Protein 1BKP (pdb70)

Secondary structure (DSSP, 8-state):
--HHHHHHHHHHHHHHHPEE-TTS----BBTTT--B--EEEEEEEEEEE-SSS----SSS---HHHHHHHHHHHHTS---BHHHHHTTT--TTGGG--TTSB-BS-THHHHH---EEETTEEE-HHHHHHHHHHHSTT-S--EEES--TTTGGGBSS--SEEEEEEEEETTEEEEEEEEEEEETTTTHHHHHHHHHHHHHHHHHHHT-EEEEEEEEEEEEEEEGGGHHHHHHHHHS---PPPEEEE-TT--SGGG--GGGEEEES---PPP-----B-/--HHHHHHHHHHHHHHH-EE-TTS----B-TTT--B--EEEEEEEEEEE-SSS----SSS---HHHHHHHHIIIIIS---BHHHHHTTT--TTGGG--TTSB-BS-THHHHH---EEETTEEE-HHHHHHHHHHHSTT-S--EEE---TTTGGGBSS--SEEEEEEEEETTEEEEEEEEEEEETTTTHHHHHHHHHHHHHHHHHHHT-EEEEEEEEEEEEEEEGGGHHHHHHHHHS---PPPEEEE-TT--SGGG--GGGEEEES---PPP-------

Radius of gyration: 23.77 Å; Cα contacts (8 Å, |Δi|>4): 1124; chains: 2; bounding box: 61×67×61 Å

Foldseek 3Di:
DEPLVVLLVQLVCQVPVFDKPPVDPDPKAFPVPRHHWIKTWDFKDKDKAFVPFQHAFFAAHAPALLLQLVLCVQQQVLDQAVVVSVVVVDDPCVVLQDPVRGQFCFGSNQQADQPPDDPNGRGGLNVVLLCCCQVVQADPASKGFRPDVVCPVRGSDYFQFGMKGWHADPQEIEIATEGAEAQSPRGVNSVLNSVVVVQVLSCLQSVGHHGMYMYMYGIYIYTVQCVVVSVVSSPDDGDGHWHKQAQSPDNDSNPGDSVRIDTHPRHHHDDDDGTDMD/DELLVQLLVVLVCQVVPFQKPPVDPDDKAFVVPRHAWIKTKDFKDKDKDFPPFQHFFFLAHAPALLLQLVLCVQQQVLAQAVVVSVVVVDDVCVVQQDPVRGQFCFGSVQQADQCDDDPNGGGGLNVVLLVCCQPVQADQPSKGFRPDVVGCVGGSDYFQFGMKHWHADPQAIEIATEGAAAASPRGVNSVLSSVVVVQVLSCLQNVGHHGMYMYMYGIYIYTPQCVVVSVVSSPDDTDGGWDKAAANPDNDSNPGDSVRIDTHPRHHHDDDDDGDMD

Nearest PDB structures (foldseek):
  1bkp-assembly1_B  TM=1.003E+00  e=1.585E-64  Bacillus subtilis
  1bsp-assembly1_A  TM=9.970E-01  e=9.236E-62  Bacillus subtilis
  1qqq-assembly1_A  TM=9.118E-01  e=1.073E-32  Escherichia coli
  1f4d-assembly1_B  TM=9.133E-01  e=8.383E-32  Escherichia coli
  2vf0-assembly1_B  TM=8.940E-01  e=6.870E-32  Escherichia coli BL21

Structure (mmCIF, N/CA/C/O backbone):
data_1BKP
#
_entry.id   1BKP
#
_cell.length_a   59.940
_cell.length_b   81.630
_cell.length_c   64.790
_cell.angle_alpha   90.00
_cell.angle_beta   92.52
_cell.angle_gamma   90.00
#
_symmetry.space_group_name_H-M   'P 1 21 1'
#
loop_
_entity.id
_entity.type
_entity.pdbx_description
1 polymer 'THYMIDYLATE SYNTHASE A'
2 water water
#
loop_
_atom_site.group_PDB
_atom_site.id
_atom_site.type_symbol
_atom_site.label_atom_id
_atom_site.label_alt_id
_atom_site.label_comp_id
_atom_site.label_asym_id
_atom_site.label_entity_id
_atom_site.label_seq_id
_atom_site.pdbx_PDB_ins_code
_atom_site.Cartn_x
_atom_site.Cartn_y
_atom_site.Cartn_z
_atom_site.occupancy
_atom_site.B_iso_or_equiv
_atom_site.auth_seq_id
_atom_site.auth_comp_id
_atom_site.auth_asym_id
_atom_site.auth_atom_id
_atom_site.pdbx_PDB_model_num
ATOM 1 N N . THR A 1 1 ? 28.399 -16.070 7.147 1.00 49.83 2 THR A N 1
ATOM 2 C CA . THR A 1 1 ? 28.018 -14.760 7.646 1.00 38.98 2 THR A CA 1
ATOM 3 C C . THR A 1 1 ? 28.526 -14.621 9.016 1.00 35.26 2 THR A C 1
ATOM 4 O O . THR A 1 1 ? 27.794 -14.088 9.831 1.00 40.31 2 THR A O 1
ATOM 8 N N . GLN A 1 2 ? 29.714 -15.152 9.339 1.00 30.53 3 GLN A N 1
ATOM 9 C CA . GLN A 1 2 ? 30.168 -15.038 10.638 1.00 24.90 3 GLN A CA 1
ATOM 10 C C . GLN A 1 2 ? 29.729 -13.734 11.367 1.00 21.53 3 GLN A C 1
ATOM 11 O O . GLN A 1 2 ? 29.946 -12.529 11.024 1.00 17.42 3 GLN A O 1
ATOM 17 N N . PHE A 1 3 ? 29.168 -14.088 12.476 1.00 18.71 4 PHE A N 1
ATOM 18 C CA . PHE A 1 3 ? 28.919 -13.173 13.526 1.00 16.11 4 PHE A CA 1
ATOM 19 C C . PHE A 1 3 ? 30.350 -12.751 13.995 1.00 14.58 4 PHE A C 1
ATOM 20 O O . PHE A 1 3 ? 30.525 -11.643 14.383 1.00 16.46 4 PHE A O 1
ATOM 28 N N . ASP A 1 4 ? 31.367 -13.610 13.954 1.00 13.05 5 ASP A N 1
ATOM 29 C CA . ASP A 1 4 ? 32.704 -13.226 14.434 1.00 15.04 5 ASP A CA 1
ATOM 30 C C . ASP A 1 4 ? 33.161 -12.048 13.644 1.00 17.17 5 ASP A C 1
ATOM 31 O O . ASP A 1 4 ? 33.763 -11.149 14.178 1.00 18.23 5 ASP A O 1
ATOM 36 N N . LYS A 1 5 ? 32.961 -12.078 12.330 1.00 15.04 6 LYS A N 1
ATOM 37 C CA . LYS A 1 5 ? 33.422 -10.945 11.505 1.00 14.63 6 LYS A CA 1
ATOM 38 C C . LYS A 1 5 ? 32.739 -9.630 11.804 1.00 16.18 6 LYS A C 1
ATOM 39 O O . LYS A 1 5 ? 33.366 -8.609 11.987 1.00 19.53 6 LYS A O 1
ATOM 45 N N . GLN A 1 6 ? 31.415 -9.693 11.918 1.00 14.89 7 GLN A N 1
ATOM 46 C CA . GLN A 1 6 ? 30.651 -8.500 12.192 1.00 16.73 7 GLN A CA 1
ATOM 47 C C . GLN A 1 6 ? 30.871 -8.021 13.562 1.00 16.59 7 GLN A C 1
ATOM 48 O O . GLN A 1 6 ? 30.926 -6.805 13.781 1.00 14.62 7 GLN A O 1
ATOM 54 N N . TYR A 1 7 ? 30.976 -8.962 14.510 1.00 16.64 8 TYR A N 1
ATOM 55 C CA . TYR A 1 7 ? 31.167 -8.529 15.928 1.00 17.91 8 TYR A CA 1
ATOM 56 C C . TYR A 1 7 ? 32.537 -7.790 16.117 1.00 15.64 8 TYR A C 1
ATOM 57 O O . TYR A 1 7 ? 32.621 -6.696 16.709 1.00 15.77 8 TYR A O 1
ATOM 66 N N . ASN A 1 8 ? 33.579 -8.384 15.526 1.00 13.36 9 ASN A N 1
ATOM 67 C CA . ASN A 1 8 ? 34.899 -7.865 15.594 1.00 15.55 9 ASN A CA 1
ATOM 68 C C . ASN A 1 8 ? 34.953 -6.479 14.975 1.00 20.33 9 ASN A C 1
ATOM 69 O O . ASN A 1 8 ? 35.738 -5.642 15.420 1.00 20.90 9 ASN A O 1
ATOM 74 N N . SER A 1 9 ? 34.182 -6.239 13.892 1.00 18.88 10 SER A N 1
ATOM 75 C CA . SER A 1 9 ? 34.148 -4.903 13.238 1.00 19.24 10 SER A CA 1
ATOM 76 C C . SER A 1 9 ? 33.543 -3.874 14.160 1.00 17.33 10 SER A C 1
ATOM 77 O O . SER A 1 9 ? 34.083 -2.772 14.274 1.00 16.86 10 SER A O 1
ATOM 80 N N . ILE A 1 10 ? 32.442 -4.214 14.821 1.00 15.99 11 ILE A N 1
ATOM 81 C CA . ILE A 1 10 ? 31.835 -3.276 15.778 1.00 17.81 11 ILE A CA 1
ATOM 82 C C . ILE A 1 10 ? 32.744 -2.991 16.936 1.00 19.63 11 ILE A C 1
ATOM 83 O O . ILE A 1 10 ? 32.962 -1.811 17.343 1.00 19.75 11 ILE A O 1
ATOM 88 N N . ILE A 1 11 ? 33.361 -4.040 17.452 1.00 18.98 12 ILE A N 1
ATOM 89 C CA . ILE A 1 11 ? 34.246 -3.823 18.637 1.00 18.39 12 ILE A CA 1
ATOM 90 C C . ILE A 1 11 ? 35.415 -2.884 18.272 1.00 16.16 12 ILE A C 1
ATOM 91 O O . ILE A 1 11 ? 35.772 -2.014 19.042 1.00 17.86 12 ILE A O 1
ATOM 96 N N . LYS A 1 12 ? 36.032 -3.085 17.107 1.00 12.52 13 LYS A N 1
ATOM 97 C CA . LYS A 1 12 ? 37.158 -2.251 16.668 1.00 14.83 13 LYS A CA 1
ATOM 98 C C . LYS A 1 12 ? 36.724 -0.793 16.521 1.00 18.91 13 LYS A C 1
ATOM 99 O O . LYS A 1 12 ? 37.483 0.137 16.833 1.00 21.20 13 LYS A O 1
ATOM 105 N N . ASP A 1 13 ? 35.482 -0.601 16.081 1.00 16.94 14 ASP A N 1
ATOM 106 C CA . ASP A 1 13 ? 34.959 0.739 15.904 1.00 17.81 14 ASP A CA 1
ATOM 107 C C . ASP A 1 13 ? 34.788 1.437 17.239 1.00 18.74 14 ASP A C 1
ATOM 108 O O . ASP A 1 13 ? 35.014 2.674 17.389 1.00 19.57 14 ASP A O 1
ATOM 113 N N . ILE A 1 14 ? 34.429 0.646 18.245 1.00 16.70 15 ILE A N 1
ATOM 114 C CA . ILE A 1 14 ? 34.226 1.197 19.560 1.00 17.48 15 ILE A CA 1
ATOM 115 C C . ILE A 1 14 ? 35.561 1.551 20.250 1.00 19.86 15 ILE A C 1
ATOM 116 O O . ILE A 1 14 ? 35.739 2.692 20.817 1.00 17.11 15 ILE A O 1
ATOM 121 N N . ILE A 1 15 ? 36.518 0.615 20.126 1.00 22.16 16 ILE A N 1
ATOM 122 C CA . ILE A 1 15 ? 37.824 0.803 20.725 1.00 25.22 16 ILE A CA 1
ATOM 123 C C . ILE A 1 15 ? 38.441 1.993 20.050 1.00 26.17 16 ILE A C 1
ATOM 124 O O . ILE A 1 15 ? 38.973 2.808 20.723 1.00 28.44 16 ILE A O 1
ATOM 129 N N . ASN A 1 16 ? 38.306 2.155 18.750 1.00 25.30 17 ASN A N 1
ATOM 130 C CA . ASN A 1 16 ? 38.913 3.296 18.089 1.00 26.76 17 ASN A CA 1
ATOM 131 C C . ASN A 1 16 ? 38.220 4.639 18.063 1.00 28.24 17 ASN A C 1
ATOM 132 O O . ASN A 1 16 ? 38.861 5.667 18.178 1.00 29.74 17 ASN A O 1
ATOM 137 N N . ASN A 1 17 ? 36.909 4.636 18.019 1.00 26.25 18 ASN A N 1
ATOM 138 C CA . ASN A 1 17 ? 36.143 5.859 17.857 1.00 22.19 18 ASN A CA 1
ATOM 139 C C . ASN A 1 17 ? 35.161 6.022 18.959 1.00 22.52 18 ASN A C 1
ATOM 140 O O . ASN A 1 17 ? 34.368 6.987 18.957 1.00 27.17 18 ASN A O 1
ATOM 145 N N . GLY A 1 18 ? 35.163 5.091 19.909 1.00 16.48 19 GLY A N 1
ATOM 146 C CA . GLY A 1 18 ? 34.172 5.211 20.981 1.00 14.26 19 GLY A CA 1
ATOM 147 C C . GLY A 1 18 ? 34.307 6.426 21.895 1.00 18.49 19 GLY A C 1
ATOM 148 O O . GLY A 1 18 ? 35.410 6.920 22.117 1.00 20.54 19 GLY A O 1
ATOM 149 N N . ILE A 1 19 ? 33.202 6.892 22.446 1.00 19.37 20 ILE A N 1
ATOM 150 C CA . ILE A 1 19 ? 33.204 8.035 23.332 1.00 21.52 20 ILE A CA 1
ATOM 151 C C . ILE A 1 19 ? 33.123 7.615 24.812 1.00 19.74 20 ILE A C 1
ATOM 152 O O . ILE A 1 19 ? 32.304 6.776 25.201 1.00 17.24 20 ILE A O 1
ATOM 157 N N . SER A 1 20 ? 33.963 8.238 25.654 1.00 16.71 21 SER A N 1
ATOM 158 C CA . SER A 1 20 ? 34.010 7.865 27.030 1.00 14.75 21 SER A CA 1
ATOM 159 C C . SER A 1 20 ? 32.944 8.477 27.879 1.00 15.16 21 SER A C 1
ATOM 160 O O . SER A 1 20 ? 32.551 9.554 27.602 1.00 19.38 21 SER A O 1
ATOM 163 N N . ASP A 1 21 ? 32.407 7.767 28.870 1.00 14.59 22 ASP A N 1
ATOM 164 C CA . ASP A 1 21 ? 31.475 8.370 29.798 1.00 15.95 22 ASP A CA 1
ATOM 165 C C . ASP A 1 21 ? 32.130 8.970 31.018 1.00 16.95 22 ASP A C 1
ATOM 166 O O . ASP A 1 21 ? 31.467 9.178 32.047 1.00 14.76 22 ASP A O 1
ATOM 171 N N . GLU A 1 22 ? 33.438 9.235 30.917 1.00 20.76 23 GLU A N 1
ATOM 172 C CA . GLU A 1 22 ? 34.209 9.854 32.058 1.00 22.92 23 GLU A CA 1
ATOM 173 C C . GLU A 1 22 ? 33.564 11.223 32.514 1.00 23.57 23 GLU A C 1
ATOM 174 O O . GLU A 1 22 ? 33.649 11.605 33.668 1.00 23.11 23 GLU A O 1
ATOM 180 N N . GLU A 1 23 ? 32.837 11.903 31.608 1.00 21.81 24 GLU A N 1
ATOM 181 C CA . GLU A 1 23 ? 32.210 13.166 31.922 1.00 20.60 24 GLU A CA 1
ATOM 182 C C . GLU A 1 23 ? 31.067 13.094 32.910 1.00 21.55 24 GLU A C 1
ATOM 183 O O . GLU A 1 23 ? 30.664 14.150 33.499 1.00 24.08 24 GLU A O 1
ATOM 189 N N . PHE A 1 24 ? 30.492 11.899 33.053 1.00 18.90 25 PHE A N 1
ATOM 190 C CA . PHE A 1 24 ? 29.384 11.699 33.952 1.00 20.29 25 PHE A CA 1
ATOM 191 C C . PHE A 1 24 ? 29.814 11.084 35.269 1.00 22.29 25 PHE A C 1
ATOM 192 O O . PHE A 1 24 ? 30.892 10.461 35.350 1.00 23.14 25 PHE A O 1
ATOM 200 N N . ASP A 1 25 ? 28.969 11.199 36.277 1.00 21.58 26 ASP A N 1
ATOM 201 C CA . ASP A 1 25 ? 29.253 10.589 37.592 1.00 25.51 26 ASP A CA 1
ATOM 202 C C . ASP A 1 25 ? 28.593 9.179 37.567 1.00 27.39 26 ASP A C 1
ATOM 203 O O . ASP A 1 25 ? 27.512 8.977 38.070 1.00 28.10 26 ASP A O 1
ATOM 208 N N . VAL A 1 26 ? 29.255 8.211 36.960 1.00 30.13 27 VAL A N 1
ATOM 209 C CA . VAL A 1 26 ? 28.672 6.887 36.804 1.00 32.48 27 VAL A CA 1
ATOM 210 C C . VAL A 1 26 ? 28.361 6.184 38.124 1.00 32.85 27 VAL A C 1
ATOM 211 O O . VAL A 1 26 ? 28.979 6.403 39.124 1.00 34.38 27 VAL A O 1
ATOM 215 N N . ARG A 1 27 ? 27.347 5.368 38.107 1.00 34.11 28 ARG A N 1
ATOM 216 C CA . ARG A 1 27 ? 26.933 4.678 39.286 1.00 37.28 28 ARG A CA 1
ATOM 217 C C . ARG A 1 27 ? 27.384 3.214 39.324 1.00 38.48 28 ARG A C 1
ATOM 218 O O . ARG A 1 27 ? 27.102 2.517 40.310 1.00 41.81 28 ARG A O 1
ATOM 220 N N . THR A 1 28 ? 28.069 2.767 38.282 1.00 35.94 29 THR A N 1
ATOM 221 C CA . THR A 1 28 ? 28.619 1.407 38.208 1.00 36.96 29 THR A CA 1
ATOM 222 C C . THR A 1 28 ? 30.096 1.477 38.725 1.00 38.80 29 THR A C 1
ATOM 223 O O . THR A 1 28 ? 30.776 2.501 38.510 1.00 38.29 29 THR A O 1
ATOM 227 N N . LYS A 1 29 ? 30.529 0.462 39.496 1.00 37.72 30 LYS A N 1
ATOM 228 C CA . LYS A 1 29 ? 31.945 0.351 39.949 1.00 36.03 30 LYS A CA 1
ATOM 229 C C . LYS A 1 29 ? 32.490 -1.081 39.853 1.00 33.96 30 LYS A C 1
ATOM 230 O O . LYS A 1 29 ? 31.759 -2.054 39.682 1.00 32.98 30 LYS A O 1
ATOM 236 N N . TRP A 1 30 ? 33.791 -1.187 39.810 1.00 31.59 31 TRP A N 1
ATOM 237 C CA . TRP A 1 30 ? 34.392 -2.470 39.696 1.00 30.89 31 TRP A CA 1
ATOM 238 C C . TRP A 1 30 ? 34.352 -3.248 41.025 1.00 32.80 31 TRP A C 1
ATOM 239 O O . TRP A 1 30 ? 34.670 -2.740 42.075 1.00 31.94 31 TRP A O 1
ATOM 250 N N . ASP A 1 31 ? 34.073 -4.526 40.917 1.00 36.69 32 ASP A N 1
ATOM 251 C CA . ASP A 1 31 ? 34.039 -5.401 42.041 1.00 39.87 32 ASP A CA 1
ATOM 252 C C . ASP A 1 31 ? 35.412 -5.475 42.737 1.00 41.00 32 ASP A C 1
ATOM 253 O O . ASP A 1 31 ? 35.511 -5.278 43.919 1.00 44.04 32 ASP A O 1
ATOM 258 N N . SER A 1 32 ? 36.492 -5.604 41.977 1.00 38.80 33 SER A N 1
ATOM 259 C CA . SER A 1 32 ? 37.816 -5.799 42.580 1.00 40.38 33 SER A CA 1
ATOM 260 C C . SER A 1 32 ? 38.339 -4.663 43.404 1.00 43.03 33 SER A C 1
ATOM 261 O O . SER A 1 32 ? 39.260 -4.851 44.202 1.00 45.77 33 SER A O 1
ATOM 264 N N . ASP A 1 33 ? 37.781 -3.480 43.207 1.00 39.45 34 ASP A N 1
ATOM 265 C CA . ASP A 1 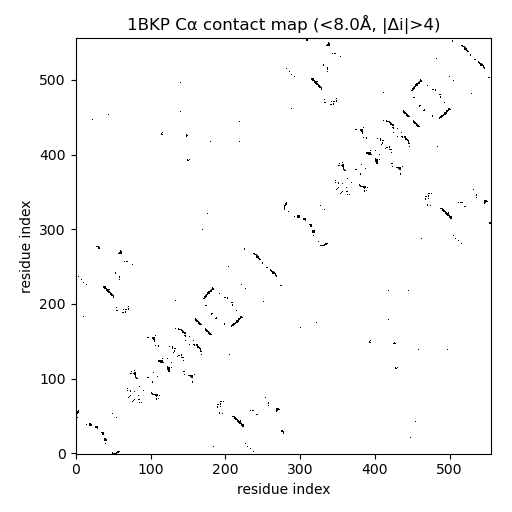33 ? 38.354 -2.376 43.897 1.00 38.57 34 ASP A CA 1
ATOM 266 C C . ASP A 1 33 ? 37.457 -1.192 44.164 1.00 40.54 34 ASP A C 1
ATOM 267 O O . ASP A 1 33 ? 37.941 -0.180 44.635 1.00 43.38 34 ASP A O 1
ATOM 272 N N . GLY A 1 34 ? 36.180 -1.314 43.853 1.00 39.99 35 GLY A N 1
ATOM 273 C CA . GLY A 1 34 ? 35.259 -0.233 44.112 1.00 39.65 35 GLY A CA 1
ATOM 274 C C . GLY A 1 34 ? 35.351 1.044 43.267 1.00 38.72 35 GLY A C 1
ATOM 275 O O . GLY A 1 34 ? 34.508 1.933 43.419 1.00 41.75 35 GLY A O 1
ATOM 276 N N . THR A 1 35 ? 36.319 1.152 42.369 1.00 33.83 36 THR A N 1
ATOM 277 C CA . THR A 1 35 ? 36.441 2.360 41.576 1.00 35.71 36 THR A CA 1
ATOM 278 C C . THR A 1 35 ? 35.354 2.449 40.481 1.00 36.71 36 THR A C 1
ATOM 279 O O . THR A 1 35 ? 34.701 1.455 40.169 1.00 34.92 36 THR A O 1
ATOM 283 N N . PRO A 1 36 ? 35.071 3.673 39.967 1.00 36.59 37 PRO A N 1
ATOM 284 C CA . PRO A 1 36 ? 34.023 3.750 38.938 1.00 34.31 37 PRO A CA 1
ATOM 285 C C . PRO A 1 36 ? 34.332 2.989 37.640 1.00 30.44 37 PRO A C 1
ATOM 286 O O . PRO A 1 36 ? 35.464 2.965 37.157 1.00 29.30 37 PRO A O 1
ATOM 290 N N . ALA A 1 37 ? 33.323 2.282 37.171 1.00 26.25 38 ALA A N 1
ATOM 291 C CA . ALA A 1 37 ? 33.439 1.446 35.941 1.00 23.43 38 ALA A CA 1
ATOM 292 C C . ALA A 1 37 ? 32.925 2.309 34.758 1.00 21.51 38 ALA A C 1
ATOM 293 O O . ALA A 1 37 ? 31.704 2.543 34.678 1.00 20.21 38 ALA A O 1
ATOM 295 N N . HIS A 1 38 ? 33.834 2.813 33.924 1.00 19.56 39 HIS A N 1
ATOM 296 C CA . HIS A 1 38 ? 33.416 3.656 32.800 1.00 23.20 39 HIS A CA 1
ATOM 297 C C . HIS A 1 38 ? 33.359 2.820 31.520 1.00 22.99 39 HIS A C 1
ATOM 298 O O . HIS A 1 38 ? 33.868 1.648 31.515 1.00 25.22 39 HIS A O 1
ATOM 305 N N . THR A 1 39 ? 32.822 3.403 30.444 1.00 16.63 40 THR A N 1
ATOM 306 C CA . THR A 1 39 ? 32.680 2.696 29.178 1.00 18.31 40 THR A CA 1
ATOM 307 C C . THR A 1 39 ? 32.991 3.595 28.011 1.00 16.06 40 THR A C 1
ATOM 308 O O . THR A 1 39 ? 33.182 4.806 28.218 1.00 18.77 40 THR A O 1
ATOM 312 N N . LEU A 1 40 ? 33.329 2.982 26.879 1.00 14.32 41 LEU A N 1
ATOM 313 C CA . LEU A 1 40 ? 33.450 3.646 25.564 1.00 16.37 41 LEU A CA 1
ATOM 314 C C . LEU A 1 40 ? 32.139 3.209 24.798 1.00 17.88 41 LEU A C 1
ATOM 315 O O . LEU A 1 40 ? 31.729 2.048 24.911 1.00 15.24 41 LEU A O 1
ATOM 320 N N . SER A 1 41 ? 31.512 4.115 24.035 1.00 15.98 42 SER A N 1
ATOM 321 C CA . SER A 1 41 ? 30.316 3.706 23.331 1.00 14.28 42 SER A CA 1
ATOM 322 C C . SER A 1 41 ? 30.193 4.411 22.025 1.00 16.74 42 SER A C 1
ATOM 323 O O . SER A 1 41 ? 30.828 5.466 21.791 1.00 19.32 42 SER A O 1
ATOM 326 N N . VAL A 1 42 ? 29.387 3.802 21.160 1.00 15.58 43 VAL A N 1
ATOM 327 C CA . VAL A 1 42 ? 29.009 4.339 19.840 1.00 16.77 43 VAL A CA 1
ATOM 328 C C . VAL A 1 42 ? 27.475 4.137 19.736 1.00 17.27 43 VAL A C 1
ATOM 329 O O . VAL A 1 42 ? 26.854 3.407 20.524 1.00 17.67 43 VAL A O 1
ATOM 333 N N . ILE A 1 43 ? 26.855 4.921 18.884 1.00 16.21 44 ILE A N 1
ATOM 334 C CA . ILE A 1 43 ? 25.412 4.916 18.741 1.00 15.79 44 ILE A CA 1
ATOM 335 C C . ILE A 1 43 ? 24.950 4.301 17.443 1.00 15.59 44 ILE A C 1
ATOM 336 O O . ILE A 1 43 ? 25.484 4.635 16.370 1.00 16.41 44 ILE A O 1
ATOM 341 N N . SER A 1 44 ? 23.907 3.473 17.551 1.00 16.26 45 SER A N 1
ATOM 342 C CA . SER A 1 44 ? 23.251 2.864 16.461 1.00 15.19 45 SER A CA 1
ATOM 343 C C . SER A 1 44 ? 24.077 1.988 15.530 1.00 14.03 45 SER A C 1
ATOM 344 O O . SER A 1 44 ? 24.554 2.442 14.492 1.00 12.42 45 SER A O 1
ATOM 347 N N . LYS A 1 45 ? 24.153 0.701 15.848 1.00 14.56 46 LYS A N 1
ATOM 348 C CA . LYS A 1 45 ? 24.907 -0.262 14.983 1.00 14.33 46 LYS A CA 1
ATOM 349 C C . LYS A 1 45 ? 23.879 -1.352 14.581 1.00 12.54 46 LYS A C 1
ATOM 350 O O . LYS A 1 45 ? 22.914 -1.614 15.309 1.00 12.26 46 LYS A O 1
ATOM 356 N N . GLN A 1 46 ? 24.239 -2.116 13.564 1.00 12.72 47 GLN A N 1
ATOM 357 C CA . GLN A 1 46 ? 23.337 -3.135 13.044 1.00 15.08 47 GLN A CA 1
ATOM 358 C C . GLN A 1 46 ? 24.111 -4.363 12.551 1.00 16.23 47 GLN A C 1
ATOM 359 O O . GLN A 1 46 ? 25.141 -4.205 11.907 1.00 16.41 47 GLN A O 1
ATOM 365 N N . MET A 1 47 ? 23.613 -5.564 12.852 1.00 17.43 48 MET A N 1
ATOM 366 C CA . MET A 1 47 ? 24.213 -6.789 12.302 1.00 18.72 48 MET A CA 1
ATOM 367 C C . MET A 1 47 ? 23.080 -7.454 11.552 1.00 16.29 48 MET A C 1
ATOM 368 O O . MET A 1 47 ? 21.921 -7.396 12.045 1.00 14.04 48 MET A O 1
ATOM 373 N N . ARG A 1 48 ? 23.401 -8.037 10.372 1.00 14.74 49 ARG A N 1
ATOM 374 C CA . ARG A 1 48 ? 22.363 -8.722 9.557 1.00 15.96 49 ARG A CA 1
ATOM 375 C C . ARG A 1 48 ? 22.952 -10.054 9.133 1.00 16.79 49 ARG A C 1
ATOM 376 O O . ARG A 1 48 ? 24.124 -10.094 8.728 1.00 16.08 49 ARG A O 1
ATOM 384 N N . PHE A 1 49 ? 22.119 -11.078 9.124 1.00 16.85 50 PHE A N 1
ATOM 385 C CA . PHE A 1 49 ? 22.552 -12.427 8.758 1.00 16.73 50 PHE A CA 1
ATOM 386 C C . PHE A 1 49 ? 21.497 -13.014 7.817 1.00 16.69 50 PHE A C 1
ATOM 387 O O . PHE A 1 49 ? 20.262 -12.814 7.988 1.00 15.89 50 PHE A O 1
ATOM 395 N N . ASP A 1 50 ? 21.977 -13.851 6.921 1.00 16.25 51 ASP A N 1
ATOM 396 C CA . ASP A 1 50 ? 21.068 -14.417 5.941 1.00 17.13 51 ASP A CA 1
ATOM 397 C C . ASP A 1 50 ? 20.570 -15.805 6.382 1.00 20.28 51 ASP A C 1
ATOM 398 O O . ASP A 1 50 ? 19.786 -16.492 5.705 1.00 22.59 51 ASP A O 1
ATOM 403 N N . ASN A 1 51 ? 20.991 -16.204 7.571 1.00 18.50 52 ASN A N 1
ATOM 404 C CA . ASN A 1 51 ? 20.612 -17.482 8.128 1.00 19.11 52 ASN A CA 1
ATOM 405 C C . ASN A 1 51 ? 21.224 -18.727 7.479 1.00 19.49 52 ASN A C 1
ATOM 406 O O . ASN A 1 51 ? 20.756 -19.871 7.708 1.00 20.86 52 ASN A O 1
ATOM 411 N N . SER A 1 52 ? 22.302 -18.531 6.730 1.00 17.05 53 SER A N 1
ATOM 412 C CA . SER A 1 52 ? 22.970 -19.679 6.102 1.00 19.33 53 SER A CA 1
ATOM 413 C C . SER A 1 52 ? 23.781 -20.358 7.198 1.00 24.50 53 SER A C 1
ATOM 414 O O . SER A 1 52 ? 24.157 -21.492 7.087 1.00 26.86 53 SER A O 1
ATOM 417 N N . GLU A 1 53 ? 24.049 -19.645 8.287 1.00 22.29 54 GLU A N 1
ATOM 418 C CA . GLU A 1 53 ? 24.725 -20.254 9.444 1.00 22.62 54 GLU A CA 1
ATOM 419 C C . GLU A 1 53 ? 24.152 -19.635 10.729 1.00 23.62 54 GLU A C 1
ATOM 420 O O . GLU A 1 53 ? 23.510 -18.565 10.694 1.00 23.09 54 GLU A O 1
ATOM 426 N N . VAL A 1 54 ? 24.364 -20.326 11.848 1.00 23.01 55 VAL A N 1
ATOM 427 C CA . VAL A 1 54 ? 23.893 -19.895 13.162 1.00 21.63 55 VAL A CA 1
ATOM 428 C C . VAL A 1 54 ? 24.778 -18.721 13.608 1.00 19.25 55 VAL A C 1
ATOM 429 O O . VAL A 1 54 ? 25.962 -18.813 13.485 1.00 20.24 55 VAL A O 1
ATOM 433 N N . PRO A 1 55 ? 24.193 -17.556 13.982 1.00 15.59 56 PRO A N 1
ATOM 434 C CA . PRO A 1 55 ? 25.065 -16.477 14.405 1.00 15.06 56 PRO A CA 1
ATOM 435 C C . PRO A 1 55 ? 25.607 -16.763 15.819 1.00 13.81 56 PRO A C 1
ATOM 436 O O . PRO A 1 55 ? 24.901 -16.584 16.781 1.00 15.15 56 PRO A O 1
ATOM 440 N N . ILE A 1 56 ? 26.844 -17.252 15.918 1.00 12.72 57 ILE A N 1
ATOM 441 C CA . ILE A 1 56 ? 27.408 -17.533 17.219 1.00 13.22 57 ILE A CA 1
ATOM 442 C C . ILE A 1 56 ? 28.885 -17.312 17.111 1.00 13.29 57 ILE A C 1
ATOM 443 O O . ILE A 1 56 ? 29.486 -17.347 15.989 1.00 14.99 57 ILE A O 1
ATOM 448 N N . LEU A 1 57 ? 29.427 -16.737 18.192 1.00 14.16 58 LEU A N 1
ATOM 449 C CA . LEU A 1 57 ? 30.867 -16.467 18.176 1.00 16.58 58 LEU A CA 1
ATOM 450 C C . LEU A 1 57 ? 31.685 -17.747 18.291 1.00 14.91 58 LEU A C 1
ATOM 451 O O . LEU A 1 57 ? 31.251 -18.676 18.991 1.00 15.33 58 LEU A O 1
ATOM 456 N N . THR A 1 58 ? 32.862 -17.784 17.645 1.00 15.18 59 THR A N 1
ATOM 457 C CA . THR A 1 58 ? 33.749 -18.931 17.870 1.00 15.01 59 THR A CA 1
ATOM 458 C C . THR A 1 58 ? 35.048 -18.483 18.612 1.00 17.56 59 THR A C 1
ATOM 459 O O . THR A 1 58 ? 35.903 -19.315 18.982 1.00 18.04 59 THR A O 1
ATOM 463 N N . THR A 1 59 ? 35.223 -17.176 18.792 1.00 16.92 60 THR A N 1
ATOM 464 C CA . THR A 1 59 ? 36.420 -16.698 19.468 1.00 20.64 60 THR A CA 1
ATOM 465 C C . THR A 1 59 ? 36.349 -16.876 20.995 1.00 19.09 60 THR A C 1
ATOM 466 O O . THR A 1 59 ? 37.306 -16.613 21.695 1.00 19.71 60 THR A O 1
ATOM 470 N N . LYS A 1 60 ? 35.163 -17.203 21.495 1.00 17.82 61 LYS A N 1
ATOM 471 C CA . LYS A 1 60 ? 34.970 -17.557 22.909 1.00 19.70 61 LYS A CA 1
ATOM 472 C C . LYS A 1 60 ? 33.682 -18.371 22.942 1.00 19.62 61 LYS A C 1
ATOM 473 O O . LYS A 1 60 ? 32.923 -18.360 21.980 1.00 19.77 61 LYS A O 1
ATOM 479 N N . LYS A 1 61 ? 33.460 -19.168 23.989 1.00 19.26 62 LYS A N 1
ATOM 480 C CA . LYS A 1 61 ? 32.259 -19.963 24.013 1.00 21.64 62 LYS A CA 1
ATOM 481 C C . LYS A 1 61 ? 31.066 -19.135 24.486 1.00 22.53 62 LYS A C 1
ATOM 482 O O . LYS A 1 61 ? 31.161 -18.400 25.447 1.00 26.54 62 LYS A O 1
ATOM 488 N N . VAL A 1 62 ? 29.960 -19.210 23.794 1.00 18.41 63 VAL A N 1
ATOM 489 C CA . VAL A 1 62 ? 28.780 -18.458 24.254 1.00 17.72 63 VAL A CA 1
ATOM 490 C C . VAL A 1 62 ? 27.978 -19.442 25.099 1.00 17.56 63 VAL A C 1
ATOM 491 O O . VAL A 1 62 ? 27.853 -20.626 24.720 1.00 20.72 63 VAL A O 1
ATOM 495 N N . ALA A 1 63 ? 27.245 -18.922 26.070 1.00 14.82 64 ALA A N 1
ATOM 496 C CA . ALA A 1 63 ? 26.499 -19.827 26.977 1.00 14.67 64 ALA A CA 1
ATOM 497 C C . ALA A 1 63 ? 25.187 -20.167 26.286 1.00 15.16 64 ALA A C 1
ATOM 498 O O . ALA A 1 63 ? 24.165 -19.723 26.710 1.00 14.89 64 ALA A O 1
ATOM 500 N N . TRP A 1 64 ? 25.243 -20.977 25.237 1.00 18.23 65 TRP A N 1
ATOM 501 C CA . TRP A 1 64 ? 24.084 -21.264 24.450 1.00 21.02 65 TRP A CA 1
ATOM 502 C C . TRP A 1 64 ? 22.897 -21.8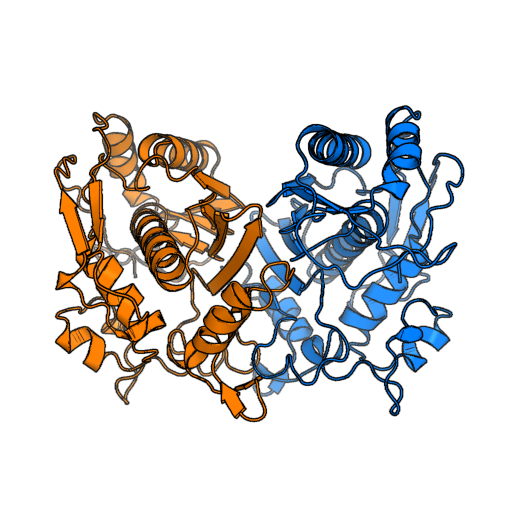80 25.135 1.00 19.52 65 TRP A C 1
ATOM 503 O O . TRP A 1 64 ? 21.809 -21.542 24.815 1.00 20.94 65 TRP A O 1
ATOM 514 N N . LYS A 1 65 ? 23.097 -22.840 26.026 1.00 18.66 66 LYS A N 1
ATOM 515 C CA . LYS A 1 65 ? 21.988 -23.474 26.766 1.00 17.18 66 LYS A CA 1
ATOM 516 C C . LYS A 1 65 ? 21.249 -22.493 27.658 1.00 18.17 66 LYS A C 1
ATOM 517 O O . LYS A 1 65 ? 20.034 -22.510 27.715 1.00 18.72 66 LYS A O 1
ATOM 523 N N . THR A 1 66 ? 21.988 -21.730 28.476 1.00 18.79 67 THR A N 1
ATOM 524 C CA . THR A 1 66 ? 21.433 -20.682 29.336 1.00 16.67 67 THR A CA 1
ATOM 525 C C . THR A 1 66 ? 20.631 -19.661 28.490 1.00 11.57 67 THR A C 1
ATOM 526 O O . THR A 1 66 ? 19.552 -19.252 28.892 1.00 12.91 67 THR A O 1
ATOM 530 N N . ALA A 1 67 ? 21.122 -19.337 27.304 1.00 11.87 68 ALA A N 1
ATOM 531 C CA . ALA A 1 67 ? 20.380 -18.384 26.433 1.00 11.44 68 ALA A CA 1
ATOM 532 C C . ALA A 1 67 ? 19.030 -18.935 26.031 1.00 12.68 68 ALA A C 1
ATOM 533 O O . ALA A 1 67 ? 18.027 -18.166 26.030 1.00 13.51 68 ALA A O 1
ATOM 535 N N . ILE A 1 68 ? 18.990 -20.235 25.625 1.00 14.80 69 ILE A N 1
ATOM 536 C CA . ILE A 1 68 ? 17.720 -20.863 25.296 1.00 14.21 69 ILE A CA 1
ATOM 537 C C . ILE A 1 68 ? 16.817 -21.003 26.499 1.00 13.99 69 ILE A C 1
ATOM 538 O O . ILE A 1 68 ? 15.603 -20.780 26.392 1.00 14.82 69 ILE A O 1
ATOM 543 N N . LYS A 1 69 ? 17.384 -21.319 27.666 1.00 14.43 70 LYS A N 1
ATOM 544 C CA . LYS A 1 69 ? 16.518 -21.375 28.870 1.00 13.83 70 LYS A CA 1
ATOM 545 C C . LYS A 1 69 ? 15.813 -20.063 29.190 1.00 13.48 70 LYS A C 1
ATOM 546 O O . LYS A 1 69 ? 14.579 -20.090 29.516 1.00 14.86 70 LYS A O 1
ATOM 552 N N . GLU A 1 70 ? 16.584 -18.947 29.171 1.00 11.78 71 GLU A N 1
ATOM 553 C CA . GLU A 1 70 ? 16.030 -17.611 29.453 1.00 11.98 71 GLU A CA 1
ATOM 554 C C . GLU A 1 70 ? 15.037 -17.276 28.361 1.00 11.04 71 GLU A C 1
ATOM 555 O O . GLU A 1 70 ? 13.972 -16.769 28.656 1.00 12.48 71 GLU A O 1
ATOM 561 N N . LEU A 1 71 ? 15.350 -17.604 27.110 1.00 11.73 72 LEU A N 1
ATOM 562 C CA . LEU A 1 71 ? 14.339 -17.361 26.027 1.00 13.37 72 LEU A CA 1
ATOM 563 C C . LEU A 1 71 ? 13.008 -18.058 26.327 1.00 13.93 72 LEU A C 1
ATOM 564 O O . LEU A 1 71 ? 11.950 -17.455 26.238 1.00 15.06 72 LEU A O 1
ATOM 569 N N . LEU A 1 72 ? 13.033 -19.340 26.745 1.00 15.31 73 LEU A N 1
ATOM 570 C CA . LEU A 1 72 ? 11.772 -20.069 27.017 1.00 15.75 73 LEU A CA 1
ATOM 571 C C . LEU A 1 72 ? 10.989 -19.501 28.204 1.00 14.22 73 LEU A C 1
ATOM 572 O O . LEU A 1 72 ? 9.772 -19.407 28.170 1.00 14.41 73 LEU A O 1
ATOM 577 N N . TRP A 1 73 ? 11.714 -19.051 29.217 1.00 14.03 74 TRP A N 1
ATOM 578 C CA . TRP A 1 73 ? 11.128 -18.494 30.427 1.00 13.40 74 TRP A CA 1
ATOM 579 C C . TRP A 1 73 ? 10.346 -17.212 29.979 1.00 12.97 74 TRP A C 1
ATOM 580 O O . TRP A 1 73 ? 9.246 -16.929 30.464 1.00 13.59 74 TRP A O 1
ATOM 591 N N . ILE A 1 74 ? 11.003 -16.331 29.219 1.00 13.07 75 ILE A N 1
ATOM 592 C CA . ILE A 1 74 ? 10.329 -15.108 28.764 1.00 13.00 75 ILE A CA 1
ATOM 593 C C . ILE A 1 74 ? 9.180 -15.320 27.710 1.00 13.07 75 ILE A C 1
ATOM 594 O O . ILE A 1 74 ? 8.014 -14.802 27.886 1.00 13.60 75 ILE A O 1
ATOM 599 N N . TRP A 1 75 ? 9.491 -16.041 26.643 1.00 12.24 76 TRP A N 1
ATOM 600 C CA . TRP A 1 75 ? 8.566 -16.184 25.509 1.00 14.97 76 TRP A CA 1
ATOM 601 C C . TRP A 1 75 ? 7.587 -17.357 25.526 1.00 18.31 76 TRP A C 1
ATOM 602 O O . TRP A 1 75 ? 6.484 -17.206 25.014 1.00 20.20 76 TRP A O 1
ATOM 613 N N . GLN A 1 76 ? 7.949 -18.458 26.179 1.00 17.33 77 GLN A N 1
ATOM 614 C CA . GLN A 1 76 ? 7.116 -19.652 26.198 1.00 17.97 77 GLN A CA 1
ATOM 615 C C . GLN A 1 76 ? 6.345 -19.753 27.498 1.00 18.71 77 GLN A C 1
ATOM 616 O O . GLN A 1 76 ? 5.113 -19.799 27.475 1.00 18.00 77 GLN A O 1
ATOM 622 N N . LEU A 1 77 ? 7.030 -19.700 28.651 1.00 16.42 78 LEU A N 1
ATOM 623 C CA . LEU A 1 77 ? 6.316 -19.753 29.920 1.00 16.82 78 LEU A CA 1
ATOM 624 C C . LEU A 1 77 ? 5.723 -18.366 30.170 1.00 16.59 78 LEU A C 1
ATOM 625 O O . LEU A 1 77 ? 4.761 -18.202 30.964 1.00 15.25 78 LEU A O 1
ATOM 630 N N . LYS A 1 78 ? 6.329 -17.323 29.607 1.00 16.38 79 LYS A N 1
ATOM 631 C CA . LYS A 1 78 ? 5.841 -15.940 29.817 1.00 18.06 79 LYS A CA 1
ATOM 632 C C . LYS A 1 78 ? 5.754 -15.690 31.283 1.00 19.12 79 LYS A C 1
ATOM 633 O O . LYS A 1 78 ? 4.731 -15.172 31.811 1.00 20.60 79 LYS A O 1
ATOM 639 N N . SER A 1 79 ? 6.849 -15.929 31.985 1.00 18.36 80 SER A N 1
ATOM 640 C CA . SER A 1 79 ? 6.771 -15.831 33.444 1.00 19.68 80 SER A CA 1
ATOM 641 C C . SER A 1 79 ? 7.651 -14.727 33.985 1.00 18.41 80 SER A C 1
ATOM 642 O O . SER A 1 79 ? 8.697 -14.481 33.401 1.00 21.39 80 SER A O 1
ATOM 645 N N . ASN A 1 80 ? 7.269 -14.089 35.089 1.00 15.74 81 ASN A N 1
ATOM 646 C CA . ASN A 1 80 ? 8.130 -13.075 35.639 1.00 19.09 81 ASN A CA 1
ATOM 647 C C . ASN A 1 80 ? 8.667 -13.633 36.981 1.00 24.95 81 ASN A C 1
ATOM 648 O O . ASN A 1 80 ? 9.188 -12.896 37.766 1.00 25.08 81 ASN A O 1
ATOM 653 N N . ASP A 1 81 ? 8.552 -14.948 37.192 1.00 25.70 82 ASP A N 1
ATOM 654 C CA . ASP A 1 81 ? 8.964 -15.540 38.483 1.00 24.48 82 ASP A CA 1
ATOM 655 C C . ASP A 1 81 ? 10.351 -16.129 38.385 1.00 22.76 82 ASP A C 1
ATOM 656 O O . ASP A 1 81 ? 10.550 -17.116 37.714 1.00 22.96 82 ASP A O 1
ATOM 661 N N . VAL A 1 82 ? 11.267 -15.574 39.163 1.00 23.22 83 VAL A N 1
ATOM 662 C CA . VAL A 1 82 ? 12.642 -16.033 39.109 1.00 26.53 83 VAL A CA 1
ATOM 663 C C . VAL A 1 82 ? 12.769 -17.511 39.577 1.00 28.17 83 VAL A C 1
ATOM 664 O O . VAL A 1 82 ? 13.590 -18.281 39.048 1.00 26.03 83 VAL A O 1
ATOM 668 N N . ASN A 1 83 ? 11.822 -17.934 40.412 1.00 29.92 84 ASN A N 1
ATOM 669 C CA . ASN A 1 83 ? 11.816 -19.332 40.871 1.00 32.31 84 ASN A CA 1
ATOM 670 C C . ASN A 1 83 ? 11.632 -20.253 39.707 1.00 31.24 84 ASN A C 1
ATOM 671 O O . ASN A 1 83 ? 12.281 -21.276 39.655 1.00 35.70 84 ASN A O 1
ATOM 676 N N . ASP A 1 84 ? 10.866 -19.866 38.689 1.00 29.04 85 ASP A N 1
ATOM 677 C CA . ASP A 1 84 ? 10.714 -20.730 37.536 1.00 29.27 85 ASP A CA 1
ATOM 678 C C . ASP A 1 84 ? 12.056 -20.865 36.837 1.00 28.43 85 ASP A C 1
ATOM 679 O O . ASP A 1 84 ? 12.370 -21.875 36.267 1.00 29.32 85 ASP A O 1
ATOM 684 N N . LEU A 1 85 ? 12.817 -19.803 36.809 1.00 25.68 86 LEU A N 1
ATOM 685 C CA . LEU A 1 85 ? 14.096 -19.867 36.133 1.00 25.45 86 LEU A CA 1
ATOM 686 C C . LEU A 1 85 ? 15.087 -20.682 36.982 1.00 25.92 86 LEU A C 1
ATOM 687 O O . LEU A 1 85 ? 15.904 -21.475 36.442 1.00 25.03 86 LEU A O 1
ATOM 692 N N . ASN A 1 86 ? 14.962 -20.606 38.306 1.00 26.55 87 ASN A N 1
ATOM 693 C CA . ASN A 1 86 ? 15.873 -21.380 39.155 1.00 29.19 87 ASN A CA 1
ATOM 694 C C . ASN A 1 86 ? 15.684 -22.867 38.954 1.00 34.36 87 ASN A C 1
ATOM 695 O O . ASN A 1 86 ? 16.690 -23.607 38.976 1.00 33.07 87 ASN A O 1
ATOM 700 N N . MET A 1 87 ? 14.439 -23.302 38.700 1.00 37.82 88 MET A N 1
ATOM 701 C CA . MET A 1 87 ? 14.114 -24.710 38.424 1.00 42.02 88 MET A CA 1
ATOM 702 C C . MET A 1 87 ? 14.786 -25.239 37.154 1.00 40.67 88 MET A C 1
ATOM 703 O O . MET A 1 87 ? 14.928 -26.438 37.005 1.00 43.53 88 MET A O 1
ATOM 708 N N . MET A 1 88 ? 15.182 -24.362 36.229 1.00 34.42 89 MET A N 1
ATOM 709 C CA . MET A 1 88 ? 15.836 -24.801 35.023 1.00 31.88 89 MET A CA 1
ATOM 710 C C . MET A 1 88 ? 17.282 -24.678 35.257 1.00 29.41 89 MET A C 1
ATOM 711 O O . MET A 1 88 ? 18.090 -24.743 34.293 1.00 27.28 89 MET A O 1
ATOM 716 N N . GLY A 1 89 ? 17.622 -24.475 36.538 1.00 27.90 90 GLY A N 1
ATOM 717 C CA . GLY A 1 89 ? 18.969 -24.321 37.001 1.00 28.63 90 GLY A CA 1
ATOM 718 C C . GLY A 1 89 ? 19.663 -23.011 36.629 1.00 32.37 90 GLY A C 1
ATOM 719 O O . GLY A 1 89 ? 20.869 -22.986 36.466 1.00 35.03 90 GLY A O 1
ATOM 720 N N . VAL A 1 90 ? 18.944 -21.906 36.482 1.00 31.53 91 VAL A N 1
ATOM 721 C CA . VAL A 1 90 ? 19.594 -20.635 36.069 1.00 30.71 91 VAL A CA 1
ATOM 722 C C . VAL A 1 90 ? 19.440 -19.626 37.198 1.00 29.86 91 VAL A C 1
ATOM 723 O O . VAL A 1 90 ? 18.343 -19.425 37.696 1.00 28.57 91 VAL A O 1
ATOM 727 N N . HIS A 1 91 ? 20.560 -18.975 37.541 1.00 30.08 92 HIS A N 1
ATOM 728 C CA . HIS A 1 91 ? 20.642 -18.044 38.598 1.00 29.82 92 HIS A CA 1
ATOM 729 C C . HIS A 1 91 ? 21.103 -16.672 38.215 1.00 32.04 92 HIS A C 1
ATOM 730 O O . HIS A 1 91 ? 21.161 -15.822 39.095 1.00 35.43 92 HIS A O 1
ATOM 737 N N . ILE A 1 92 ? 21.318 -16.410 36.914 1.00 31.31 93 ILE A N 1
ATOM 738 C CA . ILE A 1 92 ? 21.792 -15.083 36.515 1.00 29.75 93 ILE A CA 1
ATOM 739 C C . ILE A 1 92 ? 20.820 -13.970 36.763 1.00 28.27 93 ILE A C 1
ATOM 740 O O . ILE A 1 92 ? 21.193 -12.821 36.532 1.00 30.79 93 ILE A O 1
ATOM 745 N N . TRP A 1 93 ? 19.550 -14.268 37.074 1.00 25.92 94 TRP A N 1
ATOM 746 C CA . TRP A 1 93 ? 18.622 -13.161 37.352 1.00 26.92 94 TRP A CA 1
ATOM 747 C C . TRP A 1 93 ? 18.350 -12.955 38.847 1.00 27.29 94 TRP A C 1
ATOM 748 O O . TRP A 1 93 ? 17.496 -12.132 39.203 1.00 24.96 94 TRP A O 1
ATOM 759 N N . ASP A 1 94 ? 18.971 -13.783 39.707 1.00 29.66 95 ASP A N 1
ATOM 760 C CA . ASP A 1 94 ? 18.650 -13.728 41.166 1.00 30.19 95 ASP A CA 1
ATOM 761 C C . ASP A 1 94 ? 18.792 -12.369 41.845 1.00 29.32 95 ASP A C 1
ATOM 762 O O . ASP A 1 94 ? 17.961 -12.020 42.666 1.00 27.44 95 ASP A O 1
ATOM 767 N N . GLN A 1 95 ? 19.781 -11.584 41.430 1.00 30.85 96 GLN A N 1
ATOM 768 C CA . GLN A 1 95 ? 20.037 -10.271 42.000 1.00 33.80 96 GLN A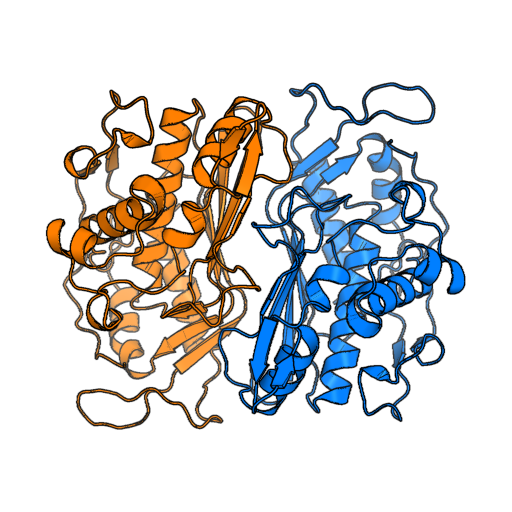 CA 1
ATOM 769 C C . GLN A 1 95 ? 18.854 -9.341 41.840 1.00 36.25 96 GLN A C 1
ATOM 770 O O . GLN A 1 95 ? 18.714 -8.409 42.594 1.00 36.13 96 GLN A O 1
ATOM 776 N N . TRP A 1 96 ? 18.054 -9.564 40.799 1.00 38.35 97 TRP A N 1
ATOM 777 C CA . TRP A 1 96 ? 16.911 -8.701 40.506 1.00 39.42 97 TRP A CA 1
ATOM 778 C C . TRP A 1 96 ? 15.616 -9.140 41.095 1.00 36.36 97 TRP A C 1
ATOM 779 O O . TRP A 1 96 ? 14.585 -8.495 40.887 1.00 35.39 97 TRP A O 1
ATOM 790 N N . LYS A 1 97 ? 15.659 -10.281 41.765 1.00 33.11 98 LYS A N 1
ATOM 791 C CA . LYS A 1 97 ? 14.505 -10.823 42.414 1.00 33.94 98 LYS A CA 1
ATOM 792 C C . LYS A 1 97 ? 13.932 -9.881 43.475 1.00 33.03 98 LYS A C 1
ATOM 793 O O . LYS A 1 97 ? 14.633 -9.365 44.317 1.00 35.14 98 LYS A O 1
ATOM 799 N N . GLN A 1 98 ? 12.655 -9.599 43.360 1.00 30.18 99 GLN A N 1
ATOM 800 C CA . GLN A 1 98 ? 11.930 -8.767 44.301 1.00 30.67 99 GLN A CA 1
ATOM 801 C C . GLN A 1 98 ? 11.482 -9.671 45.461 1.00 34.61 99 GLN A C 1
ATOM 802 O O . GLN A 1 98 ? 11.733 -10.876 45.438 1.00 33.35 99 GLN A O 1
ATOM 808 N N . GLU A 1 99 ? 10.817 -9.095 46.480 1.00 39.88 100 GLU A N 1
ATOM 809 C CA . GLU A 1 99 ? 10.399 -9.903 47.665 1.00 40.67 100 GLU A CA 1
ATOM 810 C C . GLU A 1 99 ? 9.323 -10.937 47.337 1.00 38.87 100 GLU A C 1
ATOM 811 O O . GLU A 1 99 ? 9.170 -11.892 48.090 1.00 41.18 100 GLU A O 1
ATOM 817 N N . ASP A 1 100 ? 8.492 -10.708 46.309 1.00 32.53 101 ASP A N 1
ATOM 818 C CA . ASP A 1 100 ? 7.519 -11.737 45.897 1.00 30.30 101 ASP A CA 1
ATOM 819 C C . ASP A 1 100 ? 8.127 -12.794 44.971 1.00 29.09 101 ASP A C 1
ATOM 820 O O . ASP A 1 100 ? 7.397 -13.565 44.366 1.00 32.46 101 ASP A O 1
ATOM 825 N N . GLY A 1 101 ? 9.440 -12.799 44.813 1.00 26.69 102 GLY A N 1
ATOM 826 C CA . GLY A 1 101 ? 10.096 -13.762 43.946 1.00 27.36 102 GLY A CA 1
ATOM 827 C C . GLY A 1 101 ? 10.086 -13.376 42.436 1.00 28.85 102 GLY A C 1
ATOM 828 O O . GLY A 1 101 ? 10.744 -14.036 41.623 1.00 26.65 102 GLY A O 1
ATOM 829 N N . THR A 1 102 ? 9.400 -12.277 42.067 1.00 29.52 103 THR A N 1
ATOM 830 C CA . THR A 1 102 ? 9.315 -11.864 40.633 1.00 28.32 103 THR A CA 1
ATOM 831 C C . THR A 1 102 ? 10.183 -10.654 40.256 1.00 27.73 103 THR A C 1
ATOM 832 O O . THR A 1 102 ? 10.852 -10.001 41.137 1.00 28.45 103 THR A O 1
ATOM 836 N N . ILE A 1 103 ? 10.157 -10.330 38.949 1.00 23.97 104 ILE A N 1
ATOM 837 C CA . ILE A 1 103 ? 10.901 -9.158 38.457 1.00 22.39 104 ILE A CA 1
ATOM 838 C C . ILE A 1 103 ? 9.896 -8.057 38.176 1.00 20.71 104 ILE A C 1
ATOM 839 O O . ILE A 1 103 ? 10.171 -7.157 37.466 1.00 20.59 104 ILE A O 1
ATOM 844 N N . GLY A 1 104 ? 8.720 -8.110 38.820 1.00 21.34 105 GLY A N 1
ATOM 845 C CA . GLY A 1 104 ? 7.723 -7.089 38.584 1.00 22.31 105 GLY A CA 1
ATOM 846 C C . GLY A 1 104 ? 7.014 -7.344 37.256 1.00 23.96 105 GLY A C 1
ATOM 847 O O . GLY A 1 104 ? 7.025 -8.418 36.723 1.00 24.28 105 GLY A O 1
ATOM 848 N N . HIS A 1 105 ? 6.528 -6.294 36.652 1.00 22.09 106 HIS A N 1
ATOM 849 C CA . HIS A 1 105 ? 5.736 -6.443 35.436 1.00 19.93 106 HIS A CA 1
ATOM 850 C C . HIS A 1 105 ? 6.580 -6.314 34.179 1.00 16.24 106 HIS A C 1
ATOM 851 O O . HIS A 1 105 ? 6.259 -5.534 33.350 1.00 16.60 106 HIS A O 1
ATOM 858 N N . ALA A 1 106 ? 7.735 -6.970 34.155 1.00 15.00 107 ALA A N 1
ATOM 859 C CA . ALA A 1 106 ? 8.685 -6.926 33.054 1.00 16.01 107 ALA A CA 1
ATOM 860 C C . ALA A 1 106 ? 8.767 -8.231 32.319 1.00 17.28 107 ALA A C 1
ATOM 861 O O . ALA A 1 106 ? 8.319 -9.331 32.776 1.00 16.27 107 ALA A O 1
ATOM 863 N N . TYR A 1 107 ? 9.399 -8.150 31.173 1.00 17.26 108 TYR A N 1
ATOM 864 C CA . TYR A 1 107 ? 9.655 -9.268 30.333 1.00 17.50 108 TYR A CA 1
ATOM 865 C C . TYR A 1 107 ? 8.510 -10.212 30.103 1.00 18.16 108 TYR A C 1
ATOM 866 O O . TYR A 1 107 ? 7.552 -9.861 29.414 1.00 17.06 108 TYR A O 1
ATOM 875 N N . GLY A 1 108 ? 8.660 -11.454 30.575 1.00 19.86 109 GLY A N 1
ATOM 876 C CA . GLY A 1 108 ? 7.604 -12.417 30.415 1.00 17.91 109 GLY A CA 1
ATOM 877 C C . GLY A 1 108 ? 6.231 -11.948 30.817 1.00 17.35 109 GLY A C 1
ATOM 878 O O . GLY A 1 108 ? 5.287 -12.312 30.192 1.00 17.84 109 GLY A O 1
ATOM 879 N N . PHE A 1 109 ? 6.124 -11.111 31.838 1.00 16.82 110 PHE A N 1
ATOM 880 C CA . PHE A 1 109 ? 4.836 -10.582 32.295 1.00 15.41 110 PHE A CA 1
ATOM 881 C C . PHE A 1 109 ? 4.159 -9.801 31.146 1.00 15.68 110 PHE A C 1
ATOM 882 O O . PHE A 1 109 ? 2.960 -9.988 30.878 1.00 15.58 110 PHE A O 1
ATOM 890 N N . GLN A 1 110 ? 4.928 -9.021 30.373 1.00 15.05 111 GLN A N 1
ATOM 891 C CA . GLN A 1 110 ? 4.338 -8.251 29.303 1.00 15.89 111 GLN A CA 1
ATOM 892 C C . GLN A 1 110 ? 3.844 -9.170 28.181 1.00 16.36 111 GLN A C 1
ATOM 893 O O . GLN A 1 110 ? 2.855 -8.873 27.523 1.00 16.87 111 GLN A O 1
ATOM 899 N N . LEU A 1 111 ? 4.616 -10.210 27.888 1.00 17.62 112 LEU A N 1
ATOM 900 C CA . LEU A 1 111 ? 4.268 -11.175 26.809 1.00 18.09 112 LEU A CA 1
ATOM 901 C C . LEU A 1 111 ? 3.044 -12.073 27.122 1.00 19.17 112 LEU A C 1
ATOM 902 O O . LEU A 1 111 ? 2.454 -12.709 26.195 1.00 20.01 112 LEU A O 1
ATOM 907 N N . GLY A 1 112 ? 2.661 -12.089 28.419 1.00 17.11 113 GLY A N 1
ATOM 908 C CA . GLY A 1 112 ? 1.585 -12.951 28.852 1.00 15.13 113 GLY A CA 1
ATOM 909 C C . GLY A 1 112 ? 0.287 -12.223 29.159 1.00 20.51 113 GLY A C 1
ATOM 910 O O . GLY A 1 112 ? -0.715 -12.912 29.404 1.00 22.14 113 GLY A O 1
ATOM 911 N N . LYS A 1 113 ? 0.269 -10.876 29.104 1.00 20.80 114 LYS A N 1
ATOM 912 C CA . LYS A 1 113 ? -0.912 -10.109 29.428 1.00 21.50 114 LYS A CA 1
ATOM 913 C C . LYS A 1 113 ? -1.956 -10.333 28.334 1.00 20.58 114 LYS A C 1
ATOM 914 O O . LYS A 1 113 ? -1.666 -10.124 27.176 1.00 21.14 114 LYS A O 1
ATOM 920 N N . LYS A 1 114 ? -3.168 -10.707 28.681 1.00 19.19 115 LYS A N 1
ATOM 921 C CA . LYS A 1 114 ? -4.200 -10.942 27.631 1.00 21.26 115 LYS A CA 1
ATOM 922 C C . LYS A 1 114 ? -4.788 -9.583 27.280 1.00 22.95 115 LYS A C 1
ATOM 923 O O . LYS A 1 114 ? -5.701 -9.146 27.923 1.00 25.45 115 LYS A O 1
ATOM 929 N N . ASN A 1 115 ? -4.267 -8.926 26.243 1.00 22.21 116 ASN A N 1
ATOM 930 C CA . ASN A 1 115 ? -4.700 -7.598 25.934 1.00 23.30 116 ASN A CA 1
ATOM 931 C C . ASN A 1 115 ? -5.158 -7.374 24.507 1.00 26.32 116 ASN A C 1
ATOM 932 O O . ASN A 1 115 ? -5.485 -6.247 24.158 1.00 28.05 116 ASN A O 1
ATOM 937 N N . ARG A 1 116 ? -5.158 -8.410 23.665 1.00 24.02 117 ARG A N 1
ATOM 938 C CA . ARG A 1 116 ? -5.614 -8.254 22.298 1.00 23.37 117 ARG A CA 1
ATOM 939 C C . ARG A 1 116 ? -6.902 -9.090 22.042 1.00 26.97 117 ARG A C 1
ATOM 940 O O . ARG A 1 116 ? -6.978 -10.225 22.461 1.00 26.83 117 ARG A O 1
ATOM 948 N N . SER A 1 117 ? -7.924 -8.511 21.399 1.00 27.07 118 SER A N 1
ATOM 949 C CA . SER A 1 117 ? -9.136 -9.317 21.106 1.00 28.82 118 SER A CA 1
ATOM 950 C C . SER A 1 117 ? -8.924 -10.127 19.798 1.00 25.70 118 SER A C 1
ATOM 951 O O . SER A 1 117 ? -8.560 -9.554 18.790 1.00 26.16 118 SER A O 1
ATOM 954 N N . LEU A 1 118 ? -9.161 -11.427 19.801 1.00 22.53 119 LEU A N 1
ATOM 955 C CA . LEU A 1 118 ? -9.026 -12.163 18.589 1.00 23.79 119 LEU A CA 1
ATOM 956 C C . LEU A 1 118 ? -10.056 -13.298 18.602 1.00 26.33 119 LEU A C 1
ATOM 957 O O . LEU A 1 118 ? -10.070 -14.098 19.515 1.00 27.51 119 LEU A O 1
ATOM 962 N N . ASN A 1 119 ? -10.974 -13.297 17.634 1.00 26.94 120 ASN A N 1
ATOM 963 C CA . ASN A 1 119 ? -11.990 -14.360 17.460 1.00 25.56 120 ASN A CA 1
ATOM 964 C C . ASN A 1 119 ? -12.814 -14.616 18.672 1.00 24.68 120 ASN A C 1
ATOM 965 O O . ASN A 1 119 ? -13.028 -15.780 19.052 1.00 28.06 120 ASN A O 1
ATOM 970 N N . GLY A 1 120 ? -13.169 -13.569 19.370 1.00 21.38 121 GLY A N 1
ATOM 971 C CA . GLY A 1 120 ? -14.008 -13.770 20.556 1.00 26.96 121 GLY A CA 1
ATOM 972 C C . GLY A 1 120 ? -13.335 -14.120 21.883 1.00 30.46 121 GLY A C 1
ATOM 973 O O . GLY A 1 120 ? -14.007 -14.365 22.876 1.00 29.60 121 GLY A O 1
ATOM 974 N N . GLU A 1 121 ? -12.005 -14.103 21.883 1.00 30.79 122 GLU A N 1
ATOM 975 C CA . GLU A 1 121 ? -11.187 -14.412 23.048 1.00 30.35 122 GLU A CA 1
ATOM 976 C C . GLU A 1 121 ? -10.159 -13.272 23.253 1.00 29.38 122 GLU A C 1
ATOM 977 O O . GLU A 1 121 ? -9.931 -12.501 22.342 1.00 29.39 122 GLU A O 1
ATOM 983 N N . LYS A 1 122 ? -9.611 -13.110 24.469 1.00 30.46 123 LYS A N 1
ATOM 984 C CA . LYS A 1 122 ? -8.585 -12.086 24.778 1.00 31.11 123 LYS A CA 1
ATOM 985 C C . LYS A 1 122 ? -7.341 -12.933 24.713 1.00 29.26 123 LYS A C 1
ATOM 986 O O . LYS A 1 122 ? -7.292 -14.006 25.306 1.00 30.44 123 LYS A O 1
ATOM 992 N N . VAL A 1 123 ? -6.321 -12.438 24.047 1.00 25.79 124 VAL A N 1
ATOM 993 C CA . VAL A 1 123 ? -5.141 -13.243 23.816 1.00 25.18 124 VAL A CA 1
ATOM 994 C C . VAL A 1 123 ? -3.932 -12.316 24.110 1.00 22.21 124 VAL A C 1
ATOM 995 O O . VAL A 1 123 ? -4.088 -11.108 24.046 1.00 17.59 124 VAL A O 1
ATOM 999 N N . ASP A 1 124 ? -2.753 -12.901 24.368 1.00 19.85 125 ASP A N 1
ATOM 1000 C CA . ASP A 1 124 ? -1.528 -12.108 24.656 1.00 19.39 125 ASP A CA 1
ATOM 1001 C C . ASP A 1 124 ? -0.736 -11.817 23.346 1.00 19.48 125 ASP A C 1
ATOM 1002 O O . ASP A 1 124 ? -1.114 -12.250 22.217 1.00 21.75 125 ASP A O 1
ATOM 1007 N N . GLN A 1 125 ? 0.390 -11.129 23.483 1.00 14.70 126 GLN A N 1
ATOM 1008 C CA . GLN A 1 125 ? 1.170 -10.775 22.307 1.00 13.84 126 GLN A CA 1
ATOM 1009 C C . GLN A 1 125 ? 1.732 -11.916 21.541 1.00 14.26 126 GLN A C 1
ATOM 1010 O O . GLN A 1 125 ? 1.939 -11.815 20.353 1.00 14.24 126 GLN A O 1
ATOM 1016 N N . VAL A 1 126 ? 2.086 -12.998 22.218 1.00 14.63 127 VAL A N 1
ATOM 1017 C CA . VAL A 1 126 ? 2.715 -14.093 21.519 1.00 16.57 127 VAL A CA 1
ATOM 1018 C C . VAL A 1 126 ? 1.628 -14.872 20.707 1.00 15.75 127 VAL A C 1
ATOM 1019 O O . VAL A 1 126 ? 1.830 -15.140 19.520 1.00 14.73 127 VAL A O 1
ATOM 1023 N N . ASP A 1 127 ? 0.491 -15.221 21.327 1.00 14.63 128 ASP A N 1
ATOM 1024 C CA . ASP A 1 127 ? -0.555 -15.907 20.557 1.00 13.72 128 ASP A CA 1
ATOM 1025 C C . ASP A 1 127 ? -1.137 -15.030 19.468 1.00 14.76 128 ASP A C 1
ATOM 1026 O O . ASP A 1 127 ? -1.438 -15.527 18.366 1.00 16.67 128 ASP A O 1
ATOM 1031 N N . TYR A 1 128 ? -1.145 -13.714 19.696 1.00 13.11 129 TYR A N 1
ATOM 1032 C CA . TYR A 1 128 ? -1.677 -12.853 18.695 1.00 11.75 129 TYR A CA 1
ATOM 1033 C C . TYR A 1 128 ? -0.680 -12.871 17.497 1.00 11.90 129 TYR A C 1
ATOM 1034 O O . TYR A 1 128 ? -1.045 -13.054 16.320 1.00 14.31 129 TYR A O 1
ATOM 1043 N N . LEU A 1 129 ? 0.619 -12.765 17.806 1.00 10.86 130 LEU A N 1
ATOM 1044 C CA . LEU A 1 129 ? 1.632 -12.799 16.739 1.00 11.27 130 LEU A CA 1
ATOM 1045 C C . LEU A 1 129 ? 1.579 -14.128 15.979 1.00 13.09 130 LEU A C 1
ATOM 1046 O O . LEU A 1 129 ? 1.592 -14.136 14.723 1.00 14.73 130 LEU A O 1
ATOM 1051 N N . LEU A 1 130 ? 1.489 -15.259 16.692 1.00 14.30 131 LEU A N 1
ATOM 1052 C CA . LEU A 1 130 ? 1.506 -16.578 15.994 1.00 14.79 131 LEU A CA 1
ATOM 1053 C C . LEU A 1 130 ? 0.333 -16.694 14.990 1.00 16.22 131 LEU A C 1
ATOM 1054 O O . LEU A 1 130 ? 0.530 -17.038 13.788 1.00 15.58 131 LEU A O 1
ATOM 1059 N N . HIS A 1 131 ? -0.830 -16.207 15.444 1.00 15.11 132 HIS A N 1
ATOM 1060 C CA . HIS A 1 131 ? -2.034 -16.228 14.636 1.00 14.16 132 HIS A CA 1
ATOM 1061 C C . HIS A 1 131 ? -1.854 -15.342 13.399 1.00 15.52 132 HIS A C 1
ATOM 1062 O O . HIS A 1 131 ? -2.164 -15.728 12.286 1.00 16.48 132 HIS A O 1
ATOM 1069 N N . GLN A 1 132 ? -1.354 -14.121 13.612 1.00 15.98 133 GLN A N 1
ATOM 1070 C CA . GLN A 1 132 ? -1.175 -13.138 12.525 1.00 14.36 133 GLN A CA 1
ATOM 1071 C C . GLN A 1 132 ? -0.122 -13.500 11.471 1.00 13.11 133 GLN A C 1
ATOM 1072 O O . GLN A 1 132 ? -0.325 -13.260 10.262 1.00 12.93 133 GLN A O 1
ATOM 1078 N N . LEU A 1 133 ? 0.966 -14.137 11.908 1.00 11.34 134 LEU A N 1
ATOM 1079 C CA . LEU A 1 133 ? 1.967 -14.568 10.943 1.00 10.74 134 LEU A CA 1
ATOM 1080 C C . LEU A 1 133 ? 1.344 -15.619 9.975 1.00 12.20 134 LEU A C 1
ATOM 1081 O O . LEU A 1 133 ? 1.668 -15.659 8.782 1.00 13.43 134 LEU A O 1
ATOM 1086 N N . LYS A 1 134 ? 0.462 -16.463 10.496 1.00 13.86 135 LYS A N 1
ATOM 1087 C CA . LYS A 1 134 ? -0.174 -17.462 9.617 1.00 16.25 135 LYS A CA 1
ATOM 1088 C C . LYS A 1 134 ? -1.353 -16.918 8.815 1.00 18.52 135 LYS A C 1
ATOM 1089 O O . LYS A 1 134 ? -1.543 -17.341 7.692 1.00 21.83 135 LYS A O 1
ATOM 1095 N N . ASN A 1 135 ? -2.157 -16.051 9.417 1.00 17.58 136 ASN A N 1
ATOM 1096 C CA . ASN A 1 135 ? -3.416 -15.586 8.814 1.00 17.82 136 ASN A CA 1
ATOM 1097 C C . ASN A 1 135 ? -3.405 -14.196 8.181 1.00 19.79 136 ASN A C 1
ATOM 1098 O O . ASN A 1 135 ? -4.240 -13.919 7.335 1.00 18.32 136 ASN A O 1
ATOM 1103 N N . ASN A 1 136 ? -2.445 -13.367 8.552 1.00 16.12 137 ASN A N 1
ATOM 1104 C CA . ASN A 1 136 ? -2.355 -12.036 7.945 1.00 18.80 137 ASN A CA 1
ATOM 1105 C C . ASN A 1 136 ? -0.870 -11.857 7.710 1.00 18.69 137 ASN A C 1
ATOM 1106 O O . ASN A 1 136 ? -0.244 -10.911 8.239 1.00 16.47 137 ASN A O 1
ATOM 1111 N N . PRO A 1 137 ? -0.288 -12.726 6.850 1.00 18.58 138 PRO A N 1
ATOM 1112 C CA . PRO A 1 137 ? 1.179 -12.628 6.622 1.00 17.96 138 PRO A CA 1
ATOM 1113 C C . PRO A 1 137 ? 1.736 -11.300 6.189 1.00 18.32 138 PRO A C 1
ATOM 1114 O O . PRO A 1 137 ? 2.808 -10.933 6.602 1.00 17.41 138 PRO A O 1
ATOM 1118 N N . SER A 1 138 ? 0.999 -10.586 5.346 1.00 18.88 139 SER A N 1
ATOM 1119 C CA . SER A 1 138 ? 1.513 -9.359 4.767 1.00 18.81 139 SER A CA 1
ATOM 1120 C C . SER A 1 138 ? 1.454 -8.150 5.723 1.00 19.08 139 SER A C 1
ATOM 1121 O O . SER A 1 138 ? 1.901 -7.064 5.373 1.00 21.40 139 SER A O 1
ATOM 1124 N N . SER A 1 139 ? 0.950 -8.340 6.941 1.00 16.08 140 SER A N 1
ATOM 1125 C CA . SER A 1 139 ? 0.889 -7.207 7.838 1.00 15.82 140 SER A CA 1
ATOM 1126 C C . SER A 1 139 ? 2.181 -6.388 8.056 1.00 15.38 140 SER A C 1
ATOM 1127 O O . SER A 1 139 ? 3.312 -6.947 8.131 1.00 12.34 140 SER A O 1
ATOM 1130 N N . ARG A 1 140 ? 2.001 -5.060 8.154 1.00 15.57 141 ARG A N 1
ATOM 1131 C CA . ARG A 1 140 ? 3.129 -4.160 8.420 1.00 16.37 141 ARG A CA 1
ATOM 1132 C C . ARG A 1 140 ? 3.214 -3.832 9.927 1.00 16.94 141 ARG A C 1
ATOM 1133 O O . ARG A 1 140 ? 3.946 -2.896 10.298 1.00 17.42 141 ARG A O 1
ATOM 1141 N N . ARG A 1 141 ? 2.559 -4.654 10.752 1.00 14.67 142 ARG A N 1
ATOM 1142 C CA . ARG A 1 141 ? 2.517 -4.469 12.184 1.00 15.90 142 ARG A CA 1
ATOM 1143 C C . ARG A 1 141 ? 2.771 -5.738 13.001 1.00 11.70 142 ARG A C 1
ATOM 1144 O O . ARG A 1 141 ? 2.138 -5.899 14.030 1.00 10.74 142 ARG A O 1
ATOM 1152 N N . HIS A 1 142 ? 3.648 -6.631 12.561 1.00 11.91 143 HIS A N 1
ATOM 1153 C CA . HIS A 1 142 ? 3.914 -7.874 13.320 1.00 11.10 143 HIS A CA 1
ATOM 1154 C C . HIS A 1 142 ? 5.004 -7.453 14.331 1.00 11.94 143 HIS A C 1
ATOM 1155 O O . HIS A 1 142 ? 6.225 -7.584 14.025 1.00 15.12 143 HIS A O 1
ATOM 1162 N N . ILE A 1 143 ? 4.581 -6.804 15.411 1.00 12.56 144 ILE A N 1
ATOM 1163 C CA . ILE A 1 143 ? 5.517 -6.274 16.405 1.00 12.29 144 ILE A CA 1
ATOM 1164 C C . ILE A 1 143 ? 5.251 -6.760 17.850 1.00 9.81 144 ILE A C 1
ATOM 1165 O O . ILE A 1 143 ? 4.081 -6.978 18.177 1.00 12.63 144 ILE A O 1
ATOM 1170 N N . THR A 1 144 ? 6.289 -7.077 18.649 1.00 9.13 145 THR A N 1
ATOM 1171 C CA . THR A 1 144 ? 6.009 -7.378 20.043 1.00 12.05 145 THR A CA 1
ATOM 1172 C C . THR A 1 144 ? 6.818 -6.284 20.717 1.00 11.57 145 THR A C 1
ATOM 1173 O O . THR A 1 144 ? 7.861 -5.853 20.148 1.00 10.47 145 THR A O 1
ATOM 1177 N N . MET A 1 145 ? 6.425 -6.012 21.942 1.00 13.74 146 MET A N 1
ATOM 1178 C CA . MET A 1 145 ? 6.946 -4.876 22.708 1.00 15.23 146 MET A CA 1
ATOM 1179 C C . MET A 1 145 ? 6.946 -5.153 24.150 1.00 13.07 146 MET A C 1
ATOM 1180 O O . MET A 1 145 ? 5.836 -5.349 24.743 1.00 12.73 146 MET A O 1
ATOM 1185 N N . LEU A 1 146 ? 8.128 -5.068 24.758 1.00 12.70 147 LEU A N 1
ATOM 1186 C CA . LEU A 1 146 ? 8.228 -5.246 26.223 1.00 13.60 147 LEU A CA 1
ATOM 1187 C C . LEU A 1 146 ? 8.282 -3.897 26.904 1.00 15.54 147 LEU A C 1
ATOM 1188 O O . LEU A 1 146 ? 7.981 -3.842 28.115 1.00 16.48 147 LEU A O 1
ATOM 1193 N N . TRP A 1 147 ? 8.528 -2.824 26.139 1.00 15.59 148 TRP A N 1
ATOM 1194 C CA . TRP A 1 147 ? 8.599 -1.424 26.688 1.00 17.57 148 TRP A CA 1
ATOM 1195 C C . TRP A 1 147 ? 7.163 -0.839 26.762 1.00 17.97 148 TRP A C 1
ATOM 1196 O O . TRP A 1 147 ? 6.724 -0.111 25.863 1.00 21.23 148 TRP A O 1
ATOM 1207 N N . ASN A 1 148 ? 6.415 -1.255 27.757 1.00 15.78 149 ASN A N 1
ATOM 1208 C CA . ASN A 1 148 ? 5.055 -0.820 27.973 1.00 15.38 149 ASN A CA 1
ATOM 1209 C C . ASN A 1 148 ? 5.201 0.462 28.830 1.00 20.12 149 ASN A C 1
ATOM 1210 O O . ASN A 1 148 ? 5.492 0.384 30.022 1.00 18.20 149 ASN A O 1
ATOM 1215 N N . PRO A 1 149 ? 4.864 1.633 28.243 1.00 20.14 150 PRO A N 1
ATOM 1216 C CA . PRO A 1 149 ? 4.993 2.935 28.946 1.00 19.11 150 PRO A CA 1
ATOM 1217 C C . PRO A 1 149 ? 4.191 3.103 30.245 1.00 17.48 150 PRO A C 1
ATOM 1218 O O . PRO A 1 149 ? 4.601 3.829 31.123 1.00 18.50 150 PRO A O 1
ATOM 1222 N N . ASP A 1 150 ? 3.110 2.360 30.359 1.00 16.49 151 ASP A N 1
ATOM 1223 C CA . ASP A 1 150 ? 2.225 2.470 31.523 1.00 18.47 151 ASP A CA 1
ATOM 1224 C C . ASP A 1 150 ? 2.774 1.695 32.706 1.00 20.46 151 ASP A C 1
ATOM 1225 O O . ASP A 1 150 ? 2.350 1.912 33.825 1.00 22.03 151 ASP A O 1
ATOM 1230 N N . GLU A 1 151 ? 3.725 0.818 32.452 1.00 20.20 152 GLU A N 1
ATOM 1231 C CA . GLU A 1 151 ? 4.190 -0.039 33.522 1.00 20.31 152 GLU A CA 1
ATOM 1232 C C . GLU A 1 151 ? 5.675 -0.026 33.808 1.00 20.58 152 GLU A C 1
ATOM 1233 O O . GLU A 1 151 ? 6.122 -0.797 34.676 1.00 23.09 152 GLU A O 1
ATOM 1239 N N . LEU A 1 152 ? 6.395 0.951 33.272 1.00 20.29 153 LEU A N 1
ATOM 1240 C CA . LEU A 1 152 ? 7.853 0.997 33.505 1.00 20.56 153 LEU A CA 1
ATOM 1241 C C . LEU A 1 152 ? 8.206 1.064 35.012 1.00 20.09 153 LEU A C 1
ATOM 1242 O O . LEU A 1 152 ? 9.103 0.362 35.489 1.00 22.39 153 LEU A O 1
ATOM 1247 N N . ASP A 1 153 ? 7.376 1.760 35.765 1.00 20.25 154 ASP A N 1
ATOM 1248 C CA . ASP A 1 153 ? 7.683 1.932 37.179 1.00 22.76 154 ASP A CA 1
ATOM 1249 C C . ASP A 1 153 ? 7.416 0.686 37.971 1.00 24.56 154 ASP A C 1
ATOM 1250 O O . ASP A 1 153 ? 7.857 0.577 39.084 1.00 25.43 154 ASP A O 1
ATOM 1255 N N . ALA A 1 154 ? 6.665 -0.229 37.398 1.00 22.62 155 ALA A N 1
ATOM 1256 C CA . ALA A 1 154 ? 6.364 -1.481 38.068 1.00 20.25 155 ALA A CA 1
ATOM 1257 C C . ALA A 1 154 ? 7.332 -2.596 37.673 1.00 19.74 155 ALA A C 1
ATOM 1258 O O . ALA A 1 154 ? 7.108 -3.794 37.967 1.00 21.08 155 ALA A O 1
ATOM 1260 N N . MET A 1 155 ? 8.384 -2.225 36.932 1.00 18.80 156 MET A N 1
ATOM 1261 C CA . MET A 1 155 ? 9.334 -3.236 36.494 1.00 20.29 156 MET A CA 1
ATOM 1262 C C . MET A 1 155 ? 10.611 -3.165 37.350 1.00 23.22 156 MET A C 1
ATOM 1263 O O . MET A 1 155 ? 11.125 -2.070 37.597 1.00 24.40 156 MET A O 1
ATOM 1268 N N . ALA A 1 156 ? 11.095 -4.322 37.817 1.00 23.78 157 ALA A N 1
ATOM 1269 C CA . ALA A 1 156 ? 12.333 -4.362 38.639 1.00 23.44 157 ALA A CA 1
ATOM 1270 C C . ALA A 1 156 ? 13.525 -3.958 37.786 1.00 23.51 157 ALA A C 1
ATOM 1271 O O . ALA A 1 156 ? 14.544 -3.500 38.312 1.00 24.27 157 ALA A O 1
ATOM 1273 N N . LEU A 1 157 ? 13.442 -4.274 36.487 1.00 23.59 158 LEU A N 1
ATOM 1274 C CA . LEU A 1 157 ? 14.472 -3.839 35.508 1.00 26.01 158 LEU A CA 1
ATOM 1275 C C . LEU A 1 157 ? 13.751 -3.599 34.136 1.00 24.73 158 LEU A C 1
ATOM 1276 O O . LEU A 1 157 ? 12.812 -4.317 33.821 1.00 23.48 158 LEU A O 1
ATOM 1281 N N . THR A 1 158 ? 14.195 -2.603 33.369 1.00 24.22 159 THR A N 1
ATOM 1282 C CA . THR A 1 158 ? 13.611 -2.348 32.069 1.00 24.68 159 THR A CA 1
ATOM 1283 C C . THR A 1 158 ? 14.422 -3.179 31.108 1.00 23.08 159 THR A C 1
ATOM 1284 O O . THR A 1 158 ? 15.648 -3.178 31.136 1.00 22.32 159 THR A O 1
ATOM 1288 N N . PRO A 1 159 ? 13.767 -3.848 30.176 1.00 25.30 160 PRO A N 1
ATOM 1289 C CA . PRO A 1 159 ? 14.437 -4.705 29.192 1.00 23.91 160 PRO A CA 1
ATOM 1290 C C . PRO A 1 159 ? 15.438 -4.069 28.247 1.00 20.20 160 PRO A C 1
ATOM 1291 O O . PRO A 1 159 ? 15.265 -2.917 27.861 1.00 17.50 160 PRO A O 1
ATOM 1295 N N . CYS A 1 160 ? 16.522 -4.787 27.961 1.00 22.80 161 CYS A N 1
ATOM 1296 C CA . CYS A 1 160 ? 17.493 -4.349 26.979 1.00 26.34 161 CYS A CA 1
ATOM 1297 C C . CYS A 1 160 ? 16.952 -4.674 25.582 1.00 23.51 161 CYS A C 1
ATOM 1298 O O . CYS A 1 160 ? 16.855 -3.793 24.745 1.00 20.86 161 CYS A O 1
ATOM 1301 N N . VAL A 1 161 ? 16.708 -5.957 25.289 1.00 20.02 162 VAL A N 1
ATOM 1302 C CA . VAL A 1 161 ? 16.208 -6.357 23.944 1.00 17.50 162 VAL A CA 1
ATOM 1303 C C . VAL A 1 161 ? 14.691 -6.318 24.149 1.00 16.76 162 VAL A C 1
ATOM 1304 O O . VAL A 1 161 ? 14.083 -7.254 24.688 1.00 17.82 162 VAL A O 1
ATOM 1308 N N . TYR A 1 162 ? 14.084 -5.238 23.706 1.00 14.91 163 TYR A N 1
ATOM 1309 C CA . TYR A 1 162 ? 12.716 -4.996 24.095 1.00 13.00 163 TYR A CA 1
ATOM 1310 C C . TYR A 1 162 ? 11.663 -5.088 22.979 1.00 9.06 163 TYR A C 1
ATOM 1311 O O . TYR A 1 162 ? 10.449 -4.991 23.280 1.00 7.87 163 TYR A O 1
ATOM 1320 N N . GLU A 1 163 ? 12.091 -5.192 21.725 1.00 9.00 164 GLU A N 1
ATOM 1321 C CA . GLU A 1 163 ? 11.069 -5.274 20.658 1.00 12.25 164 GLU A CA 1
ATOM 1322 C C . GLU A 1 163 ? 11.491 -6.096 19.514 1.00 11.72 164 GLU A C 1
ATOM 1323 O O . GLU A 1 163 ? 12.726 -6.343 19.279 1.00 11.77 164 GLU A O 1
ATOM 1329 N N . THR A 1 164 ? 10.489 -6.615 18.779 1.00 10.59 165 THR A N 1
ATOM 1330 C CA . THR A 1 164 ? 10.797 -7.387 17.563 1.00 10.63 165 THR A CA 1
ATOM 1331 C C . THR A 1 164 ? 9.794 -6.947 16.503 1.00 12.66 165 THR A C 1
ATOM 1332 O O . THR A 1 164 ? 8.720 -6.463 16.824 1.00 13.09 165 THR A O 1
ATOM 1336 N N . GLN A 1 165 ? 10.170 -7.071 15.241 1.00 13.80 166 GLN A N 1
ATOM 1337 C CA . GLN A 1 165 ? 9.212 -6.826 14.124 1.00 13.41 166 GLN A CA 1
ATOM 1338 C C . GLN A 1 165 ? 9.466 -8.019 13.161 1.00 13.12 166 GLN A C 1
ATOM 1339 O O . GLN A 1 165 ? 10.597 -8.364 12.858 1.00 14.20 166 GLN A O 1
ATOM 1345 N N . TRP A 1 166 ? 8.404 -8.601 12.616 1.00 16.01 167 TRP A N 1
ATOM 1346 C CA . TRP A 1 166 ? 8.563 -9.794 11.789 1.00 15.05 167 TRP A CA 1
ATOM 1347 C C . TRP A 1 166 ? 7.980 -9.462 10.417 1.00 14.63 167 TRP A C 1
ATOM 1348 O O . TRP A 1 166 ? 7.063 -8.654 10.323 1.00 12.59 167 TRP A O 1
ATOM 1359 N N . TYR A 1 167 ? 8.502 -10.102 9.362 1.00 15.43 168 TYR A N 1
ATOM 1360 C CA . TYR A 1 167 ? 7.980 -9.773 8.034 1.00 15.85 168 TYR A CA 1
ATOM 1361 C C . TYR A 1 167 ? 7.848 -11.136 7.320 1.00 15.34 168 TYR A C 1
ATOM 1362 O O . TYR A 1 167 ? 8.770 -11.989 7.409 1.00 12.62 168 TYR A O 1
ATOM 1371 N N . VAL A 1 168 ? 6.822 -11.256 6.483 1.00 15.43 169 VAL A N 1
ATOM 1372 C CA . VAL A 1 168 ? 6.684 -12.485 5.723 1.00 17.50 169 VAL A CA 1
ATOM 1373 C C . VAL A 1 168 ? 6.679 -12.074 4.253 1.00 19.15 169 VAL A C 1
ATOM 1374 O O . VAL A 1 168 ? 5.824 -11.259 3.838 1.00 18.09 169 VAL A O 1
ATOM 1378 N N . LYS A 1 169 ? 7.684 -12.535 3.514 1.00 18.29 170 LYS A N 1
ATOM 1379 C CA . LYS A 1 169 ? 7.758 -12.213 2.103 1.00 21.63 170 LYS A CA 1
ATOM 1380 C C . LYS A 1 169 ? 8.295 -13.463 1.355 1.00 24.72 170 LYS A C 1
ATOM 1381 O O . LYS A 1 169 ? 9.331 -14.024 1.778 1.00 23.83 170 LYS A O 1
ATOM 1387 N N . HIS A 1 170 ? 7.529 -13.909 0.331 1.00 24.89 171 HIS A N 1
ATOM 1388 C CA . HIS A 1 170 ? 7.898 -15.057 -0.533 1.00 25.60 171 HIS A CA 1
ATOM 1389 C C . HIS A 1 170 ? 8.120 -16.344 0.250 1.00 22.09 171 HIS A C 1
ATOM 1390 O O . HIS A 1 170 ? 9.072 -17.058 0.032 1.00 22.57 171 HIS A O 1
ATOM 1397 N N . GLY A 1 171 ? 7.254 -16.590 1.223 1.00 17.82 172 GLY A N 1
ATOM 1398 C CA . GLY A 1 171 ? 7.392 -17.793 2.001 1.00 18.90 172 GLY A CA 1
ATOM 1399 C C . GLY A 1 171 ? 8.496 -17.755 3.019 1.00 20.29 172 GLY A C 1
ATOM 1400 O O . GLY A 1 171 ? 8.734 -18.759 3.660 1.00 22.63 172 GLY A O 1
ATOM 1401 N N . LYS A 1 172 ? 9.158 -16.610 3.171 1.00 17.07 173 LYS A N 1
ATOM 1402 C CA . LYS A 1 172 ? 10.193 -16.540 4.201 1.00 16.94 173 LYS A CA 1
ATOM 1403 C C . LYS A 1 172 ? 9.817 -15.549 5.366 1.00 18.06 173 LYS A C 1
ATOM 1404 O O . LYS A 1 172 ? 9.216 -14.459 5.140 1.00 16.30 173 LYS A O 1
ATOM 1410 N N . LEU A 1 173 ? 10.197 -15.960 6.580 1.00 16.60 174 LEU A N 1
ATOM 1411 C CA . LEU A 1 173 ? 9.988 -15.205 7.797 1.00 16.23 174 LEU A CA 1
ATOM 1412 C C . LEU A 1 173 ? 11.285 -14.459 8.232 1.00 17.00 174 LEU A C 1
ATOM 1413 O O . LEU A 1 173 ? 12.282 -15.098 8.620 1.00 16.02 174 LEU A O 1
ATOM 1418 N N . HIS A 1 174 ? 11.291 -13.128 8.090 1.00 15.36 175 HIS A N 1
ATOM 1419 C CA . HIS A 1 174 ? 12.437 -12.266 8.470 1.00 12.32 175 HIS A CA 1
ATOM 1420 C C . HIS A 1 174 ? 12.149 -11.733 9.877 1.00 12.59 175 HIS A C 1
ATOM 1421 O O . HIS A 1 174 ? 10.959 -11.454 10.225 1.00 11.56 175 HIS A O 1
ATOM 1428 N N . LEU A 1 175 ? 13.232 -11.524 10.675 1.00 13.09 176 LEU A N 1
ATOM 1429 C CA . LEU A 1 175 ? 13.050 -11.079 12.038 1.00 11.69 176 LEU A CA 1
ATOM 1430 C C . LEU A 1 175 ? 13.966 -9.892 12.225 1.00 12.15 176 LEU A C 1
ATOM 1431 O O . LEU A 1 175 ? 15.148 -9.962 11.835 1.00 12.32 176 LEU A O 1
ATOM 1436 N N . GLU A 1 176 ? 13.423 -8.797 12.794 1.00 11.64 177 GLU A N 1
ATOM 1437 C CA . GLU A 1 176 ? 14.269 -7.640 13.106 1.00 11.36 177 GLU A CA 1
ATOM 1438 C C . GLU A 1 176 ? 14.100 -7.398 14.616 1.00 10.04 177 GLU A C 1
ATOM 1439 O O . GLU A 1 176 ? 12.991 -7.261 15.112 1.00 12.31 177 GLU A O 1
ATOM 1445 N N . VAL A 1 177 ? 15.193 -7.237 15.349 1.00 9.82 178 VAL A N 1
ATOM 1446 C CA . VAL A 1 177 ? 15.110 -7.062 16.791 1.00 10.83 178 VAL A CA 1
ATOM 1447 C C . VAL A 1 177 ? 15.842 -5.766 17.179 1.00 10.69 178 VAL A C 1
ATOM 1448 O O . VAL A 1 177 ? 16.763 -5.372 16.497 1.00 13.52 178 VAL A O 1
ATOM 1452 N N . ARG A 1 178 ? 15.492 -5.155 18.301 1.00 11.15 179 ARG A N 1
ATOM 1453 C CA . ARG A 1 178 ? 16.271 -3.985 18.748 1.00 10.40 179 ARG A CA 1
ATOM 1454 C C . ARG A 1 178 ? 16.562 -4.035 20.216 1.00 7.90 179 ARG A C 1
ATOM 1455 O O . ARG A 1 178 ? 15.638 -4.294 21.019 1.00 10.07 179 ARG A O 1
ATOM 1463 N N . ALA A 1 179 ? 17.797 -3.743 20.560 1.00 10.05 180 ALA A N 1
ATOM 1464 C CA . ALA A 1 179 ? 18.209 -3.556 21.943 1.00 10.05 180 ALA A CA 1
ATOM 1465 C C . ALA A 1 179 ? 18.465 -2.032 22.087 1.00 11.17 180 ALA A C 1
ATOM 1466 O O . ALA A 1 179 ? 19.216 -1.428 21.303 1.00 10.18 180 ALA A O 1
ATOM 1468 N N . ARG A 1 180 ? 17.966 -1.470 23.188 1.00 9.92 181 ARG A N 1
ATOM 1469 C CA . ARG A 1 180 ? 18.195 -0.054 23.460 1.00 12.73 181 ARG A CA 1
ATOM 1470 C C . ARG A 1 180 ? 19.613 0.194 23.858 1.00 13.12 181 ARG A C 1
ATOM 1471 O O . ARG A 1 180 ? 20.195 1.252 23.645 1.00 12.91 181 ARG A O 1
ATOM 1479 N N . SER A 1 181 ? 20.198 -0.855 24.426 1.00 14.55 182 SER A N 1
ATOM 1480 C CA . SER A 1 181 ? 21.561 -0.749 24.920 1.00 15.78 182 SER A CA 1
ATOM 1481 C C . SER A 1 181 ? 22.160 -2.170 24.935 1.00 15.11 182 SER A C 1
ATOM 1482 O O . SER A 1 181 ? 21.394 -3.099 25.082 1.00 17.21 182 SER A O 1
ATOM 1485 N N . ASN A 1 182 ? 23.471 -2.330 24.759 1.00 13.54 183 ASN A N 1
ATOM 1486 C CA . ASN A 1 182 ? 24.026 -3.713 24.930 1.00 13.77 183 ASN A CA 1
ATOM 1487 C C . ASN A 1 182 ? 25.458 -3.591 25.384 1.00 13.65 183 ASN A C 1
ATOM 1488 O O . ASN A 1 182 ? 26.275 -2.837 24.788 1.00 16.57 183 ASN A O 1
ATOM 1493 N N . ASP A 1 183 ? 25.806 -4.330 26.434 1.00 14.07 184 ASP A N 1
ATOM 1494 C CA . ASP A 1 183 ? 27.210 -4.431 26.875 1.00 12.41 184 ASP A CA 1
ATOM 1495 C C . ASP A 1 183 ? 27.725 -5.369 25.778 1.00 12.05 184 ASP A C 1
ATOM 1496 O O . ASP A 1 183 ? 27.295 -6.559 25.716 1.00 15.57 184 ASP A O 1
ATOM 1501 N N . MET A 1 184 ? 28.585 -4.850 24.886 1.00 9.27 185 MET A N 1
ATOM 1502 C CA . MET A 1 184 ? 29.090 -5.638 23.774 1.00 14.06 185 MET A CA 1
ATOM 1503 C C . MET A 1 184 ? 29.924 -6.841 24.107 1.00 17.48 185 MET A C 1
ATOM 1504 O O . MET A 1 184 ? 29.948 -7.778 23.322 1.00 16.87 185 MET A O 1
ATOM 1509 N N . ALA A 1 185 ? 30.595 -6.807 25.266 1.00 16.96 186 ALA A N 1
ATOM 1510 C CA . ALA A 1 185 ? 31.454 -7.913 25.662 1.00 17.93 186 ALA A CA 1
ATOM 1511 C C . ALA A 1 185 ? 30.676 -9.056 26.212 1.00 18.92 186 ALA A C 1
ATOM 1512 O O . ALA A 1 185 ? 30.909 -10.158 25.819 1.00 23.32 186 ALA A O 1
ATOM 1514 N N . LEU A 1 186 ? 29.817 -8.778 27.187 1.00 17.93 187 LEU A N 1
ATOM 1515 C CA . LEU A 1 186 ? 29.063 -9.798 27.871 1.00 20.07 187 LEU A CA 1
ATOM 1516 C C . LEU A 1 186 ? 27.621 -10.053 27.375 1.00 22.85 187 LEU A C 1
ATOM 1517 O O . LEU A 1 186 ? 27.189 -11.158 27.303 1.00 27.29 187 LEU A O 1
ATOM 1522 N N . GLY A 1 187 ? 26.884 -9.020 27.081 1.00 20.21 188 GLY A N 1
ATOM 1523 C CA . GLY A 1 187 ? 25.534 -9.238 26.685 1.00 15.90 188 GLY A CA 1
ATOM 1524 C C . GLY A 1 187 ? 25.239 -9.496 25.204 1.00 14.91 188 GLY A C 1
ATOM 1525 O O . GLY A 1 187 ? 24.481 -10.396 24.892 1.00 15.97 188 GLY A O 1
ATOM 1526 N N . ASN A 1 188 ? 25.876 -8.762 24.306 1.00 12.93 189 ASN A N 1
ATOM 1527 C CA . ASN A 1 188 ? 25.549 -8.928 22.901 1.00 13.16 189 ASN A CA 1
ATOM 1528 C C . ASN A 1 188 ? 25.656 -10.377 22.313 1.00 16.15 189 ASN A C 1
ATOM 1529 O O . ASN A 1 188 ? 24.689 -10.847 21.621 1.00 14.89 189 ASN A O 1
ATOM 1534 N N . PRO A 1 189 ? 26.767 -11.094 22.556 1.00 14.85 190 PRO A N 1
ATOM 1535 C CA . PRO A 1 189 ? 26.806 -12.462 21.938 1.00 15.30 190 PRO A CA 1
ATOM 1536 C C . PRO A 1 189 ? 25.718 -13.380 22.383 1.00 15.09 190 PRO A C 1
ATOM 1537 O O . PRO A 1 189 ? 25.126 -14.107 21.574 1.00 18.53 190 PRO A O 1
ATOM 1541 N N . PHE A 1 190 ? 25.361 -13.292 23.662 1.00 13.61 191 PHE A N 1
ATOM 1542 C CA . PHE A 1 190 ? 24.292 -14.113 24.250 1.00 13.57 191 PHE A CA 1
ATOM 1543 C C . PHE A 1 190 ? 22.931 -13.725 23.583 1.00 16.03 191 PHE A C 1
ATOM 1544 O O . PHE A 1 190 ? 22.122 -14.588 23.227 1.00 14.47 191 PHE A O 1
ATOM 1552 N N . ASN A 1 191 ? 22.649 -12.422 23.516 1.00 15.85 192 ASN A N 1
ATOM 1553 C CA . ASN A 1 191 ? 21.387 -11.886 22.970 1.00 16.78 192 ASN A CA 1
ATOM 1554 C C . ASN A 1 191 ? 21.198 -12.127 21.471 1.00 12.76 192 ASN A C 1
ATOM 1555 O O . ASN A 1 191 ? 20.122 -12.549 21.051 1.00 13.73 192 ASN A O 1
ATOM 1560 N N . VAL A 1 192 ? 22.289 -12.066 20.684 1.00 11.62 193 VAL A N 1
ATOM 1561 C CA . VAL A 1 192 ? 22.217 -12.223 19.240 1.00 12.34 193 VAL A CA 1
ATOM 1562 C C . VAL A 1 192 ? 21.872 -13.715 18.968 1.00 15.84 193 VAL A C 1
ATOM 1563 O O . VAL A 1 192 ? 20.952 -14.008 18.163 1.00 15.38 193 VAL A O 1
ATOM 1567 N N . PHE A 1 193 ? 22.557 -14.628 19.669 1.00 14.51 194 PHE A N 1
ATOM 1568 C CA . PHE A 1 193 ? 22.237 -16.080 19.465 1.00 12.91 194 PHE A CA 1
ATOM 1569 C C . PHE A 1 193 ? 20.801 -16.407 19.883 1.00 10.28 194 PHE A C 1
ATOM 1570 O O . PHE A 1 193 ? 20.046 -16.980 19.135 1.00 12.93 194 PHE A O 1
ATOM 1578 N N . GLN A 1 194 ? 20.386 -15.882 21.031 1.00 9.35 195 GLN A N 1
ATOM 1579 C CA . GLN A 1 194 ? 19.112 -16.184 21.639 1.00 10.72 195 GLN A CA 1
ATOM 1580 C C . GLN A 1 194 ? 17.931 -15.796 20.742 1.00 14.59 195 GLN A C 1
ATOM 1581 O O . GLN A 1 194 ? 17.029 -16.615 20.563 1.00 12.43 195 GLN A O 1
ATOM 1587 N N . TYR A 1 195 ? 17.985 -14.637 20.106 1.00 14.53 196 TYR A N 1
ATOM 1588 C CA . TYR A 1 195 ? 16.860 -14.234 19.240 1.00 12.93 196 TYR A CA 1
ATOM 1589 C C . TYR A 1 195 ? 16.819 -14.964 17.909 1.00 11.01 196 TYR A C 1
ATOM 1590 O O . TYR A 1 195 ? 15.714 -15.123 17.294 1.00 13.90 196 TYR A O 1
ATOM 1599 N N . ASN A 1 196 ? 17.987 -15.431 17.435 1.00 10.86 197 ASN A N 1
ATOM 1600 C CA . ASN A 1 196 ? 17.964 -16.223 16.204 1.00 12.55 197 ASN A CA 1
ATOM 1601 C C . ASN A 1 196 ? 17.285 -17.597 16.502 1.00 14.77 197 ASN A C 1
ATOM 1602 O O . ASN A 1 196 ? 16.500 -18.162 15.672 1.00 15.33 197 ASN A O 1
ATOM 1607 N N . VAL A 1 197 ? 17.524 -18.128 17.703 1.00 14.82 198 VAL A N 1
ATOM 1608 C CA . VAL A 1 197 ? 16.835 -19.389 18.077 1.00 14.52 198 VAL A CA 1
ATOM 1609 C C . VAL A 1 197 ? 15.289 -19.152 18.063 1.00 16.81 198 VAL A C 1
ATOM 1610 O O . VAL A 1 197 ? 14.542 -19.908 17.461 1.00 15.37 198 VAL A O 1
ATOM 1614 N N . LEU A 1 198 ? 14.853 -17.983 18.534 1.00 13.16 199 LEU A N 1
ATOM 1615 C CA . LEU A 1 198 ? 13.437 -17.704 18.552 1.00 13.83 199 LEU A CA 1
ATOM 1616 C C . LEU A 1 198 ? 12.923 -17.657 17.067 1.00 14.70 199 LEU A C 1
ATOM 1617 O O . LEU A 1 198 ? 11.820 -18.119 16.800 1.00 13.63 199 LEU A O 1
ATOM 1622 N N . GLN A 1 199 ? 13.709 -17.083 16.149 1.00 14.51 200 GLN A N 1
ATOM 1623 C CA . GLN A 1 199 ? 13.306 -17.028 14.758 1.00 14.95 200 GLN A CA 1
ATOM 1624 C C . GLN A 1 199 ? 13.058 -18.442 14.237 1.00 16.97 200 GLN A C 1
ATOM 1625 O O . GLN A 1 199 ? 12.039 -18.683 13.503 1.00 18.19 200 GLN A O 1
ATOM 1631 N N . ARG A 1 200 ? 14.062 -19.314 14.438 1.00 15.35 201 ARG A N 1
ATOM 1632 C CA . ARG A 1 200 ? 13.967 -20.720 14.013 1.00 15.58 201 ARG A CA 1
ATOM 1633 C C . ARG A 1 200 ? 12.791 -21.435 14.644 1.00 15.97 201 ARG A C 1
ATOM 1634 O O . ARG A 1 200 ? 12.078 -22.193 13.938 1.00 19.00 201 ARG A O 1
ATOM 1642 N N . MET A 1 201 ? 12.510 -21.209 15.930 1.00 13.61 202 MET A N 1
ATOM 1643 C CA . MET A 1 201 ? 11.349 -21.871 16.565 1.00 13.79 202 MET A CA 1
ATOM 1644 C C . MET A 1 201 ? 10.026 -21.488 15.910 1.00 16.76 202 MET A C 1
ATOM 1645 O O . MET A 1 201 ? 9.180 -22.353 15.587 1.00 16.69 202 MET A O 1
ATOM 1650 N N . ILE A 1 202 ? 9.878 -20.172 15.702 1.00 19.30 203 ILE A N 1
ATOM 1651 C CA . ILE A 1 202 ? 8.609 -19.612 15.216 1.00 18.54 203 ILE A CA 1
ATOM 1652 C C . ILE A 1 202 ? 8.416 -19.953 13.751 1.00 13.77 203 ILE A C 1
ATOM 1653 O O . ILE A 1 202 ? 7.336 -20.301 13.347 1.00 13.14 203 ILE A O 1
ATOM 1658 N N . ALA A 1 203 ? 9.468 -19.914 12.970 1.00 13.35 204 ALA A N 1
ATOM 1659 C CA . ALA A 1 203 ? 9.335 -20.260 11.565 1.00 14.03 204 ALA A CA 1
ATOM 1660 C C . ALA A 1 203 ? 8.887 -21.760 11.427 1.00 18.58 204 ALA A C 1
ATOM 1661 O O . ALA A 1 203 ? 8.034 -22.096 10.557 1.00 17.80 204 ALA A O 1
ATOM 1663 N N . GLN A 1 204 ? 9.407 -22.627 12.348 1.00 18.66 205 GLN A N 1
ATOM 1664 C CA . GLN A 1 204 ? 9.111 -24.033 12.268 1.00 19.42 205 GLN A CA 1
ATOM 1665 C C . GLN A 1 204 ? 7.635 -24.272 12.525 1.00 19.74 205 GLN A C 1
ATOM 1666 O O . GLN A 1 204 ? 7.031 -25.009 11.781 1.00 22.12 205 GLN A O 1
ATOM 1672 N N . VAL A 1 205 ? 7.047 -23.581 13.498 1.00 17.54 206 VAL A N 1
ATOM 1673 C CA . VAL A 1 205 ? 5.667 -23.799 13.844 1.00 18.84 206 VAL A CA 1
ATOM 1674 C C . VAL A 1 205 ? 4.587 -23.033 13.028 1.00 20.23 206 VAL A C 1
ATOM 1675 O O . VAL A 1 205 ? 3.379 -23.278 13.194 1.00 20.89 206 VAL A O 1
ATOM 1679 N N . THR A 1 206 ? 5.024 -22.079 12.192 1.00 20.03 207 THR A N 1
ATOM 1680 C CA . THR A 1 206 ? 4.115 -21.315 11.383 1.00 19.06 207 THR A CA 1
ATOM 1681 C C . THR A 1 206 ? 4.276 -21.757 9.927 1.00 23.23 207 THR A C 1
ATOM 1682 O O . THR A 1 206 ? 3.590 -21.270 9.036 1.00 26.39 207 THR A O 1
ATOM 1686 N N . GLY A 1 207 ? 5.233 -22.609 9.690 1.00 21.85 208 GLY A N 1
ATOM 1687 C CA . GLY A 1 207 ? 5.449 -23.131 8.371 1.00 22.83 208 GLY A CA 1
ATOM 1688 C C . GLY A 1 207 ? 6.192 -22.299 7.367 1.00 23.52 208 GLY A C 1
ATOM 1689 O O . GLY A 1 207 ? 5.893 -22.388 6.149 1.00 24.37 208 GLY A O 1
ATOM 1690 N N . TYR A 1 208 ? 7.092 -21.424 7.805 1.00 18.47 209 TYR A N 1
ATOM 1691 C CA . TYR A 1 208 ? 7.825 -20.643 6.819 1.00 15.00 209 TYR A CA 1
ATOM 1692 C C . TYR A 1 208 ? 9.240 -21.022 6.827 1.00 14.23 209 TYR A C 1
ATOM 1693 O O . TYR A 1 208 ? 9.710 -21.742 7.731 1.00 16.47 209 TYR A O 1
ATOM 1702 N N . GLU A 1 209 ? 9.907 -20.678 5.759 1.00 15.06 210 GLU A N 1
ATOM 1703 C CA . GLU A 1 209 ? 11.341 -20.870 5.629 1.00 15.38 210 GLU A CA 1
ATOM 1704 C C . GLU A 1 209 ? 11.983 -19.664 6.384 1.00 17.27 210 GLU A C 1
ATOM 1705 O O . GLU A 1 209 ? 11.311 -18.667 6.588 1.00 16.58 210 GLU A O 1
ATOM 1711 N N . LEU A 1 210 ? 13.320 -19.676 6.519 1.00 19.66 211 LEU A N 1
ATOM 1712 C CA . LEU A 1 210 ? 14.010 -18.638 7.247 1.00 19.98 211 LEU A CA 1
ATOM 1713 C C . LEU A 1 210 ? 14.455 -17.516 6.360 1.00 20.10 211 LEU A C 1
ATOM 1714 O O . LEU A 1 210 ? 15.124 -17.739 5.315 1.00 18.34 211 LEU A O 1
ATOM 1719 N N . GLY A 1 211 ? 14.087 -16.296 6.769 1.00 20.79 212 GLY A N 1
ATOM 1720 C CA . GLY A 1 211 ? 14.518 -15.153 6.019 1.00 17.73 212 GLY A CA 1
ATOM 1721 C C . GLY A 1 211 ? 15.720 -14.568 6.718 1.00 19.20 212 GLY A C 1
ATOM 1722 O O . GLY A 1 211 ? 16.527 -15.268 7.360 1.00 18.07 212 GLY A O 1
ATOM 1723 N N . GLU A 1 212 ? 15.881 -13.268 6.539 1.00 17.47 213 GLU A N 1
ATOM 1724 C CA . GLU A 1 212 ? 17.041 -12.551 7.123 1.00 15.64 213 GLU A CA 1
ATOM 1725 C C . GLU A 1 212 ? 16.879 -12.361 8.622 1.00 13.34 213 GLU A C 1
ATOM 1726 O O . GLU A 1 212 ? 15.733 -12.404 9.104 1.00 9.94 213 GLU A O 1
ATOM 1732 N N . TYR A 1 213 ? 17.989 -12.143 9.381 1.00 11.88 214 TYR A N 1
ATOM 1733 C CA . TYR A 1 213 ? 17.852 -11.912 10.842 1.00 10.38 214 TYR A CA 1
ATOM 1734 C C . TYR A 1 213 ? 18.692 -10.624 11.069 1.00 12.45 214 TYR A C 1
ATOM 1735 O O . TYR A 1 213 ? 19.843 -10.584 10.642 1.00 15.39 214 TYR A O 1
ATOM 1744 N N . ILE A 1 214 ? 18.073 -9.574 11.592 1.00 11.69 215 ILE A N 1
ATOM 1745 C CA . ILE A 1 214 ? 18.689 -8.267 11.786 1.00 13.26 215 ILE A CA 1
ATOM 1746 C C . ILE A 1 214 ? 18.641 -7.937 13.292 1.00 13.84 215 ILE A C 1
ATOM 1747 O O . ILE A 1 214 ? 17.585 -7.967 13.891 1.00 13.75 215 ILE A O 1
ATOM 1752 N N . PHE A 1 215 ? 19.741 -7.395 13.820 1.00 15.68 216 PHE A N 1
ATOM 1753 C CA . PHE A 1 215 ? 19.853 -7.125 15.263 1.00 13.29 216 PHE A CA 1
ATOM 1754 C C . PHE A 1 215 ? 20.405 -5.712 15.364 1.00 11.29 216 PHE A C 1
ATOM 1755 O O . PHE A 1 215 ? 21.494 -5.402 14.871 1.00 10.97 216 PHE A O 1
ATOM 1763 N N . ASN A 1 216 ? 19.580 -4.845 15.874 1.00 11.56 217 ASN A N 1
ATOM 1764 C CA . ASN A 1 216 ? 19.927 -3.408 15.993 1.00 9.93 217 ASN A CA 1
ATOM 1765 C C . ASN A 1 216 ? 20.272 -3.070 17.400 1.00 10.92 217 ASN A C 1
ATOM 1766 O O . ASN A 1 216 ? 19.543 -3.490 18.298 1.00 11.01 217 ASN A O 1
ATOM 1771 N N . ILE A 1 217 ? 21.234 -2.175 17.605 1.00 13.78 218 ILE A N 1
ATOM 1772 C CA . ILE A 1 217 ? 21.565 -1.820 19.013 1.00 13.33 218 ILE A CA 1
ATOM 1773 C C . ILE A 1 217 ? 21.664 -0.288 19.076 1.00 11.21 218 ILE A C 1
ATOM 1774 O O . ILE A 1 217 ? 22.241 0.316 18.175 1.00 11.79 218 ILE A O 1
ATOM 1779 N N . GLY A 1 218 ? 21.041 0.304 20.092 1.00 9.68 219 GLY A N 1
ATOM 1780 C CA . GLY A 1 218 ? 21.115 1.771 20.242 1.00 12.53 219 GLY A CA 1
ATOM 1781 C C . GLY A 1 218 ? 22.397 2.202 20.941 1.00 11.13 219 GLY A C 1
ATOM 1782 O O . GLY A 1 218 ? 23.356 2.515 20.301 1.00 13.35 219 GLY A O 1
ATOM 1783 N N . ASP A 1 219 ? 22.502 2.084 22.261 1.00 12.37 220 ASP A N 1
ATOM 1784 C CA . ASP A 1 219 ? 23.795 2.497 22.863 1.00 12.05 220 ASP A CA 1
ATOM 1785 C C . ASP A 1 219 ? 24.719 1.247 22.917 1.00 14.20 220 ASP A C 1
ATOM 1786 O O . ASP A 1 219 ? 24.469 0.338 23.670 1.00 13.08 220 ASP A O 1
ATOM 1791 N N A CYS A 1 220 ? 25.763 1.240 22.107 0.50 20.95 221 CYS A N 1
ATOM 1792 N N B CYS A 1 220 ? 25.764 1.194 22.092 0.50 16.79 221 CYS A N 1
ATOM 1793 C CA A CYS A 1 220 ? 26.703 0.143 22.018 0.50 27.36 221 CYS A CA 1
ATOM 1794 C CA B CYS A 1 220 ? 26.674 0.055 22.091 0.50 21.05 221 CYS A CA 1
ATOM 1795 C C A CYS A 1 220 ? 27.901 0.454 22.935 0.50 21.77 221 CYS A C 1
ATOM 1796 C C B CYS A 1 220 ? 27.886 0.427 22.936 0.50 17.74 221 CYS A C 1
ATOM 1797 O O A CYS A 1 220 ? 28.697 1.300 22.579 0.50 18.40 221 CYS A O 1
ATOM 1798 O O B CYS A 1 220 ? 28.674 1.261 22.523 0.50 14.01 221 CYS A O 1
ATOM 1803 N N . HIS A 1 221 ? 28.067 -0.241 24.052 1.00 17.03 222 HIS A N 1
ATOM 1804 C CA . HIS A 1 221 ? 29.197 0.096 24.973 1.00 17.02 222 HIS A CA 1
ATOM 1805 C C . HIS A 1 221 ? 30.055 -1.021 25.442 1.00 18.38 222 HIS A C 1
ATOM 1806 O O . HIS A 1 221 ? 29.632 -2.170 25.392 1.00 16.03 222 HIS A O 1
ATOM 1813 N N . VAL A 1 222 ? 31.324 -0.688 25.774 1.00 19.13 223 VAL A N 1
ATOM 1814 C CA . VAL A 1 222 ? 32.206 -1.691 26.351 1.00 18.80 223 VAL A CA 1
ATOM 1815 C C . VAL A 1 222 ? 32.915 -1.067 27.550 1.00 17.56 223 VAL A C 1
ATOM 1816 O O . VAL A 1 222 ? 33.281 0.130 27.532 1.00 16.66 223 VAL A O 1
ATOM 1820 N N . TYR A 1 223 ? 32.957 -1.799 28.659 1.00 17.10 224 TYR A N 1
ATOM 1821 C CA . TYR A 1 223 ? 33.661 -1.313 29.870 1.00 17.14 224 TYR A CA 1
ATOM 1822 C C . TYR A 1 223 ? 35.131 -1.304 29.597 1.00 18.27 224 TYR A C 1
ATOM 1823 O O . TYR A 1 223 ? 35.635 -2.251 28.980 1.00 18.07 224 TYR A O 1
ATOM 1832 N N . THR A 1 224 ? 35.834 -0.237 30.017 1.00 17.24 225 THR A N 1
ATOM 1833 C CA . THR A 1 224 ? 37.269 -0.121 29.674 1.00 17.18 225 THR A CA 1
ATOM 1834 C C . THR A 1 224 ? 38.127 -1.298 30.077 1.00 17.66 225 THR A C 1
ATOM 1835 O O . THR A 1 224 ? 38.981 -1.659 29.333 1.00 21.28 225 THR A O 1
ATOM 1839 N N . ARG A 1 225 ? 37.893 -1.899 31.228 1.00 17.81 226 ARG A N 1
ATOM 1840 C CA . ARG A 1 225 ? 38.738 -3.076 31.593 1.00 21.04 226 ARG A CA 1
ATOM 1841 C C . ARG A 1 225 ? 38.454 -4.299 30.790 1.00 21.81 226 ARG A C 1
ATOM 1842 O O . ARG A 1 225 ? 39.092 -5.353 31.007 1.00 24.82 226 ARG A O 1
ATOM 1850 N N . HIS A 1 226 ? 37.423 -4.253 29.931 1.00 15.21 227 HIS A N 1
ATOM 1851 C CA . HIS A 1 226 ? 37.183 -5.447 29.114 1.00 15.25 227 HIS A CA 1
ATOM 1852 C C . HIS A 1 226 ? 37.959 -5.384 27.828 1.00 18.25 227 HIS A C 1
ATOM 1853 O O . HIS A 1 226 ? 38.050 -6.360 27.132 1.00 23.06 227 HIS A O 1
ATOM 1860 N N . ILE A 1 227 ? 38.537 -4.206 27.541 1.00 19.11 228 ILE A N 1
ATOM 1861 C CA . ILE A 1 227 ? 39.240 -3.978 26.289 1.00 19.52 228 ILE A CA 1
ATOM 1862 C C . ILE A 1 227 ? 40.399 -4.960 25.959 1.00 22.64 228 ILE A C 1
ATOM 1863 O O . ILE A 1 227 ? 40.497 -5.466 24.829 1.00 20.58 228 ILE A O 1
ATOM 1868 N N . ASP A 1 228 ? 41.304 -5.184 26.925 1.00 25.84 229 ASP A N 1
ATOM 1869 C CA . ASP A 1 228 ? 42.377 -6.114 26.638 1.00 26.55 229 ASP A CA 1
ATOM 1870 C C . ASP A 1 228 ? 41.922 -7.472 26.170 1.00 21.44 229 ASP A C 1
ATOM 1871 O O . ASP A 1 228 ? 42.491 -7.996 25.213 1.00 21.18 229 ASP A O 1
ATOM 1876 N N . ASN A 1 229 ? 40.924 -8.067 26.837 1.00 18.11 230 ASN A N 1
ATOM 1877 C CA . ASN A 1 229 ? 40.427 -9.401 26.447 1.00 21.01 230 ASN A CA 1
ATOM 1878 C C . ASN A 1 229 ? 39.788 -9.316 25.054 1.00 23.20 230 ASN A C 1
ATOM 1879 O O . ASN A 1 229 ? 39.949 -10.233 24.257 1.00 26.80 230 ASN A O 1
ATOM 1884 N N . LEU A 1 230 ? 39.133 -8.180 24.725 1.00 18.14 231 LEU A N 1
ATOM 1885 C CA . LEU A 1 230 ? 38.450 -8.109 23.427 1.00 17.24 231 LEU A CA 1
ATOM 1886 C C . LEU A 1 230 ? 39.500 -8.057 22.319 1.00 17.29 231 LEU A C 1
ATOM 1887 O O . LEU A 1 230 ? 39.298 -8.569 21.203 1.00 17.48 231 LEU A O 1
ATOM 1892 N N . LYS A 1 231 ? 40.610 -7.394 22.629 1.00 18.35 232 LYS A N 1
ATOM 1893 C CA . LYS A 1 231 ? 41.733 -7.281 21.684 1.00 19.84 232 LYS A CA 1
ATOM 1894 C C . LYS A 1 231 ? 42.247 -8.690 21.454 1.00 20.86 232 LYS A C 1
ATOM 1895 O O . LYS A 1 231 ? 42.626 -9.016 20.345 1.00 21.64 232 LYS A O 1
ATOM 1901 N N . ILE A 1 232 ? 42.351 -9.498 22.519 1.00 21.64 233 ILE A N 1
ATOM 1902 C CA . ILE A 1 232 ? 42.740 -10.908 22.354 1.00 23.40 233 ILE A CA 1
ATOM 1903 C C . ILE A 1 232 ? 41.755 -11.630 21.461 1.00 23.34 233 ILE A C 1
ATOM 1904 O O . ILE A 1 232 ? 42.158 -12.266 20.469 1.00 24.77 233 ILE A O 1
ATOM 1909 N N . GLN A 1 233 ? 40.454 -11.551 21.774 1.00 25.13 234 GLN A N 1
ATOM 1910 C CA . GLN A 1 233 ? 39.452 -12.213 20.950 1.00 26.24 234 GLN A CA 1
ATOM 1911 C C . GLN A 1 233 ? 39.555 -11.900 19.492 1.00 27.63 234 GLN A C 1
ATOM 1912 O O . GLN A 1 233 ? 39.279 -12.706 18.666 1.00 29.59 234 GLN A O 1
ATOM 1918 N N . MET A 1 234 ? 39.835 -10.655 19.176 1.00 27.22 235 MET A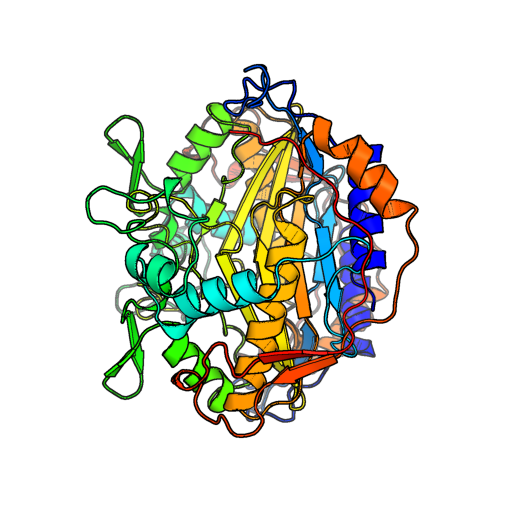 N 1
ATOM 1919 C CA . MET A 1 234 ? 39.915 -10.250 17.822 1.00 27.29 235 MET A CA 1
ATOM 1920 C C . MET A 1 234 ? 41.023 -10.875 17.033 1.00 25.60 235 MET A C 1
ATOM 1921 O O . MET A 1 234 ? 40.918 -10.910 15.832 1.00 29.61 235 MET A O 1
ATOM 1926 N N . GLU A 1 235 ? 42.122 -11.242 17.679 1.00 21.78 236 GLU A N 1
ATOM 1927 C CA . GLU A 1 235 ? 43.250 -11.848 16.984 1.00 20.48 236 GLU A CA 1
ATOM 1928 C C . GLU A 1 235 ? 43.150 -13.350 16.954 1.00 18.99 236 GLU A C 1
ATOM 1929 O O . GLU A 1 235 ? 44.004 -14.002 16.404 1.00 21.34 236 GLU A O 1
ATOM 1935 N N . ARG A 1 236 ? 42.120 -13.901 17.556 1.00 17.01 237 ARG A N 1
ATOM 1936 C CA . ARG A 1 236 ? 41.984 -15.357 17.556 1.00 18.77 237 ARG A CA 1
ATOM 1937 C C . ARG A 1 236 ? 41.497 -15.995 16.269 1.00 23.14 237 ARG A C 1
ATOM 1938 O O . ARG A 1 236 ? 40.879 -15.354 15.388 1.00 22.47 237 ARG A O 1
ATOM 1946 N N . GLU A 1 237 ? 41.808 -17.271 16.122 1.00 24.95 238 GLU A N 1
ATOM 1947 C CA . GLU A 1 237 ? 41.369 -18.024 14.973 1.00 26.19 238 GLU A CA 1
ATOM 1948 C C . GLU A 1 237 ? 39.829 -18.106 14.980 1.00 23.57 238 GLU A C 1
ATOM 1949 O O . GLU A 1 237 ? 39.228 -18.119 16.067 1.00 23.32 238 GLU A O 1
ATOM 1955 N N . GLN A 1 238 ? 39.187 -18.108 13.805 1.00 21.90 239 GLN A N 1
ATOM 1956 C CA . GLN A 1 238 ? 37.707 -18.232 13.696 1.00 24.40 239 GLN A CA 1
ATOM 1957 C C . GLN A 1 238 ? 37.407 -19.638 13.032 1.00 26.72 239 GLN A C 1
ATOM 1958 O O . GLN A 1 238 ? 38.008 -19.988 12.019 1.00 28.24 239 GLN A O 1
ATOM 1964 N N . PHE A 1 239 ? 36.419 -20.354 13.555 1.00 25.19 240 PHE A N 1
ATOM 1965 C CA . PHE A 1 239 ? 36.042 -21.668 13.089 1.00 25.42 240 PHE A CA 1
ATOM 1966 C C . PHE A 1 239 ? 34.733 -21.567 12.346 1.00 25.79 240 PHE A C 1
ATOM 1967 O O . PHE A 1 239 ? 34.126 -20.497 12.292 1.00 28.21 240 PHE A O 1
ATOM 1975 N N . GLU A 1 240 ? 34.327 -22.647 11.709 1.00 22.41 241 GLU A N 1
ATOM 1976 C CA . GLU A 1 240 ? 33.054 -22.657 10.994 1.00 21.33 241 GLU A CA 1
ATOM 1977 C C . GLU A 1 240 ? 31.960 -22.716 12.032 1.00 20.99 241 GLU A C 1
ATOM 1978 O O . GLU A 1 240 ? 32.149 -23.275 13.115 1.00 20.55 241 GLU A O 1
ATOM 1984 N N . ALA A 1 241 ? 30.777 -22.237 11.673 1.00 18.90 242 ALA A N 1
ATOM 1985 C CA . ALA A 1 241 ? 29.738 -22.220 12.618 1.00 18.97 242 ALA A CA 1
ATOM 1986 C C . ALA A 1 241 ? 29.201 -23.640 12.871 1.00 20.26 242 ALA A C 1
ATOM 1987 O O . ALA A 1 241 ? 29.203 -24.480 11.955 1.00 20.62 242 ALA A O 1
ATOM 1989 N N . PRO A 1 242 ? 28.717 -23.915 14.120 1.00 19.00 243 PRO A N 1
ATOM 1990 C CA . PRO A 1 242 ? 28.158 -25.215 14.471 1.00 19.60 243 PRO A CA 1
ATOM 1991 C C . PRO A 1 242 ? 26.784 -25.316 13.819 1.00 23.96 243 PRO A C 1
ATOM 1992 O O . PRO A 1 242 ? 26.208 -24.315 13.378 1.00 25.68 243 PRO A O 1
ATOM 1996 N N . GLU A 1 243 ? 26.260 -26.526 13.681 1.00 22.96 244 GLU A N 1
ATOM 1997 C CA . GLU A 1 243 ? 24.929 -26.645 13.143 1.00 24.49 244 GLU A CA 1
ATOM 1998 C C . GLU A 1 243 ? 24.001 -26.710 14.397 1.00 24.13 244 GLU A C 1
ATOM 1999 O O . GLU A 1 243 ? 24.432 -27.119 15.498 1.00 27.36 244 GLU A O 1
ATOM 2005 N N . LEU A 1 244 ? 22.831 -26.108 14.293 1.00 19.61 245 LEU A N 1
ATOM 2006 C CA . LEU A 1 244 ? 21.853 -26.150 15.363 1.00 21.21 245 LEU A CA 1
ATOM 2007 C C . LEU A 1 244 ? 20.684 -27.127 14.978 1.00 21.57 245 LEU A C 1
ATOM 2008 O O . LEU A 1 244 ? 19.886 -26.872 14.092 1.00 19.83 245 LEU A O 1
ATOM 2013 N N . TRP A 1 245 ? 20.642 -28.270 15.633 1.00 21.86 246 TRP A N 1
ATOM 2014 C CA . TRP A 1 245 ? 19.588 -29.255 15.432 1.00 20.55 246 TRP A CA 1
ATOM 2015 C C . TRP A 1 245 ? 18.404 -28.789 16.311 1.00 19.33 246 TRP A C 1
ATOM 2016 O O . TRP A 1 245 ? 18.571 -28.523 17.466 1.00 21.10 246 TRP A O 1
ATOM 2027 N N . ILE A 1 246 ? 17.210 -28.742 15.753 1.00 17.21 247 ILE A N 1
ATOM 2028 C CA . ILE A 1 246 ? 16.024 -28.402 16.535 1.00 17.88 247 ILE A CA 1
ATOM 2029 C C . ILE A 1 246 ? 15.060 -29.569 16.230 1.00 18.87 247 ILE A C 1
ATOM 2030 O O . ILE A 1 246 ? 14.868 -29.939 15.053 1.00 20.92 247 ILE A O 1
ATOM 2035 N N . ASN A 1 247 ? 14.418 -30.133 17.251 1.00 20.79 248 ASN A N 1
ATOM 2036 C CA . ASN A 1 247 ? 13.598 -31.328 17.049 1.00 19.22 248 ASN A CA 1
ATOM 2037 C C . ASN A 1 247 ? 12.504 -31.064 15.949 1.00 21.89 248 ASN A C 1
ATOM 2038 O O . ASN A 1 247 ? 11.571 -30.307 16.177 1.00 21.68 248 ASN A O 1
ATOM 2043 N N . PRO A 1 248 ? 12.618 -31.726 14.766 1.00 22.46 249 PRO A N 1
ATOM 2044 C CA . PRO A 1 248 ? 11.680 -31.605 13.630 1.00 22.31 249 PRO A CA 1
ATOM 2045 C C . PRO A 1 248 ? 10.270 -32.024 14.005 1.00 22.37 249 PRO A C 1
ATOM 2046 O O . PRO A 1 248 ? 9.347 -31.715 13.288 1.00 26.40 249 PRO A O 1
ATOM 2050 N N . GLU A 1 249 ? 10.091 -32.794 15.076 1.00 21.73 250 GLU A N 1
ATOM 2051 C CA . GLU A 1 249 ? 8.759 -33.246 15.508 1.00 23.04 250 GLU A CA 1
ATOM 2052 C C . GLU A 1 249 ? 7.870 -32.265 16.267 1.00 25.65 250 GLU A C 1
ATOM 2053 O O . GLU A 1 249 ? 6.694 -32.588 16.555 1.00 27.06 250 GLU A O 1
ATOM 2059 N N . VAL A 1 250 ? 8.403 -31.087 16.647 1.00 25.41 251 VAL A N 1
ATOM 2060 C CA . VAL A 1 250 ? 7.576 -30.118 17.386 1.00 26.15 251 VAL A CA 1
ATOM 2061 C C . VAL A 1 250 ? 6.766 -29.232 16.421 1.00 25.81 251 VAL A C 1
ATOM 2062 O O . VAL A 1 250 ? 7.281 -28.578 15.507 1.00 26.30 251 VAL A O 1
ATOM 2066 N N . LYS A 1 251 ? 5.479 -29.209 16.649 1.00 27.02 252 LYS A N 1
ATOM 2067 C CA . LYS A 1 251 ? 4.568 -28.502 15.796 1.00 28.22 252 LYS A CA 1
ATOM 2068 C C . LYS A 1 251 ? 3.913 -27.377 16.519 1.00 27.46 252 LYS A C 1
ATOM 2069 O O . LYS A 1 251 ? 3.181 -26.647 15.913 1.00 31.18 252 LYS A O 1
ATOM 2075 N N . ASP A 1 252 ? 4.014 -27.339 17.842 1.00 24.99 253 ASP A N 1
ATOM 2076 C CA . ASP A 1 252 ? 3.406 -26.271 18.612 1.00 25.50 253 ASP A CA 1
ATOM 2077 C C . ASP A 1 252 ? 4.501 -25.517 19.360 1.00 25.26 253 ASP A C 1
ATOM 2078 O O . ASP A 1 252 ? 5.319 -26.140 19.990 1.00 23.75 253 ASP A O 1
ATOM 2083 N N . PHE A 1 253 ? 4.505 -24.174 19.301 1.00 22.80 254 PHE A N 1
ATOM 2084 C CA . PHE A 1 253 ? 5.474 -23.379 20.042 1.00 20.02 254 PHE A CA 1
ATOM 2085 C C . PHE A 1 253 ? 5.564 -23.745 21.563 1.00 18.48 254 PHE A C 1
ATOM 2086 O O . PHE A 1 253 ? 6.615 -23.645 22.196 1.00 18.87 254 PHE A O 1
ATOM 2094 N N . TYR A 1 254 ? 4.450 -24.165 22.124 1.00 17.01 255 TYR A N 1
ATOM 2095 C CA . TYR A 1 254 ? 4.394 -24.472 23.523 1.00 19.45 255 TYR A CA 1
ATOM 2096 C C . TYR A 1 254 ? 4.859 -25.878 23.855 1.00 20.55 255 TYR A C 1
ATOM 2097 O O . TYR A 1 254 ? 4.941 -26.190 25.020 1.00 23.06 255 TYR A O 1
ATOM 2106 N N . ASP A 1 255 ? 5.375 -26.606 22.857 1.00 22.07 256 ASP A N 1
ATOM 2107 C CA . ASP A 1 255 ? 5.848 -27.964 23.109 1.00 23.64 256 ASP A CA 1
ATOM 2108 C C . ASP A 1 255 ? 7.365 -28.059 23.202 1.00 25.87 256 ASP A C 1
ATOM 2109 O O . ASP A 1 255 ? 7.897 -29.093 23.587 1.00 30.79 256 ASP A O 1
ATOM 2114 N N . PHE A 1 256 ? 8.082 -26.998 22.861 1.00 21.57 257 PHE A N 1
ATOM 2115 C CA . PHE A 1 256 ? 9.530 -27.038 22.840 1.00 21.28 257 PHE A CA 1
ATOM 2116 C C . PHE A 1 256 ? 10.101 -27.115 24.258 1.00 21.58 257 PHE A C 1
ATOM 2117 O O . PHE A 1 256 ? 9.507 -26.597 25.189 1.00 21.84 257 PHE A O 1
ATOM 2125 N N . THR A 1 257 ? 11.159 -27.882 24.456 1.00 21.83 258 THR A N 1
ATOM 2126 C CA . THR A 1 257 ? 11.730 -27.949 25.795 1.00 20.76 258 THR A CA 1
ATOM 2127 C C . THR A 1 257 ? 13.189 -27.847 25.468 1.00 20.29 258 THR A C 1
ATOM 2128 O O . THR A 1 257 ? 13.566 -27.978 24.293 1.00 20.32 258 THR A O 1
ATOM 2132 N N . ILE A 1 258 ? 14.033 -27.739 26.507 1.00 20.81 259 ILE A N 1
ATOM 2133 C CA . ILE A 1 258 ? 15.494 -27.622 26.297 1.00 19.55 259 ILE A CA 1
ATOM 2134 C C . ILE A 1 258 ? 16.113 -28.784 25.572 1.00 20.34 259 ILE A C 1
ATOM 2135 O O . ILE A 1 258 ? 17.016 -28.589 24.780 1.00 21.14 259 ILE A O 1
ATOM 2140 N N . ASP A 1 259 ? 15.593 -30.008 25.749 1.00 21.70 260 ASP A N 1
ATOM 2141 C CA . ASP A 1 259 ? 16.141 -31.165 25.056 1.00 21.19 260 ASP A CA 1
ATOM 2142 C C . ASP A 1 259 ? 15.827 -31.162 23.584 1.00 22.50 260 ASP A C 1
ATOM 2143 O O . ASP A 1 259 ? 16.442 -31.904 22.865 1.00 24.70 260 ASP A O 1
ATOM 2148 N N . ASP A 1 260 ? 15.103 -30.140 23.085 1.00 21.77 261 ASP A N 1
ATOM 2149 C CA . ASP A 1 260 ? 14.819 -30.147 21.633 1.00 22.30 261 ASP A CA 1
ATOM 2150 C C . ASP A 1 260 ? 15.870 -29.350 20.810 1.00 22.24 261 ASP A C 1
ATOM 2151 O O . ASP A 1 260 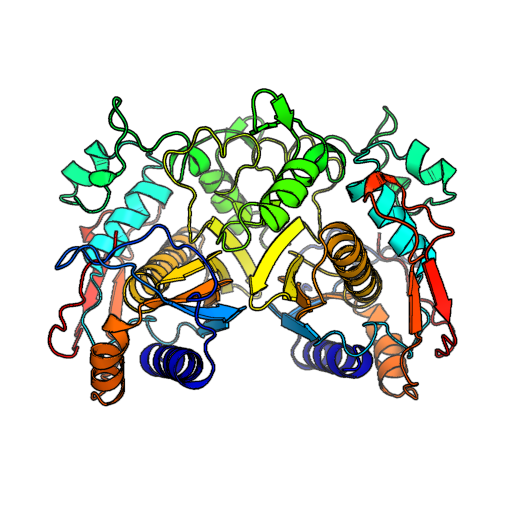? 15.687 -29.120 19.616 1.00 21.73 261 ASP A O 1
ATOM 2156 N N . PHE A 1 261 ? 16.960 -28.930 21.474 1.00 19.82 262 PHE A N 1
ATOM 2157 C CA . PHE A 1 261 ? 17.949 -28.090 20.832 1.00 19.76 262 PHE A CA 1
ATOM 2158 C C . PHE A 1 261 ? 19.331 -28.689 21.091 1.00 22.01 262 PHE A C 1
ATOM 2159 O O . PHE A 1 261 ? 19.638 -28.965 22.206 1.00 25.12 262 PHE A O 1
ATOM 2167 N N . LYS A 1 262 ? 20.192 -28.782 20.102 1.00 23.78 263 LYS A N 1
ATOM 2168 C CA . LYS A 1 262 ? 21.514 -29.303 20.367 1.00 26.19 263 LYS A CA 1
ATOM 2169 C C . LYS A 1 262 ? 22.405 -28.628 19.324 1.00 25.25 263 LYS A C 1
ATOM 2170 O O . LYS A 1 262 ? 22.013 -28.530 18.170 1.00 25.11 263 LYS A O 1
ATOM 2176 N N . LEU A 1 263 ? 23.548 -28.106 19.771 1.00 22.72 264 LEU A N 1
ATOM 2177 C CA . LEU A 1 263 ? 24.540 -27.487 18.943 1.00 22.78 264 LEU A CA 1
ATOM 2178 C C . LEU A 1 263 ? 25.505 -28.539 18.619 1.00 22.61 264 LEU A C 1
ATOM 2179 O O . LEU A 1 263 ? 26.080 -29.112 19.512 1.00 27.70 264 LEU A O 1
ATOM 2184 N N . ILE A 1 264 ? 25.861 -28.678 17.370 1.00 22.97 265 ILE A N 1
ATOM 2185 C CA . ILE A 1 264 ? 26.731 -29.732 16.954 1.00 24.67 265 ILE A CA 1
ATOM 2186 C C . ILE A 1 264 ? 27.973 -29.206 16.348 1.00 24.97 265 ILE A C 1
ATOM 2187 O O . ILE A 1 264 ? 27.958 -28.386 15.443 1.00 25.81 265 ILE A O 1
ATOM 2192 N N . ASN A 1 265 ? 29.071 -29.776 16.798 1.00 24.98 266 ASN A N 1
ATOM 2193 C CA . ASN A 1 265 ? 30.400 -29.420 16.300 1.00 23.18 266 ASN A CA 1
ATOM 2194 C C . ASN A 1 265 ? 30.753 -27.957 16.677 1.00 19.62 266 ASN A C 1
ATOM 2195 O O . ASN A 1 265 ? 31.422 -27.246 15.918 1.00 21.81 266 ASN A O 1
ATOM 2200 N N . TYR A 1 266 ? 30.425 -27.581 17.903 1.00 18.00 267 TYR A N 1
ATOM 2201 C CA . TYR A 1 266 ? 30.765 -26.191 18.297 1.00 18.74 267 TYR A CA 1
ATOM 2202 C C . TYR A 1 266 ? 32.218 -26.045 18.760 1.00 20.42 267 TYR A C 1
ATOM 2203 O O . TYR A 1 266 ? 32.504 -26.395 19.875 1.00 22.95 267 TYR A O 1
ATOM 2212 N N . LYS A 1 267 ? 33.138 -25.596 17.901 1.00 19.40 268 LYS A N 1
ATOM 2213 C CA . LYS A 1 267 ? 34.532 -25.388 18.314 1.00 22.29 268 LYS A CA 1
ATOM 2214 C C . LYS A 1 267 ? 34.661 -23.885 18.634 1.00 23.00 268 LYS A C 1
ATOM 2215 O O . LYS A 1 267 ? 34.073 -23.061 17.919 1.00 21.64 268 LYS A O 1
ATOM 2221 N N . HIS A 1 268 ? 35.425 -23.525 19.649 1.00 21.18 269 HIS A N 1
ATOM 2222 C CA . HIS A 1 268 ? 35.553 -22.099 20.015 1.00 20.18 269 HIS A CA 1
ATOM 2223 C C . HIS A 1 268 ? 36.875 -21.907 20.783 1.00 21.38 269 HIS A C 1
ATOM 2224 O O . HIS A 1 268 ? 37.482 -22.922 21.164 1.00 20.19 269 HIS A O 1
ATOM 2231 N N . GLY A 1 269 ? 37.324 -20.653 20.948 1.00 18.65 270 GLY A N 1
ATOM 2232 C CA . GLY A 1 269 ? 38.585 -20.390 21.684 1.00 17.16 270 GLY A CA 1
ATOM 2233 C C . GLY A 1 269 ? 38.387 -20.546 23.201 1.00 16.19 270 GLY A C 1
ATOM 2234 O O . GLY A 1 269 ? 37.292 -20.866 23.724 1.00 15.25 270 GLY A O 1
ATOM 2235 N N . ASP A 1 270 ? 39.502 -20.526 23.883 1.00 17.80 271 ASP A N 1
ATOM 2236 C CA . ASP A 1 270 ? 39.557 -20.687 25.349 1.00 18.59 271 ASP A CA 1
ATOM 2237 C C . ASP A 1 270 ? 38.888 -19.590 26.181 1.00 19.09 271 ASP A C 1
ATOM 2238 O O . ASP A 1 270 ? 38.770 -18.405 25.753 1.00 20.65 271 ASP A O 1
ATOM 2243 N N . LYS A 1 271 ? 38.616 -19.914 27.445 1.00 18.35 272 LYS A N 1
ATOM 2244 C CA . LYS A 1 271 ? 37.904 -19.018 28.308 1.00 19.34 272 LYS A CA 1
ATOM 2245 C C . LYS A 1 271 ? 38.653 -17.798 28.652 1.00 20.12 272 LYS A C 1
ATOM 2246 O O . LYS A 1 271 ? 39.880 -17.858 28.925 1.00 19.96 272 LYS A O 1
ATOM 2252 N N . LEU A 1 272 ? 37.952 -16.689 28.650 1.00 21.66 273 LEU A N 1
ATOM 2253 C CA . LEU A 1 272 ? 38.542 -15.397 29.035 1.00 23.41 273 LEU A CA 1
ATOM 2254 C C . LEU A 1 272 ? 37.710 -14.952 30.217 1.00 23.22 273 LEU A C 1
ATOM 2255 O O . LEU A 1 272 ? 36.505 -15.072 30.151 1.00 24.97 273 LEU A O 1
ATOM 2260 N N . LEU A 1 273 ? 38.324 -14.373 31.250 1.00 21.23 274 LEU A N 1
ATOM 2261 C CA . LEU A 1 273 ? 37.582 -13.953 32.432 1.00 24.41 274 LEU A CA 1
ATOM 2262 C C . LEU A 1 273 ? 37.413 -12.411 32.328 1.00 22.26 274 LEU A C 1
ATOM 2263 O O . LEU A 1 273 ? 38.362 -11.709 32.146 1.00 20.21 274 LEU A O 1
ATOM 2268 N N . PHE A 1 274 ? 36.193 -11.936 32.390 1.00 23.67 275 PHE A N 1
ATOM 2269 C CA . PHE A 1 274 ? 35.925 -10.499 32.343 1.00 24.25 275 PHE A CA 1
ATOM 2270 C C . PHE A 1 274 ? 35.532 -10.020 33.744 1.00 25.43 275 PHE A C 1
ATOM 2271 O O . PHE A 1 274 ? 34.639 -10.560 34.393 1.00 27.12 275 PHE A O 1
ATOM 2279 N N . GLU A 1 275 ? 36.221 -8.999 34.194 1.00 27.12 276 GLU A N 1
ATOM 2280 C CA . GLU A 1 275 ? 35.988 -8.333 35.469 1.00 27.19 276 GLU A CA 1
ATOM 2281 C C . GLU A 1 275 ? 34.519 -7.948 35.585 1.00 28.24 276 GLU A C 1
ATOM 2282 O O . GLU A 1 275 ? 33.922 -7.459 34.633 1.00 28.85 276 GLU A O 1
ATOM 2288 N N . VAL A 1 276 ? 33.947 -8.165 36.758 1.00 32.70 277 VAL A N 1
ATOM 2289 C CA . VAL A 1 276 ? 32.551 -7.826 37.067 1.00 40.32 277 VAL A CA 1
ATOM 2290 C C . VAL A 1 276 ? 32.350 -6.327 37.395 1.00 45.33 277 VAL A C 1
ATOM 2291 O O . VAL A 1 276 ? 33.087 -5.774 38.230 1.00 46.55 277 VAL A O 1
ATOM 2295 N N . ALA A 1 277 ? 31.339 -5.701 36.781 1.00 47.14 278 ALA A N 1
ATOM 2296 C CA . ALA A 1 277 ? 31.008 -4.295 37.039 1.00 48.87 278 ALA A CA 1
ATOM 2297 C C . ALA A 1 277 ? 29.603 -4.285 37.639 1.00 51.28 278 ALA A C 1
ATOM 2298 O O . ALA A 1 277 ? 28.621 -4.643 36.958 1.00 52.99 278 ALA A O 1
ATOM 2300 N N . VAL A 1 278 ? 29.535 -3.868 38.903 1.00 52.95 279 VAL A N 1
ATOM 2301 C CA . VAL A 1 278 ? 28.306 -3.823 39.703 1.00 55.00 279 VAL A CA 1
ATOM 2302 C C . VAL A 1 278 ? 27.504 -2.482 39.630 1.00 56.62 279 VAL A C 1
ATOM 2303 O O . VAL A 1 278 ? 27.765 -1.572 40.423 1.00 57.02 279 VAL A O 1
ATOM 2308 N N . THR B 1 1 ? 25.646 16.523 3.816 1.00 52.56 2 THR B N 1
ATOM 2309 C CA . THR B 1 1 ? 24.763 15.480 4.421 1.00 48.26 2 THR B CA 1
ATOM 2310 C C . THR B 1 1 ? 23.798 14.901 3.438 1.00 45.43 2 THR B C 1
ATOM 2311 O O . THR B 1 1 ? 23.746 13.727 3.179 1.00 50.87 2 THR B O 1
ATOM 2315 N N . GLN B 1 2 ? 22.944 15.752 2.991 1.00 39.23 3 GLN B N 1
ATOM 2316 C CA . GLN B 1 2 ? 21.927 15.464 2.035 1.00 33.07 3 GLN B CA 1
ATOM 2317 C C . GLN B 1 2 ? 20.974 14.261 1.916 1.00 28.26 3 GLN B C 1
ATOM 2318 O O . GLN B 1 2 ? 21.231 13.074 1.577 1.00 26.71 3 GLN B O 1
ATOM 2324 N N . PHE B 1 3 ? 19.777 14.668 2.247 1.00 22.36 4 PHE B N 1
ATOM 2325 C CA . PHE B 1 3 ? 18.651 13.825 2.182 1.00 19.17 4 PHE B CA 1
ATOM 2326 C C . PHE B 1 3 ? 18.319 13.410 0.723 1.00 18.56 4 PHE B C 1
ATOM 2327 O O . PHE B 1 3 ? 17.992 12.239 0.503 1.00 15.81 4 PHE B O 1
ATOM 2335 N N . ASP B 1 4 ? 18.531 14.286 -0.275 1.00 16.99 5 ASP B N 1
ATOM 2336 C CA . ASP B 1 4 ? 18.193 13.910 -1.669 1.00 17.16 5 ASP B CA 1
ATOM 2337 C C . ASP B 1 4 ? 19.032 12.708 -2.045 1.00 17.50 5 ASP B C 1
ATOM 2338 O O . ASP B 1 4 ? 18.499 11.767 -2.630 1.00 17.86 5 ASP B O 1
ATOM 2343 N N . LYS B 1 5 ? 20.299 12.699 -1.618 1.00 13.80 6 LYS B N 1
ATOM 2344 C CA . LYS B 1 5 ? 21.208 11.592 -2.035 1.00 14.27 6 LYS B CA 1
ATOM 2345 C C . LYS B 1 5 ? 20.881 10.259 -1.361 1.00 13.09 6 LYS B C 1
ATOM 2346 O O . LYS B 1 5 ? 20.862 9.178 -2.005 1.00 12.72 6 LYS B O 1
ATOM 2352 N N . GLN B 1 6 ? 20.601 10.329 -0.058 1.00 12.83 7 GLN B N 1
ATOM 2353 C CA . GLN B 1 6 ? 20.213 9.109 0.645 1.00 13.12 7 GLN B CA 1
ATOM 2354 C C . GLN B 1 6 ? 18.897 8.587 0.223 1.00 13.80 7 GLN B C 1
ATOM 2355 O O . GLN B 1 6 ? 18.681 7.339 0.128 1.00 14.74 7 GLN B O 1
ATOM 2361 N N . TYR B 1 7 ? 17.925 9.475 0.073 1.00 14.12 8 TYR B N 1
ATOM 2362 C CA . TYR B 1 7 ? 16.591 9.061 -0.395 1.00 13.60 8 TYR B CA 1
ATOM 2363 C C . TYR B 1 7 ? 16.691 8.378 -1.784 1.00 14.17 8 TYR B C 1
ATOM 2364 O O . TYR B 1 7 ? 16.111 7.313 -1.977 1.00 16.40 8 TYR B O 1
ATOM 2373 N N . ASN B 1 8 ? 17.355 9.030 -2.754 1.00 14.48 9 ASN B N 1
ATOM 2374 C CA . ASN B 1 8 ? 17.509 8.445 -4.102 1.00 16.51 9 ASN B CA 1
ATOM 2375 C C . ASN B 1 8 ? 18.092 7.019 -4.052 1.00 19.95 9 ASN B C 1
ATOM 2376 O O . ASN B 1 8 ? 17.598 6.174 -4.760 1.00 20.63 9 ASN B O 1
ATOM 2381 N N . SER B 1 9 ? 19.123 6.793 -3.217 1.00 20.54 10 SER B N 1
ATOM 2382 C CA . SER B 1 9 ? 19.774 5.478 -3.054 1.00 17.55 10 SER B CA 1
ATOM 2383 C C . SER B 1 9 ? 18.804 4.451 -2.581 1.00 16.14 10 SER B C 1
ATOM 2384 O O . SER B 1 9 ? 18.812 3.370 -3.076 1.00 18.42 10 SER B O 1
ATOM 2387 N N . ILE B 1 10 ? 17.968 4.782 -1.600 1.00 14.14 11 ILE B N 1
ATOM 2388 C CA . ILE B 1 10 ? 17.009 3.813 -1.101 1.00 16.37 11 ILE B CA 1
ATOM 2389 C C . ILE B 1 10 ? 15.933 3.563 -2.127 1.00 19.20 11 ILE B C 1
ATOM 2390 O O . ILE B 1 10 ? 15.585 2.390 -2.379 1.00 20.02 11 ILE B O 1
ATOM 2395 N N . ILE B 1 11 ? 15.509 4.625 -2.840 1.00 19.11 12 ILE B N 1
ATOM 2396 C CA . ILE B 1 11 ? 14.476 4.434 -3.874 1.00 19.00 12 ILE B CA 1
ATOM 2397 C C . ILE B 1 11 ? 14.962 3.559 -4.990 1.00 19.53 12 ILE B C 1
ATOM 2398 O O . ILE B 1 11 ? 14.250 2.646 -5.419 1.00 20.69 12 ILE B O 1
ATOM 2403 N N . LYS B 1 12 ? 16.190 3.777 -5.426 1.00 18.53 13 LYS B N 1
ATOM 2404 C CA . LYS B 1 12 ? 16.764 2.950 -6.516 1.00 18.62 13 LYS B CA 1
ATOM 2405 C C . LYS B 1 12 ? 16.891 1.483 -6.078 1.00 17.71 13 LYS B C 1
ATOM 2406 O O . LYS B 1 12 ? 16.705 0.586 -6.870 1.00 18.11 13 LYS B O 1
ATOM 2412 N N . ASP B 1 13 ? 17.119 1.234 -4.808 1.00 19.39 14 ASP B N 1
ATOM 2413 C CA . ASP B 1 13 ? 17.189 -0.140 -4.294 1.00 20.40 14 ASP B CA 1
ATOM 2414 C C . ASP B 1 13 ? 15.837 -0.842 -4.338 1.00 20.47 14 ASP B C 1
ATOM 2415 O O . ASP B 1 13 ? 15.721 -2.052 -4.599 1.00 18.30 14 ASP B O 1
ATOM 2420 N N . ILE B 1 14 ? 14.781 -0.109 -4.010 1.00 21.26 15 ILE B N 1
ATOM 2421 C CA . ILE B 1 14 ? 13.428 -0.690 -4.020 1.00 22.79 15 ILE B CA 1
ATOM 2422 C C . ILE B 1 14 ? 13.011 -1.020 -5.454 1.00 26.56 15 ILE B C 1
ATOM 2423 O O . ILE B 1 14 ? 12.489 -2.104 -5.749 1.00 25.11 15 ILE B O 1
ATOM 2428 N N . ILE B 1 15 ? 13.295 -0.072 -6.342 1.00 29.03 16 ILE B N 1
ATOM 2429 C CA . ILE B 1 15 ? 12.922 -0.217 -7.735 1.00 30.43 16 ILE B CA 1
ATOM 2430 C C . ILE B 1 15 ? 13.678 -1.382 -8.318 1.00 30.52 16 ILE B C 1
ATOM 2431 O O . ILE B 1 15 ? 13.091 -2.218 -8.999 1.00 31.22 16 ILE B O 1
ATOM 2436 N N . ASN B 1 16 ? 14.945 -1.498 -7.984 1.00 29.24 17 ASN B N 1
ATOM 2437 C CA . ASN B 1 16 ? 15.725 -2.571 -8.561 1.00 28.77 17 ASN B CA 1
ATOM 2438 C C . ASN B 1 16 ? 15.645 -3.916 -7.911 1.00 33.03 17 ASN B C 1
ATOM 2439 O O . ASN B 1 16 ? 15.601 -4.917 -8.634 1.00 37.19 17 ASN B O 1
ATOM 2444 N N . ASN B 1 17 ? 15.607 -3.950 -6.578 1.00 31.16 18 ASN B N 1
ATOM 2445 C CA . ASN B 1 17 ? 15.606 -5.179 -5.818 1.00 28.93 18 ASN B CA 1
ATOM 2446 C C . ASN B 1 17 ? 14.401 -5.379 -4.930 1.00 28.40 18 ASN B C 1
ATOM 2447 O O . ASN B 1 17 ? 14.381 -6.311 -4.169 1.00 30.69 18 ASN B O 1
ATOM 2452 N N . GLY B 1 18 ? 13.400 -4.503 -5.011 1.00 23.69 19 GLY B N 1
ATOM 2453 C CA . GLY B 1 18 ? 12.249 -4.662 -4.177 1.00 22.09 19 GLY B CA 1
ATOM 2454 C C . GLY B 1 18 ? 11.450 -5.941 -4.421 1.00 22.80 19 GLY B C 1
ATOM 2455 O O . GLY B 1 18 ? 11.404 -6.450 -5.561 1.00 22.84 19 GLY B O 1
ATOM 2456 N N . ILE B 1 19 ? 10.692 -6.337 -3.420 1.00 19.31 20 ILE B N 1
ATOM 2457 C CA . ILE B 1 19 ? 9.888 -7.544 -3.523 1.00 20.81 20 ILE B CA 1
ATOM 2458 C C . ILE B 1 19 ? 8.450 -7.138 -3.694 1.00 19.68 20 ILE B C 1
ATOM 2459 O O . ILE B 1 19 ? 7.914 -6.314 -2.953 1.00 19.58 20 ILE B O 1
ATOM 2464 N N . SER B 1 20 ? 7.774 -7.724 -4.681 1.00 18.94 21 SER B N 1
ATOM 2465 C CA . SER B 1 20 ? 6.383 -7.373 -4.914 1.00 18.41 21 SER B CA 1
ATOM 2466 C C . SER B 1 20 ? 5.455 -8.052 -3.931 1.00 18.28 21 SER B C 1
ATOM 2467 O O . SER B 1 20 ? 5.747 -9.162 -3.546 1.00 21.82 21 SER B O 1
ATOM 2470 N N . ASP B 1 21 ? 4.347 -7.427 -3.556 1.00 15.23 22 ASP B N 1
ATOM 2471 C CA . ASP B 1 21 ? 3.326 -8.115 -2.735 1.00 15.08 22 ASP B CA 1
ATOM 2472 C C . ASP B 1 21 ? 2.163 -8.735 -3.600 1.00 16.18 22 ASP B C 1
ATOM 2473 O O . ASP B 1 21 ? 1.028 -8.968 -3.134 1.00 16.59 22 ASP B O 1
ATOM 2478 N N . GLU B 1 22 ? 2.435 -8.928 -4.869 1.00 18.97 23 GLU B N 1
ATOM 2479 C CA . GLU B 1 22 ? 1.428 -9.555 -5.769 1.00 23.63 23 GLU B CA 1
ATOM 2480 C C . GLU B 1 22 ? 0.968 -10.913 -5.182 1.00 24.78 23 GLU B C 1
ATOM 2481 O O . GLU B 1 22 ? -0.174 -11.307 -5.400 1.00 24.18 23 GLU B O 1
ATOM 2487 N N . GLU B 1 23 ? 1.840 -11.625 -4.425 1.00 23.02 24 GLU B N 1
ATOM 2488 C CA . GLU B 1 23 ? 1.432 -12.891 -3.820 1.00 23.02 24 GLU B CA 1
ATOM 2489 C C . GLU B 1 23 ? 0.274 -12.820 -2.819 1.00 24.65 24 GLU B C 1
ATOM 2490 O O . GLU B 1 23 ? -0.386 -13.814 -2.526 1.00 28.68 24 GLU B O 1
ATOM 2496 N N . PHE B 1 24 ? 0.007 -11.644 -2.274 1.00 21.08 25 PHE B N 1
ATOM 2497 C CA . PHE B 1 24 ? -1.015 -11.479 -1.266 1.00 21.21 25 PHE B CA 1
ATOM 2498 C C . PHE B 1 24 ? -2.304 -10.883 -1.775 1.00 23.43 25 PHE B C 1
ATOM 2499 O O . PHE B 1 24 ? -2.292 -10.184 -2.773 1.00 24.32 25 PHE B O 1
ATOM 2507 N N . ASP B 1 25 ? -3.403 -11.116 -1.079 1.00 24.53 26 ASP B N 1
ATOM 2508 C CA . ASP B 1 25 ? -4.667 -10.476 -1.502 1.00 28.49 26 ASP B CA 1
ATOM 2509 C C . ASP B 1 25 ? -4.725 -9.090 -0.850 1.00 30.15 26 ASP B C 1
ATOM 2510 O O . ASP B 1 25 ? -5.387 -8.909 0.160 1.00 31.29 26 ASP B O 1
ATOM 2515 N N . VAL B 1 26 ? -4.075 -8.089 -1.444 1.00 32.38 27 VAL B N 1
ATOM 2516 C CA . VAL B 1 26 ? -3.991 -6.764 -0.803 1.00 33.18 27 VAL B CA 1
ATOM 2517 C C . VAL B 1 26 ? -5.322 -6.049 -0.609 1.00 33.78 27 VAL B C 1
ATOM 2518 O O . VAL B 1 26 ? -6.272 -6.279 -1.319 1.00 34.05 27 VAL B O 1
ATOM 2522 N N . ARG B 1 27 ? -5.414 -5.254 0.434 1.00 35.31 28 ARG B N 1
ATOM 2523 C CA . ARG B 1 27 ? -6.641 -4.571 0.751 1.00 39.68 28 ARG B CA 1
ATOM 2524 C C . ARG B 1 27 ? -6.700 -3.123 0.258 1.00 42.03 28 ARG B C 1
ATOM 2525 O O . ARG B 1 27 ? -7.694 -2.443 0.512 1.00 44.34 28 ARG B O 1
ATOM 2533 N N . THR B 1 28 ? -5.638 -2.630 -0.369 1.00 40.45 29 THR B N 1
ATOM 2534 C CA . THR B 1 28 ? -5.653 -1.256 -0.895 1.00 39.98 29 THR B CA 1
ATOM 2535 C C . THR B 1 28 ? -5.980 -1.238 -2.395 1.00 37.40 29 THR B C 1
ATOM 2536 O O . THR B 1 28 ? -5.600 -2.179 -3.123 1.00 35.92 29 THR B O 1
ATOM 2540 N N . LYS B 1 29 ? -6.773 -0.248 -2.835 1.00 35.85 30 LYS B N 1
ATOM 2541 C CA . LYS B 1 29 ? -7.070 -0.112 -4.278 1.00 35.92 30 LYS B CA 1
ATOM 2542 C C . LYS B 1 29 ? -6.745 1.305 -4.829 1.00 35.35 30 LYS B C 1
ATOM 2543 O O . LYS B 1 29 ? -6.631 2.254 -4.072 1.00 35.83 30 LYS B O 1
ATOM 2549 N N . TRP B 1 30 ? -6.515 1.423 -6.122 1.00 34.75 31 TRP B N 1
ATOM 2550 C CA . TRP B 1 30 ? -6.262 2.733 -6.730 1.00 37.04 31 TRP B CA 1
ATOM 2551 C C . TRP B 1 30 ? -7.617 3.454 -6.772 1.00 41.49 31 TRP B C 1
ATOM 2552 O O . TRP B 1 30 ? -8.628 2.827 -7.119 1.00 43.36 31 TRP B O 1
ATOM 2563 N N . ASP B 1 31 ? -7.698 4.733 -6.404 1.00 45.26 32 ASP B N 1
ATOM 2564 C CA . ASP B 1 31 ? -9.040 5.320 -6.489 1.00 47.05 32 ASP B CA 1
ATOM 2565 C C . ASP B 1 31 ? -9.487 5.678 -7.901 1.00 45.86 32 ASP B C 1
ATOM 2566 O O . ASP B 1 31 ? -10.647 5.682 -8.178 1.00 48.88 32 ASP B O 1
ATOM 2571 N N . SER B 1 32 ? -8.578 5.844 -8.840 1.00 42.46 33 SER B N 1
ATOM 2572 C CA . SER B 1 32 ? -9.027 6.154 -10.192 1.00 42.67 33 SER B CA 1
ATOM 2573 C C . SER B 1 32 ? -9.723 4.970 -10.799 1.00 47.90 33 SER B C 1
ATOM 2574 O O . SER B 1 32 ? -10.573 5.164 -11.661 1.00 50.65 33 SER B O 1
ATOM 2577 N N . ASP B 1 33 ? -9.373 3.742 -10.392 1.00 47.24 34 ASP B N 1
ATOM 2578 C CA . ASP B 1 33 ? -9.999 2.586 -11.038 1.00 46.48 34 ASP B CA 1
ATOM 2579 C C . ASP B 1 33 ? -10.391 1.374 -10.261 1.00 47.72 34 ASP B C 1
ATOM 2580 O O . ASP B 1 33 ? -10.731 0.375 -10.885 1.00 50.11 34 ASP B O 1
ATOM 2585 N N . GLY B 1 34 ? -10.363 1.435 -8.935 1.00 47.65 35 GLY B N 1
ATOM 2586 C CA . GLY B 1 34 ? -10.718 0.268 -8.129 1.00 46.75 35 GLY B CA 1
ATOM 2587 C C . GLY B 1 34 ? -9.782 -0.954 -8.192 1.00 45.94 35 GLY B C 1
ATOM 2588 O O . GLY B 1 34 ? -10.015 -1.878 -7.472 1.00 47.97 35 GLY B O 1
ATOM 2589 N N . THR B 1 35 ? -8.762 -0.984 -9.046 1.00 41.99 36 THR B N 1
ATOM 2590 C CA . THR B 1 35 ? -7.885 -2.112 -9.077 1.00 38.66 36 THR B CA 1
ATOM 2591 C C . THR B 1 35 ? -6.964 -2.175 -7.830 1.00 39.86 36 THR B C 1
ATOM 2592 O O . THR B 1 35 ? -6.641 -1.141 -7.221 1.00 37.08 36 THR B O 1
ATOM 2596 N N . PRO B 1 36 ? -6.499 -3.412 -7.455 1.00 39.49 37 PRO B N 1
ATOM 2597 C CA . PRO B 1 36 ? -5.636 -3.578 -6.278 1.00 36.40 37 PRO B CA 1
ATOM 2598 C C . PRO B 1 36 ? -4.313 -2.826 -6.443 1.00 30.40 37 PRO B C 1
ATOM 2599 O O . PRO B 1 36 ? -3.735 -2.780 -7.514 1.00 27.59 37 PRO B O 1
ATOM 2603 N N . ALA B 1 37 ? -3.956 -2.112 -5.392 1.00 26.19 38 ALA B N 1
ATOM 2604 C CA . ALA B 1 37 ? -2.757 -1.298 -5.369 1.00 24.25 38 ALA B CA 1
ATOM 2605 C C . ALA B 1 37 ? -1.622 -2.129 -4.728 1.00 22.92 38 ALA B C 1
ATOM 2606 O O . ALA B 1 37 ? -1.619 -2.397 -3.532 1.00 20.36 38 ALA B O 1
ATOM 2608 N N . HIS B 1 38 ? -0.728 -2.601 -5.565 1.00 23.29 39 HIS B N 1
ATOM 2609 C CA . HIS B 1 38 ? 0.384 -3.408 -5.094 1.00 26.47 39 HIS B CA 1
ATOM 2610 C C . HIS B 1 38 ? 1.653 -2.598 -4.843 1.00 24.85 39 HIS B C 1
ATOM 2611 O O . HIS B 1 38 ? 1.775 -1.466 -5.364 1.00 24.79 39 HIS B O 1
ATOM 2618 N N . THR B 1 39 ? 2.558 -3.125 -3.987 1.00 21.38 40 THR B N 1
ATOM 2619 C CA . THR B 1 39 ? 3.835 -2.405 -3.760 1.00 24.96 40 THR B CA 1
ATOM 2620 C C . THR B 1 39 ? 5.091 -3.257 -4.012 1.00 24.22 40 THR B C 1
ATOM 2621 O O . THR B 1 39 ? 4.992 -4.450 -4.255 1.00 26.37 40 THR B O 1
ATOM 2625 N N . LEU B 1 40 ? 6.242 -2.592 -4.069 1.00 20.84 41 LEU B N 1
ATOM 2626 C CA . LEU B 1 40 ? 7.550 -3.240 -4.091 1.00 20.34 41 LEU B CA 1
ATOM 2627 C C . LEU B 1 40 ? 8.108 -2.842 -2.663 1.00 21.50 41 LEU B C 1
ATOM 2628 O O . LEU B 1 40 ? 7.950 -1.657 -2.239 1.00 22.88 41 LEU B O 1
ATOM 2633 N N . SER B 1 41 ? 8.742 -3.752 -1.933 1.00 19.43 42 SER B N 1
ATOM 2634 C CA . SER B 1 41 ? 9.287 -3.376 -0.606 1.00 15.69 42 SER B CA 1
ATOM 2635 C C . SER B 1 41 ? 10.679 -3.923 -0.347 1.00 18.56 42 SER B C 1
ATOM 2636 O O . SER B 1 41 ? 11.059 -4.928 -0.957 1.00 20.02 42 SER B O 1
ATOM 2639 N N . VAL B 1 42 ? 11.335 -3.392 0.676 1.00 17.11 43 VAL B N 1
ATOM 2640 C CA . VAL B 1 42 ? 12.666 -3.852 1.085 1.00 18.11 43 VAL B CA 1
ATOM 2641 C C . VAL B 1 42 ? 12.558 -3.745 2.633 1.00 17.79 43 VAL B C 1
ATOM 2642 O O . VAL B 1 42 ? 11.745 -2.963 3.187 1.00 16.21 43 VAL B O 1
ATOM 2646 N N . ILE B 1 43 ? 13.425 -4.468 3.349 1.00 17.26 44 ILE B N 1
ATOM 2647 C CA . ILE B 1 43 ? 13.291 -4.492 4.819 1.00 17.23 44 ILE B CA 1
ATOM 2648 C C . ILE B 1 43 ? 14.506 -3.840 5.467 1.00 14.44 44 ILE B C 1
ATOM 2649 O O . ILE B 1 43 ? 15.625 -4.120 5.043 1.00 12.69 44 ILE B O 1
ATOM 2654 N N . SER B 1 44 ? 14.275 -3.001 6.470 1.00 13.76 45 SER B N 1
ATOM 2655 C CA . SER B 1 44 ? 15.323 -2.424 7.293 1.00 16.46 45 SER B CA 1
ATOM 2656 C C . SER B 1 44 ? 16.348 -1.496 6.627 1.00 16.41 45 SER B C 1
ATOM 2657 O O . SER B 1 44 ? 17.409 -1.943 6.177 1.00 15.71 45 SER B O 1
ATOM 2660 N N . LYS B 1 45 ? 15.985 -0.240 6.512 1.00 16.15 46 LYS B N 1
ATOM 2661 C CA . LYS B 1 45 ? 16.852 0.788 5.915 1.00 15.94 46 LYS B CA 1
ATOM 2662 C C . LYS B 1 45 ? 17.115 1.861 6.934 1.00 14.22 46 LYS B C 1
ATOM 2663 O O . LYS B 1 45 ? 16.282 2.087 7.854 1.00 13.18 46 LYS B O 1
ATOM 2669 N N . GLN B 1 46 ? 18.202 2.604 6.717 1.00 13.36 47 GLN B N 1
ATOM 2670 C CA . GLN B 1 46 ? 18.552 3.632 7.673 1.00 15.61 47 GLN B CA 1
ATOM 2671 C C . GLN B 1 46 ? 19.086 4.878 6.981 1.00 16.89 47 GLN B C 1
ATOM 2672 O O . GLN B 1 46 ? 19.823 4.782 6.007 1.00 17.64 47 GLN B O 1
ATOM 2678 N N . MET B 1 47 ? 18.695 6.041 7.477 1.00 18.14 48 MET B N 1
ATOM 2679 C CA . MET B 1 47 ? 19.242 7.281 6.929 1.00 19.41 48 MET B CA 1
ATOM 2680 C C . MET B 1 47 ? 19.900 7.926 8.119 1.00 16.57 48 MET B C 1
ATOM 2681 O O . MET B 1 47 ? 19.371 7.801 9.217 1.00 16.90 48 MET B O 1
ATOM 2686 N N . ARG B 1 48 ? 21.072 8.512 7.932 1.00 15.64 49 ARG B N 1
ATOM 2687 C CA . ARG B 1 48 ? 21.748 9.137 9.100 1.00 15.35 49 ARG B CA 1
ATOM 2688 C C . ARG B 1 48 ? 22.239 10.520 8.718 1.00 16.18 49 ARG B C 1
ATOM 2689 O O . ARG B 1 48 ? 22.796 10.701 7.611 1.00 19.00 49 ARG B O 1
ATOM 2697 N N . PHE B 1 49 ? 22.094 11.481 9.596 1.00 15.57 50 PHE B N 1
ATOM 2698 C CA . PHE B 1 49 ? 22.550 12.837 9.222 1.00 14.95 50 PHE B CA 1
ATOM 2699 C C . PHE B 1 49 ? 23.384 13.428 10.352 1.00 13.02 50 PHE B C 1
ATOM 2700 O O . PHE B 1 49 ? 23.013 13.303 11.510 1.00 14.74 50 PHE B O 1
ATOM 2708 N N . ASP B 1 50 ? 24.318 14.311 9.998 1.00 13.84 51 ASP B N 1
ATOM 2709 C CA . ASP B 1 50 ? 25.148 14.966 11.009 1.00 15.89 51 ASP B CA 1
ATOM 2710 C C . ASP B 1 50 ? 24.589 16.307 11.455 1.00 16.56 51 ASP B C 1
ATOM 2711 O O . ASP B 1 50 ? 25.101 16.954 12.364 1.00 15.95 51 ASP B O 1
ATOM 2716 N N . ASN B 1 51 ? 23.491 16.703 10.846 1.00 14.07 52 ASN B N 1
ATOM 2717 C CA . ASN B 1 51 ? 22.893 17.971 11.214 1.00 17.51 52 ASN B CA 1
ATOM 2718 C C . ASN B 1 51 ? 23.658 19.230 10.744 1.00 17.76 52 ASN B C 1
ATOM 2719 O O . ASN B 1 51 ? 23.389 20.279 11.244 1.00 19.76 52 ASN B O 1
ATOM 2724 N N . SER B 1 52 ? 24.530 19.082 9.735 1.00 15.28 53 SER B N 1
ATOM 2725 C CA . SER B 1 52 ? 25.215 20.210 9.156 1.00 18.17 53 SER B CA 1
ATOM 2726 C C . SER B 1 52 ? 24.206 20.782 8.145 1.00 24.28 53 SER B C 1
ATOM 2727 O O . SER B 1 52 ? 24.323 21.935 7.774 1.00 28.53 53 SER B O 1
ATOM 2730 N N . GLU B 1 53 ? 23.137 20.033 7.836 1.00 22.23 54 GLU B N 1
ATOM 2731 C CA . GLU B 1 53 ? 22.050 20.502 6.928 1.00 21.74 54 GLU B CA 1
ATOM 2732 C C . GLU B 1 53 ? 20.670 20.050 7.473 1.00 22.88 54 GLU B C 1
ATOM 2733 O O . GLU B 1 53 ? 20.575 18.994 8.107 1.00 23.67 54 GLU B O 1
ATOM 2739 N N . VAL B 1 54 ? 19.605 20.783 7.113 1.00 21.73 55 VAL B N 1
ATOM 2740 C CA . VAL B 1 54 ? 18.245 20.382 7.432 1.00 21.81 55 VAL B CA 1
ATOM 2741 C C . VAL B 1 54 ? 17.927 19.204 6.470 1.00 16.36 55 VAL B C 1
ATOM 2742 O O . VAL B 1 54 ? 18.248 19.296 5.281 1.00 13.49 55 VAL B O 1
ATOM 2746 N N . PRO B 1 55 ? 17.529 18.022 6.993 1.00 16.16 56 PRO B N 1
ATOM 2747 C CA . PRO B 1 55 ? 17.222 16.870 6.106 1.00 16.08 56 PRO B CA 1
ATOM 2748 C C . PRO B 1 55 ? 15.843 17.068 5.390 1.00 16.64 56 PRO B C 1
ATOM 2749 O O . PRO B 1 55 ? 14.733 16.868 5.977 1.00 16.45 56 PRO B O 1
ATOM 2753 N N . ILE B 1 56 ? 15.920 17.702 4.228 1.00 16.31 57 ILE B N 1
ATOM 2754 C CA . ILE B 1 56 ? 14.724 18.000 3.442 1.00 17.66 57 ILE B CA 1
ATOM 2755 C C . ILE B 1 56 ? 15.027 17.785 1.977 1.00 17.85 57 ILE B C 1
ATOM 2756 O O . ILE B 1 56 ? 16.139 17.908 1.534 1.00 21.17 57 ILE B O 1
ATOM 2761 N N . LEU B 1 57 ? 14.050 17.254 1.278 1.00 16.84 58 LEU B N 1
ATOM 2762 C CA . LEU B 1 57 ? 14.190 16.940 -0.137 1.00 18.00 58 LEU B CA 1
ATOM 2763 C C . LEU B 1 57 ? 14.036 18.185 -0.999 1.00 15.80 58 LEU B C 1
ATOM 2764 O O . LEU B 1 57 ? 13.322 19.096 -0.617 1.00 16.03 58 LEU B O 1
ATOM 2769 N N . THR B 1 58 ? 14.867 18.327 -2.009 1.00 13.74 59 THR B N 1
ATOM 2770 C CA . THR B 1 58 ? 14.712 19.455 -2.916 1.00 14.96 59 THR B CA 1
ATOM 2771 C C . THR B 1 58 ? 14.216 18.993 -4.298 1.00 18.82 59 THR B C 1
ATOM 2772 O O . THR B 1 58 ? 13.915 19.852 -5.171 1.00 20.61 59 THR B O 1
ATOM 2776 N N . THR B 1 59 ? 14.096 17.681 -4.557 1.00 18.32 60 THR B N 1
ATOM 2777 C CA . THR B 1 59 ? 13.637 17.247 -5.917 1.00 17.97 60 THR B CA 1
ATOM 2778 C C . THR B 1 59 ? 12.129 17.350 -6.082 1.00 19.08 60 THR B C 1
ATOM 2779 O O . THR B 1 59 ? 11.605 17.159 -7.196 1.00 18.48 60 THR B O 1
ATOM 2783 N N . LYS B 1 60 ? 11.458 17.625 -4.950 1.00 19.83 61 LYS B N 1
ATOM 2784 C CA . LYS B 1 60 ? 10.030 17.973 -4.860 1.00 19.01 61 LYS B CA 1
ATOM 2785 C C . LYS B 1 60 ? 9.851 18.800 -3.585 1.00 17.26 61 LYS B C 1
ATOM 2786 O O . LYS B 1 60 ? 10.689 18.806 -2.716 1.00 16.35 61 LYS B O 1
ATOM 2792 N N . LYS B 1 61 ? 8.765 19.534 -3.498 1.00 17.61 62 LYS B N 1
ATOM 2793 C CA . LYS B 1 61 ? 8.516 20.345 -2.328 1.00 20.11 62 LYS B CA 1
ATOM 2794 C C . LYS B 1 61 ? 7.958 19.512 -1.208 1.00 19.66 62 LYS B C 1
ATOM 2795 O O . LYS B 1 61 ? 7.029 18.786 -1.445 1.00 22.98 62 LYS B O 1
ATOM 2801 N N . VAL B 1 62 ? 8.539 19.553 -0.020 1.00 16.35 63 VAL B N 1
ATOM 2802 C CA . VAL B 1 62 ? 7.920 18.800 1.147 1.00 14.05 63 VAL B CA 1
ATOM 2803 C C . VAL B 1 62 ? 6.942 19.791 1.844 1.00 13.86 63 VAL B C 1
ATOM 2804 O O . VAL B 1 62 ? 7.277 20.999 1.998 1.00 15.24 63 VAL B O 1
ATOM 2808 N N . ALA B 1 63 ? 5.865 19.287 2.432 1.00 14.80 64 ALA B N 1
ATOM 2809 C CA . ALA B 1 63 ? 4.860 20.172 2.995 1.00 15.81 64 ALA B CA 1
ATOM 2810 C C . ALA B 1 63 ? 5.323 20.403 4.402 1.00 17.33 64 ALA B C 1
ATOM 2811 O O . ALA B 1 63 ? 4.747 19.885 5.388 1.00 18.66 64 ALA B O 1
ATOM 2813 N N . TRP B 1 64 ? 6.343 21.236 4.495 1.00 18.64 65 TRP B N 1
ATOM 2814 C CA . TRP B 1 64 ? 7.010 21.464 5.775 1.00 18.65 65 TRP B CA 1
ATOM 2815 C C . TRP B 1 64 ? 6.181 22.061 6.923 1.00 18.88 65 TRP B C 1
ATOM 2816 O O . TRP B 1 64 ? 6.369 21.671 8.072 1.00 20.63 65 TRP B O 1
ATOM 2827 N N . LYS B 1 65 ? 5.272 23.004 6.595 1.00 17.18 66 LYS B N 1
ATOM 2828 C CA . LYS B 1 65 ? 4.417 23.644 7.571 1.00 16.24 66 LYS B CA 1
ATOM 2829 C C . LYS B 1 65 ? 3.414 22.653 8.157 1.00 15.95 66 LYS B C 1
ATOM 2830 O O . LYS B 1 65 ? 3.215 22.563 9.391 1.00 15.43 66 LYS B O 1
ATOM 2836 N N . THR B 1 66 ? 2.763 21.860 7.318 1.00 15.17 67 THR B N 1
ATOM 2837 C CA . THR B 1 66 ? 1.842 20.889 7.807 1.00 13.79 67 THR B CA 1
ATOM 2838 C C . THR B 1 66 ? 2.615 19.874 8.721 1.00 14.17 67 THR B C 1
ATOM 2839 O O . THR B 1 66 ? 2.047 19.365 9.688 1.00 12.95 67 THR B O 1
ATOM 2843 N N . ALA B 1 67 ? 3.811 19.482 8.287 1.00 15.46 68 ALA B N 1
ATOM 2844 C CA . ALA B 1 67 ? 4.670 18.572 9.055 1.00 16.48 68 ALA B CA 1
ATOM 2845 C C . ALA B 1 67 ? 4.883 19.071 10.491 1.00 17.88 68 ALA B C 1
ATOM 2846 O O . ALA B 1 67 ? 4.730 18.285 11.486 1.00 18.23 68 ALA B O 1
ATOM 2848 N N . ILE B 1 68 ? 5.157 20.386 10.612 1.00 16.76 69 ILE B N 1
ATOM 2849 C CA . ILE B 1 68 ? 5.377 20.982 11.938 1.00 15.22 69 ILE B CA 1
ATOM 2850 C C . ILE B 1 68 ? 4.057 21.093 12.725 1.00 15.05 69 ILE B C 1
ATOM 2851 O O . ILE B 1 68 ? 4.047 20.870 13.897 1.00 15.87 69 ILE B O 1
ATOM 2856 N N . LYS B 1 69 ? 2.940 21.360 12.047 1.00 15.19 70 LYS B N 1
ATOM 2857 C CA . LYS B 1 69 ? 1.631 21.408 12.724 1.00 13.33 70 LYS B CA 1
ATOM 2858 C C . LYS B 1 69 ? 1.283 20.063 13.301 1.00 14.27 70 LYS B C 1
ATOM 2859 O O . LYS B 1 69 ? 0.877 19.969 14.423 1.00 15.88 70 LYS B O 1
ATOM 2865 N N . GLU B 1 70 ? 1.425 19.026 12.492 1.00 12.90 71 GLU B N 1
ATOM 2866 C CA . GLU B 1 70 ? 1.148 17.693 12.975 1.00 14.52 71 GLU B CA 1
ATOM 2867 C C . GLU B 1 70 ? 2.071 17.361 14.145 1.00 14.48 71 GLU B C 1
ATOM 2868 O O . GLU B 1 70 ? 1.620 16.825 15.124 1.00 15.95 71 GLU B O 1
ATOM 2874 N N . LEU B 1 71 ? 3.372 17.694 14.028 1.00 16.19 72 LEU B N 1
ATOM 2875 C CA . LEU B 1 71 ? 4.317 17.459 15.178 1.00 15.46 72 LEU B CA 1
ATOM 2876 C C . LEU B 1 71 ? 3.838 18.134 16.475 1.00 15.61 72 LEU B C 1
ATOM 2877 O O . LEU B 1 71 ? 3.830 17.558 17.561 1.00 17.09 72 LEU B O 1
ATOM 2882 N N . LEU B 1 72 ? 3.413 19.386 16.361 1.00 18.57 73 LEU B N 1
ATOM 2883 C CA . LEU B 1 72 ? 2.941 20.135 17.543 1.00 17.09 73 LEU B CA 1
ATOM 2884 C C . LEU B 1 72 ? 1.672 19.456 18.126 1.00 16.49 73 LEU B C 1
ATOM 2885 O O . LEU B 1 72 ? 1.561 19.311 19.328 1.00 18.56 73 LEU B O 1
ATOM 2890 N N . TRP B 1 73 ? 0.737 19.022 17.280 1.00 13.68 74 TRP B N 1
ATOM 2891 C CA . TRP B 1 73 ? -0.477 18.398 17.751 1.00 15.16 74 TRP B CA 1
ATOM 2892 C C . TRP B 1 73 ? -0.190 17.118 18.553 1.00 15.18 74 TRP B C 1
ATOM 2893 O O . TRP B 1 73 ? -0.832 16.844 19.605 1.00 15.59 74 TRP B O 1
ATOM 2904 N N . ILE B 1 74 ? 0.786 16.338 18.078 1.00 14.36 75 ILE B N 1
ATOM 2905 C CA . ILE B 1 74 ? 1.125 15.131 18.755 1.00 15.48 75 ILE B CA 1
ATOM 2906 C C . ILE B 1 74 ? 2.024 15.324 20.061 1.00 17.17 75 ILE B C 1
ATOM 2907 O O . ILE B 1 74 ? 1.713 14.786 21.130 1.00 16.61 75 ILE B O 1
ATOM 2912 N N . TRP B 1 75 ? 3.132 16.072 19.920 1.00 17.35 76 TRP B N 1
ATOM 2913 C CA . TRP B 1 75 ? 4.111 16.248 20.968 1.00 16.24 76 TRP B CA 1
ATOM 2914 C C . TRP B 1 75 ? 3.879 17.336 21.929 1.00 18.44 76 TRP B C 1
ATOM 2915 O O . TRP B 1 75 ? 4.253 17.188 23.078 1.00 20.66 76 TRP B O 1
ATOM 2926 N N . GLN B 1 76 ? 3.313 18.444 21.480 1.00 18.84 77 GLN B N 1
ATOM 2927 C CA . GLN B 1 76 ? 3.163 19.598 22.371 1.00 18.00 77 GLN B CA 1
ATOM 2928 C C . GLN B 1 76 ? 1.754 19.685 22.956 1.00 16.58 77 GLN B C 1
ATOM 2929 O O . GLN B 1 76 ? 1.613 19.765 24.142 1.00 14.74 77 GLN B O 1
ATOM 2935 N N . LEU B 1 77 ? 0.714 19.676 22.123 1.00 16.95 78 LEU B N 1
ATOM 2936 C CA . LEU B 1 77 ? -0.617 19.656 22.630 1.00 17.43 78 LEU B CA 1
ATOM 2937 C C . LEU B 1 77 ? -0.955 18.294 23.195 1.00 17.73 78 LEU B C 1
ATOM 2938 O O . LEU B 1 77 ? -1.845 18.213 24.019 1.00 19.32 78 LEU B O 1
ATOM 2943 N N . LYS B 1 78 ? -0.278 17.223 22.735 1.00 18.48 79 LYS B N 1
ATOM 2944 C CA . LYS B 1 78 ? -0.571 15.829 23.139 1.00 19.99 79 LYS B CA 1
ATOM 2945 C C . LYS B 1 78 ? -2.075 15.533 22.982 1.00 19.72 79 LYS B C 1
ATOM 2946 O O . LYS B 1 78 ? -2.734 14.968 23.858 1.00 18.27 79 LYS B O 1
ATOM 2952 N N . SER B 1 79 ? -2.615 15.882 21.828 1.00 21.02 80 SER B N 1
ATOM 2953 C CA . SER B 1 79 ? -4.025 15.705 21.621 1.00 21.20 80 SER B CA 1
ATOM 2954 C C . SER B 1 79 ? -4.332 14.574 20.662 1.00 19.91 80 SER B C 1
ATOM 2955 O O . SER B 1 79 ? -3.595 14.415 19.674 1.00 19.62 80 SER B O 1
ATOM 2958 N N . ASN B 1 80 ? -5.488 13.904 20.871 1.00 20.50 81 ASN B N 1
ATOM 2959 C CA . ASN B 1 80 ? -5.996 12.847 19.944 1.00 22.16 81 ASN B CA 1
ATOM 2960 C C . ASN B 1 80 ? -7.305 13.371 19.248 1.00 24.17 81 ASN B C 1
ATOM 2961 O O . ASN B 1 80 ? -8.064 12.631 18.671 1.00 23.13 81 ASN B O 1
ATOM 2966 N N . ASP B 1 81 ? -7.556 14.668 19.388 1.00 27.43 82 ASP B N 1
ATOM 2967 C CA . ASP B 1 81 ? -8.753 15.351 18.883 1.00 27.04 82 ASP B CA 1
ATOM 2968 C C . ASP B 1 81 ? -8.451 16.003 17.549 1.00 25.59 82 ASP B C 1
ATOM 2969 O O . ASP B 1 81 ? -7.721 17.012 17.519 1.00 23.86 82 ASP B O 1
ATOM 2974 N N . VAL B 1 82 ? -9.019 15.438 16.471 1.00 24.88 83 VAL B N 1
ATOM 2975 C CA . VAL B 1 82 ? -8.774 15.957 15.116 1.00 24.69 83 VAL B CA 1
ATOM 2976 C C . VAL B 1 82 ? -9.284 17.386 14.981 1.00 24.74 83 VAL B C 1
ATOM 2977 O O . VAL B 1 82 ? -8.760 18.169 14.197 1.00 25.17 83 VAL B O 1
ATOM 2981 N N . ASN B 1 83 ? -10.241 17.770 15.811 1.00 23.12 84 ASN B N 1
ATOM 2982 C CA . ASN B 1 83 ? -10.695 19.190 15.759 1.00 24.91 84 ASN B CA 1
ATOM 2983 C C . ASN B 1 83 ? -9.581 20.185 16.072 1.00 26.72 84 ASN B C 1
ATOM 2984 O O . ASN B 1 83 ? -9.568 21.286 15.515 1.00 27.04 84 ASN B O 1
ATOM 2989 N N . ASP B 1 84 ? -8.624 19.830 16.942 1.00 25.95 85 ASP B N 1
ATOM 2990 C CA . ASP B 1 84 ? -7.537 20.760 17.261 1.00 25.39 85 ASP B CA 1
ATOM 2991 C C . ASP B 1 84 ? -6.667 20.916 16.020 1.00 25.62 85 ASP B C 1
ATOM 2992 O O . ASP B 1 84 ? -6.079 21.943 15.796 1.00 28.13 85 ASP B O 1
ATOM 2997 N N . LEU B 1 85 ? -6.525 19.860 15.246 1.00 23.30 86 LEU B N 1
ATOM 2998 C CA . LEU B 1 85 ? -5.707 19.925 14.074 1.00 24.89 86 LEU B CA 1
ATOM 2999 C C . LEU B 1 85 ? -6.424 20.683 12.993 1.00 25.91 86 LEU B C 1
ATOM 3000 O O . LEU B 1 85 ? -5.787 21.389 12.201 1.00 26.58 86 LEU B O 1
ATOM 3005 N N . ASN B 1 86 ? -7.760 20.522 12.912 1.00 26.80 87 ASN B N 1
ATOM 3006 C CA . ASN B 1 86 ? -8.564 21.288 11.921 1.00 29.54 87 ASN B CA 1
ATOM 3007 C C . ASN B 1 86 ? -8.374 22.811 12.150 1.00 29.79 87 ASN B C 1
ATOM 3008 O O . ASN B 1 86 ? -8.223 23.577 11.197 1.00 29.70 87 ASN B O 1
ATOM 3013 N N . MET B 1 87 ? -8.375 23.231 13.416 1.00 31.01 88 MET B N 1
ATOM 3014 C CA . MET B 1 87 ? -8.193 24.614 13.811 1.00 35.23 88 MET B CA 1
ATOM 3015 C C . MET B 1 87 ? -6.845 25.163 13.386 1.00 34.79 88 MET B C 1
ATOM 3016 O O . MET B 1 87 ? -6.692 26.353 13.291 1.00 35.49 88 MET B O 1
ATOM 3021 N N . MET B 1 88 ? -5.877 24.289 13.094 1.00 31.86 89 MET B N 1
ATOM 3022 C CA . MET B 1 88 ? -4.550 24.725 12.626 1.00 31.02 89 MET B CA 1
ATOM 3023 C C . MET B 1 88 ? -4.570 24.690 11.122 1.00 29.31 89 MET B C 1
ATOM 3024 O O . MET B 1 88 ? -3.491 24.854 10.434 1.00 25.21 89 MET B O 1
ATOM 3029 N N . GLY B 1 89 ? -5.776 24.383 10.609 1.00 29.22 90 GLY B N 1
ATOM 3030 C CA . GLY B 1 89 ? -6.021 24.311 9.166 1.00 28.90 90 GLY B CA 1
ATOM 3031 C C . GLY B 1 89 ? -5.557 23.015 8.562 1.00 31.02 90 GLY B C 1
ATOM 3032 O O . GLY B 1 89 ? -5.224 22.983 7.424 1.00 32.38 90 GLY B O 1
ATOM 3033 N N . VAL B 1 90 ? -5.403 21.971 9.357 1.00 32.21 91 VAL B N 1
ATOM 3034 C CA . VAL B 1 90 ? -4.976 20.703 8.803 1.00 32.08 91 VAL B CA 1
ATOM 3035 C C . VAL B 1 90 ? -6.147 19.692 8.728 1.00 31.72 91 VAL B C 1
ATOM 3036 O O . VAL B 1 90 ? -6.832 19.451 9.721 1.00 30.66 91 VAL B O 1
ATOM 3040 N N . HIS B 1 91 ? -6.278 19.073 7.553 1.00 31.78 92 HIS B N 1
ATOM 3041 C CA . HIS B 1 91 ? -7.360 18.124 7.231 1.00 31.19 92 HIS B CA 1
ATOM 3042 C C . HIS B 1 91 ? -6.955 16.701 6.827 1.00 31.45 92 HIS B C 1
ATOM 3043 O O . HIS B 1 91 ? -7.790 15.824 6.704 1.00 33.13 92 HIS B O 1
ATOM 3050 N N . ILE B 1 92 ? -5.667 16.446 6.712 1.00 30.19 93 ILE B N 1
ATOM 3051 C CA . ILE B 1 92 ? -5.199 15.113 6.372 1.00 28.29 93 ILE B CA 1
ATOM 3052 C C . ILE B 1 92 ? -5.598 14.020 7.384 1.00 26.85 93 ILE B C 1
ATOM 3053 O O . ILE B 1 92 ? -5.397 12.847 7.047 1.00 32.58 93 ILE B O 1
ATOM 3058 N N . TRP B 1 93 ? -5.985 14.320 8.638 1.00 21.20 94 TRP B N 1
ATOM 3059 C CA . TRP B 1 93 ? -6.402 13.192 9.508 1.00 22.89 94 TRP B CA 1
ATOM 3060 C C . TRP B 1 93 ? -7.946 12.972 9.600 1.00 23.80 94 TRP B C 1
ATOM 3061 O O . TRP B 1 93 ? -8.398 12.100 10.321 1.00 23.90 94 TRP B O 1
ATOM 3072 N N . ASP B 1 94 ? -8.712 13.716 8.821 1.00 24.94 95 ASP B N 1
ATOM 3073 C CA . ASP B 1 94 ? -10.151 13.678 8.884 1.00 25.30 95 ASP B CA 1
ATOM 3074 C C . ASP B 1 94 ? -10.752 12.330 8.640 1.00 26.57 95 ASP B C 1
ATOM 3075 O O . ASP B 1 94 ? -11.693 11.930 9.305 1.00 23.17 95 ASP B O 1
ATOM 3080 N N . GLN B 1 95 ? -10.119 11.587 7.756 1.00 32.01 96 GLN B N 1
ATOM 3081 C CA . GLN B 1 95 ? -10.594 10.261 7.389 1.00 35.30 96 GLN B CA 1
ATOM 3082 C C . GLN B 1 95 ? -10.556 9.322 8.571 1.00 37.21 96 GLN B C 1
ATOM 3083 O O . GLN B 1 95 ? -11.241 8.314 8.569 1.00 39.81 96 GLN B O 1
ATOM 3089 N N . TRP B 1 96 ? -9.753 9.637 9.577 1.00 37.68 97 TRP B N 1
ATOM 3090 C CA . TRP B 1 96 ? -9.624 8.734 10.717 1.00 38.53 97 TRP B CA 1
ATOM 3091 C C . TRP B 1 96 ? -10.402 9.104 11.939 1.00 37.16 97 TRP B C 1
ATOM 3092 O O . TRP B 1 96 ? -10.344 8.403 12.954 1.00 37.17 97 TRP B O 1
ATOM 3103 N N . LYS B 1 97 ? -11.051 10.257 11.907 1.00 34.85 98 LYS B N 1
ATOM 3104 C CA . LYS B 1 97 ? -11.806 10.623 13.061 1.00 35.15 98 LYS B CA 1
ATOM 3105 C C . LYS B 1 97 ? -12.989 9.668 13.344 1.00 35.88 98 LYS B C 1
ATOM 3106 O O . LYS B 1 97 ? -13.703 9.158 12.443 1.00 37.63 98 LYS B O 1
ATOM 3112 N N . GLN B 1 98 ? -13.041 9.294 14.611 1.00 31.89 99 GLN B N 1
ATOM 3113 C CA . GLN B 1 98 ? -14.066 8.446 15.119 1.00 32.15 99 GLN B CA 1
ATOM 3114 C C . GLN B 1 98 ? -15.335 9.268 15.357 1.00 34.22 99 GLN B C 1
ATOM 3115 O O . GLN B 1 98 ? -15.317 10.483 15.246 1.00 34.26 99 GLN B O 1
ATOM 3121 N N . GLU B 1 99 ? -16.395 8.608 15.804 1.00 36.82 100 GLU B N 1
ATOM 3122 C CA . GLU B 1 99 ? -17.671 9.295 16.080 1.00 37.90 100 GLU B CA 1
ATOM 3123 C C . GLU B 1 99 ? -17.443 10.418 17.081 1.00 37.92 100 GLU B C 1
ATOM 3124 O O . GLU B 1 99 ? -18.033 11.471 16.973 1.00 40.80 100 GLU B O 1
ATOM 3130 N N . ASP B 1 100 ? -16.588 10.202 18.075 1.00 36.32 101 ASP B N 1
ATOM 3131 C CA . ASP B 1 100 ? -16.314 11.275 19.035 1.00 35.20 101 ASP B CA 1
ATOM 3132 C C . ASP B 1 100 ? -15.303 12.312 18.594 1.00 33.55 101 ASP B C 1
ATOM 3133 O O . ASP B 1 100 ? -14.825 13.024 19.442 1.00 36.82 101 ASP B O 1
ATOM 3138 N N . GLY B 1 101 ? -14.945 12.397 17.313 1.00 30.42 102 GLY B N 1
ATOM 3139 C CA . GLY B 1 101 ? -13.971 13.409 16.932 1.00 31.91 102 GLY B CA 1
ATOM 3140 C C . GLY B 1 101 ? -12.464 13.126 17.181 1.00 34.59 102 GLY B C 1
ATOM 3141 O O . GLY B 1 101 ? -11.594 13.879 16.667 1.00 33.84 102 GLY B O 1
ATOM 3142 N N . THR B 1 102 ? -12.155 12.025 17.897 1.00 33.18 103 THR B N 1
ATOM 3143 C CA . THR B 1 102 ? -10.768 11.667 18.221 1.00 28.72 103 THR B CA 1
ATOM 3144 C C . THR B 1 102 ? -10.241 10.523 17.348 1.00 26.29 103 THR B C 1
ATOM 3145 O O . THR B 1 102 ? -10.982 9.945 16.551 1.00 25.76 103 THR B O 1
ATOM 3149 N N . ILE B 1 103 ? -8.973 10.159 17.536 1.00 23.62 104 ILE B N 1
ATOM 3150 C CA . ILE B 1 103 ? -8.388 9.059 16.814 1.00 22.56 104 ILE B CA 1
ATOM 3151 C C . ILE B 1 103 ? -8.177 7.918 17.799 1.00 20.80 104 ILE B C 1
ATOM 3152 O O . ILE B 1 103 ? -7.364 7.023 17.579 1.00 21.69 104 ILE B O 1
ATOM 3157 N N . GLY B 1 104 ? -8.952 7.897 18.879 1.00 19.80 105 GLY B N 1
ATOM 3158 C CA . GLY B 1 104 ? -8.790 6.814 19.832 1.00 23.41 105 GLY B CA 1
ATOM 3159 C C . GLY B 1 104 ? -7.629 7.131 20.796 1.00 26.14 105 GLY B C 1
ATOM 3160 O O . GLY B 1 104 ? -7.192 8.270 20.946 1.00 26.89 105 GLY B O 1
ATOM 3161 N N . HIS B 1 105 ? -7.114 6.086 21.430 1.00 23.29 106 HIS B N 1
ATOM 3162 C CA . HIS B 1 105 ? -6.042 6.250 22.399 1.00 20.98 106 HIS B CA 1
ATOM 3163 C C . HIS B 1 105 ? -4.713 6.199 21.691 1.00 19.29 106 HIS B C 1
ATOM 3164 O O . HIS B 1 105 ? -3.853 5.483 22.142 1.00 19.12 106 HIS B O 1
ATOM 3171 N N . ALA B 1 106 ? -4.595 6.851 20.519 1.00 16.84 107 ALA B N 1
ATOM 3172 C CA . ALA B 1 106 ? -3.373 6.744 19.698 1.00 16.59 107 ALA B CA 1
ATOM 3173 C C . ALA B 1 106 ? -2.598 8.066 19.718 1.00 20.00 107 ALA B C 1
ATOM 3174 O O . ALA B 1 106 ? -3.131 9.128 20.131 1.00 21.59 107 ALA B O 1
ATOM 3176 N N . TYR B 1 107 ? -1.353 7.996 19.244 1.00 20.72 108 TYR B N 1
ATOM 3177 C CA . TYR B 1 107 ? -0.486 9.160 19.105 1.00 18.12 108 TYR B CA 1
ATOM 3178 C C . TYR B 1 107 ? -0.345 10.113 20.318 1.00 16.53 108 TYR B C 1
ATOM 3179 O O . TYR B 1 107 ? 0.164 9.712 21.321 1.00 16.84 108 TYR B O 1
ATOM 3188 N N . GLY B 1 108 ? -0.825 11.353 20.222 1.00 17.18 109 GLY B N 1
ATOM 3189 C CA . GLY B 1 108 ? -0.722 12.297 21.320 1.00 17.29 109 GLY B CA 1
ATOM 3190 C C . GLY B 1 108 ? -1.385 11.807 22.608 1.00 19.57 109 GLY B C 1
ATOM 3191 O O . GLY B 1 108 ? -0.916 12.121 23.716 1.00 21.86 109 GLY B O 1
ATOM 3192 N N . PHE B 1 109 ? -2.457 11.028 22.480 1.00 18.55 110 PHE B N 1
ATOM 3193 C CA . PHE B 1 109 ? -3.074 10.521 23.698 1.00 17.94 110 PHE B CA 1
ATOM 3194 C C . PHE B 1 109 ? -1.996 9.737 24.436 1.00 16.48 110 PHE B C 1
ATOM 3195 O O . PHE B 1 109 ? -1.870 9.851 25.645 1.00 17.34 110 PHE B O 1
ATOM 3203 N N . GLN B 1 110 ? -1.194 8.936 23.722 1.00 15.99 111 GLN B N 1
ATOM 3204 C CA . GLN B 1 110 ? -0.161 8.173 24.472 1.00 18.13 111 GLN B CA 1
ATOM 3205 C C . GLN B 1 110 ? 0.905 9.048 25.127 1.00 18.79 111 GLN B C 1
ATOM 3206 O O . GLN B 1 110 ? 1.419 8.735 26.176 1.00 18.86 111 GLN B O 1
ATOM 3212 N N . LEU B 1 111 ? 1.265 10.148 24.483 1.00 19.28 112 LEU B N 1
ATOM 3213 C CA . LEU B 1 111 ? 2.328 11.005 25.018 1.00 19.23 112 LEU B CA 1
ATOM 3214 C C . LEU B 1 111 ? 1.845 11.879 26.209 1.00 19.33 112 LEU B C 1
ATOM 3215 O O . LEU B 1 111 ? 2.671 12.460 26.921 1.00 19.84 112 LEU B O 1
ATOM 3220 N N . GLY B 1 112 ? 0.502 11.986 26.336 1.00 18.45 113 GLY B N 1
ATOM 3221 C CA . GLY B 1 112 ? -0.121 12.748 27.395 1.00 16.69 113 GLY B CA 1
ATOM 3222 C C . GLY B 1 112 ? -0.498 11.952 28.619 1.00 19.62 113 GLY B C 1
ATOM 3223 O O . GLY B 1 112 ? -0.934 12.565 29.599 1.00 21.48 113 GLY B O 1
ATOM 3224 N N . LYS B 1 113 ? -0.395 10.623 28.620 1.00 18.16 114 LYS B N 1
ATOM 3225 C CA . LYS B 1 113 ? -0.831 9.897 29.809 1.00 19.93 114 LYS B CA 1
ATOM 3226 C C . LYS B 1 113 ? 0.143 10.116 30.920 1.00 20.35 114 LYS B C 1
ATOM 3227 O O . LYS B 1 113 ? 1.324 9.885 30.714 1.00 21.77 114 LYS B O 1
ATOM 3233 N N . LYS B 1 114 ? -0.364 10.319 32.138 1.00 21.33 115 LYS B N 1
ATOM 3234 C CA . LYS B 1 114 ? 0.511 10.617 33.265 1.00 22.00 115 LYS B CA 1
ATOM 3235 C C . LYS B 1 114 ? 0.733 9.312 33.882 1.00 23.15 115 LYS B C 1
ATOM 3236 O O . LYS B 1 114 ? -0.050 8.893 34.679 1.00 26.07 115 LYS B O 1
ATOM 3242 N N . ASN B 1 115 ? 1.797 8.652 33.490 1.00 23.37 116 ASN B N 1
ATOM 3243 C CA . ASN B 1 115 ? 2.043 7.316 33.938 1.00 23.76 116 ASN B CA 1
ATOM 3244 C C . ASN B 1 115 ? 3.440 7.123 34.462 1.00 25.08 116 ASN B C 1
ATOM 3245 O O . ASN B 1 115 ? 3.847 5.976 34.669 1.00 26.57 116 ASN B O 1
ATOM 3250 N N . ARG B 1 116 ? 4.201 8.208 34.640 1.00 24.12 117 ARG B N 1
ATOM 3251 C CA . ARG B 1 116 ? 5.562 8.029 35.172 1.00 22.49 117 ARG B CA 1
ATOM 3252 C C . ARG B 1 116 ? 5.737 8.818 36.469 1.00 25.87 117 ARG B C 1
ATOM 3253 O O . ARG B 1 116 ? 5.445 10.005 36.521 1.00 27.62 117 ARG B O 1
ATOM 3261 N N . SER B 1 117 ? 6.372 8.198 37.439 1.00 26.15 118 SER B N 1
ATOM 3262 C CA . SER B 1 117 ? 6.634 8.867 38.707 1.00 26.62 118 SER B CA 1
ATOM 3263 C C . SER B 1 117 ? 7.894 9.691 38.627 1.00 28.06 118 SER B C 1
ATOM 3264 O O . SER B 1 117 ? 8.931 9.197 38.176 1.00 28.12 118 SER B O 1
ATOM 3267 N N . LEU B 1 118 ? 7.815 10.941 39.058 1.00 30.07 119 LEU B N 1
ATOM 3268 C CA . LEU B 1 118 ? 8.931 11.841 39.038 1.00 31.43 119 LEU B CA 1
ATOM 3269 C C . LEU B 1 118 ? 8.745 12.875 40.171 1.00 34.29 119 LEU B C 1
ATOM 3270 O O . LEU B 1 118 ? 7.798 13.664 40.156 1.00 34.82 119 LEU B O 1
ATOM 3275 N N . ASN B 1 119 ? 9.670 12.891 41.126 1.00 36.16 120 ASN B N 1
ATOM 3276 C CA . ASN B 1 119 ? 9.580 13.849 42.227 1.00 39.56 120 ASN B CA 1
ATOM 3277 C C . ASN B 1 119 ? 8.256 13.693 42.937 1.00 38.55 120 ASN B C 1
ATOM 3278 O O . ASN B 1 119 ? 7.548 14.665 43.128 1.00 37.81 120 ASN B O 1
ATOM 3283 N N . GLY B 1 120 ? 7.857 12.452 43.174 1.00 39.04 121 GLY B N 1
ATOM 3284 C CA . GLY B 1 120 ? 6.615 12.235 43.883 1.00 39.74 121 GLY B CA 1
ATOM 3285 C C . GLY B 1 120 ? 5.367 12.701 43.167 1.00 41.92 121 GLY B C 1
ATOM 3286 O O . GLY B 1 120 ? 4.314 12.752 43.798 1.00 43.96 121 GLY B O 1
ATOM 3287 N N . GLU B 1 121 ? 5.477 12.994 41.862 1.00 41.49 122 GLU B N 1
ATOM 3288 C CA . GLU B 1 121 ? 4.351 13.430 41.022 1.00 38.88 122 GLU B CA 1
ATOM 3289 C C . GLU B 1 121 ? 4.271 12.488 39.786 1.00 35.64 122 GLU B C 1
ATOM 3290 O O . GLU B 1 121 ? 5.254 11.910 39.449 1.00 35.29 122 GLU B O 1
ATOM 3296 N N . LYS B 1 122 ? 3.101 12.347 39.150 1.00 32.70 123 LYS B N 1
ATOM 3297 C CA . LYS B 1 122 ? 2.853 11.502 37.976 1.00 31.47 123 LYS B CA 1
ATOM 3298 C C . LYS B 1 122 ? 2.949 12.412 36.771 1.00 29.93 123 LYS B C 1
ATOM 3299 O O . LYS B 1 122 ? 2.313 13.475 36.732 1.00 31.75 123 LYS B O 1
ATOM 3305 N N . VAL B 1 123 ? 3.843 12.085 35.842 1.00 25.81 124 VAL B N 1
ATOM 3306 C CA . VAL B 1 123 ? 4.045 12.941 34.687 1.00 22.25 124 VAL B CA 1
ATOM 3307 C C . VAL B 1 123 ? 3.977 12.083 33.403 1.00 20.71 124 VAL B C 1
ATOM 3308 O O . VAL B 1 123 ? 4.055 10.825 33.467 1.00 18.72 124 VAL B O 1
ATOM 3312 N N . ASP B 1 124 ? 3.803 12.760 32.271 1.00 17.89 125 ASP B N 1
ATOM 3313 C CA . ASP B 1 124 ? 3.698 12.027 30.983 1.00 18.07 125 ASP B CA 1
ATOM 3314 C C . ASP B 1 124 ? 5.108 11.744 30.382 1.00 18.11 125 ASP B C 1
ATOM 3315 O O . ASP B 1 124 ? 6.176 12.142 30.919 1.00 20.21 125 ASP B O 1
ATOM 3320 N N . GLN B 1 125 ? 5.097 11.093 29.239 1.00 15.92 126 GLN B N 1
ATOM 3321 C CA . GLN B 1 125 ? 6.337 10.742 28.584 1.00 16.51 126 GLN B CA 1
ATOM 3322 C C . GLN B 1 125 ? 7.173 11.905 28.171 1.00 17.98 126 GLN B C 1
ATOM 3323 O O . GLN B 1 125 ? 8.386 11.829 28.207 1.00 20.95 126 GLN B O 1
ATOM 3329 N N . VAL B 1 126 ? 6.521 12.965 27.709 1.00 18.98 127 VAL B N 1
ATOM 3330 C CA . VAL B 1 126 ? 7.249 14.140 27.253 1.00 18.42 127 VAL B CA 1
ATOM 3331 C C . VAL B 1 126 ? 7.919 14.871 28.436 1.00 16.37 127 VAL B C 1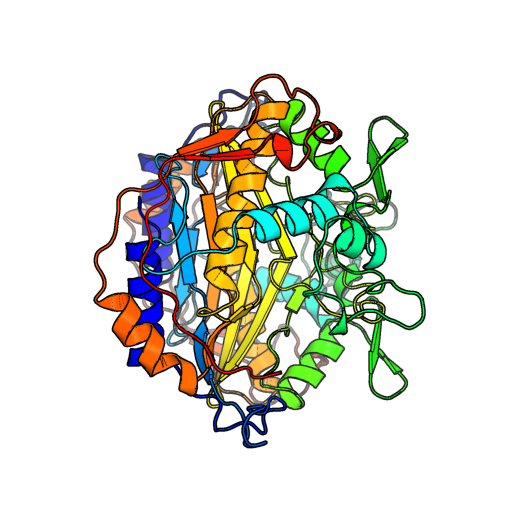
ATOM 3332 O O . VAL B 1 126 ? 9.128 15.183 28.362 1.00 14.56 127 VAL B O 1
ATOM 3336 N N . ASP B 1 127 ? 7.149 15.195 29.486 1.00 14.57 128 ASP B N 1
ATOM 3337 C CA . ASP B 1 127 ? 7.760 15.871 30.596 1.00 17.48 128 ASP B CA 1
ATOM 3338 C C . ASP B 1 127 ? 8.851 15.063 31.278 1.00 20.10 128 ASP B C 1
ATOM 3339 O O . ASP B 1 127 ? 9.887 15.627 31.714 1.00 20.77 128 ASP B O 1
ATOM 3344 N N . TYR B 1 128 ? 8.672 13.745 31.287 1.00 18.36 129 TYR B N 1
ATOM 3345 C CA . TYR B 1 128 ? 9.641 12.893 31.852 1.00 16.13 129 TYR B CA 1
ATOM 3346 C C . TYR B 1 128 ? 10.928 12.946 31.057 1.00 14.06 129 TYR B C 1
ATOM 3347 O O . TYR B 1 128 ? 12.005 13.039 31.613 1.00 15.69 129 TYR B O 1
ATOM 3356 N N . LEU B 1 129 ? 10.800 12.846 29.723 1.00 12.30 130 LEU B N 1
ATOM 3357 C CA . LEU B 1 129 ? 11.939 12.908 28.833 1.00 12.59 130 LEU B CA 1
ATOM 3358 C C . LEU B 1 129 ? 12.673 14.264 29.053 1.00 15.31 130 LEU B C 1
ATOM 3359 O O . LEU B 1 129 ? 13.936 14.310 29.206 1.00 14.48 130 LEU B O 1
ATOM 3364 N N . LEU B 1 130 ? 11.899 15.364 29.088 1.00 17.09 131 LEU B N 1
ATOM 3365 C CA . LEU B 1 130 ? 12.521 16.692 29.200 1.00 16.98 131 LEU B CA 1
ATOM 3366 C C . LEU B 1 130 ? 13.336 16.845 30.467 1.00 17.13 131 LEU B C 1
ATOM 3367 O O . LEU B 1 130 ? 14.505 17.251 30.436 1.00 18.45 131 LEU B O 1
ATOM 3372 N N . HIS B 1 131 ? 12.791 16.322 31.536 1.00 17.56 132 HIS B N 1
ATOM 3373 C CA . HIS B 1 131 ? 13.468 16.375 32.804 1.00 20.34 132 HIS B CA 1
ATOM 3374 C C . HIS B 1 131 ? 14.754 15.513 32.761 1.00 20.75 132 HIS B C 1
ATOM 3375 O O . HIS B 1 131 ? 15.834 15.940 33.241 1.00 21.26 132 HIS B O 1
ATOM 3382 N N . GLN B 1 132 ? 14.600 14.242 32.321 1.00 18.47 133 GLN B N 1
ATOM 3383 C CA . GLN B 1 132 ? 15.722 13.312 32.277 1.00 16.53 133 GLN B CA 1
ATOM 3384 C C . GLN B 1 132 ? 16.866 13.730 31.309 1.00 15.43 133 GLN B C 1
ATOM 3385 O O . GLN B 1 132 ? 18.100 13.500 31.573 1.00 15.39 133 GLN B O 1
ATOM 3391 N N . LEU B 1 133 ? 16.525 14.364 30.195 1.00 15.04 134 LEU B N 1
ATOM 3392 C CA . LEU B 1 133 ? 17.615 14.780 29.307 1.00 15.93 134 LEU B CA 1
ATOM 3393 C C . LEU B 1 133 ? 18.534 15.822 30.057 1.00 16.45 134 LEU B C 1
ATOM 3394 O O . LEU B 1 133 ? 19.744 15.847 29.895 1.00 15.02 134 LEU B O 1
ATOM 3399 N N . LYS B 1 134 ? 17.904 16.671 30.847 1.00 19.19 135 LYS B N 1
ATOM 3400 C CA . LYS B 1 134 ? 18.670 17.706 31.624 1.00 19.60 135 LYS B CA 1
ATOM 3401 C C . LYS B 1 134 ? 19.280 17.166 32.923 1.00 17.45 135 LYS B C 1
ATOM 3402 O O . LYS B 1 134 ? 20.322 17.603 33.314 1.00 18.27 135 LYS B O 1
ATOM 3408 N N . ASN B 1 135 ? 18.609 16.255 33.615 1.00 17.41 136 ASN B N 1
ATOM 3409 C CA . ASN B 1 135 ? 19.147 15.838 34.911 1.00 19.85 136 ASN B CA 1
ATOM 3410 C C . ASN B 1 135 ? 19.833 14.473 34.989 1.00 21.98 136 ASN B C 1
ATOM 3411 O O . ASN B 1 135 ? 20.581 14.221 35.904 1.00 21.19 136 ASN B O 1
ATOM 3416 N N . ASN B 1 136 ? 19.561 13.600 34.026 1.00 19.41 137 ASN B N 1
ATOM 3417 C CA . ASN B 1 136 ? 20.144 12.275 34.023 1.00 14.32 137 ASN B CA 1
ATOM 3418 C C 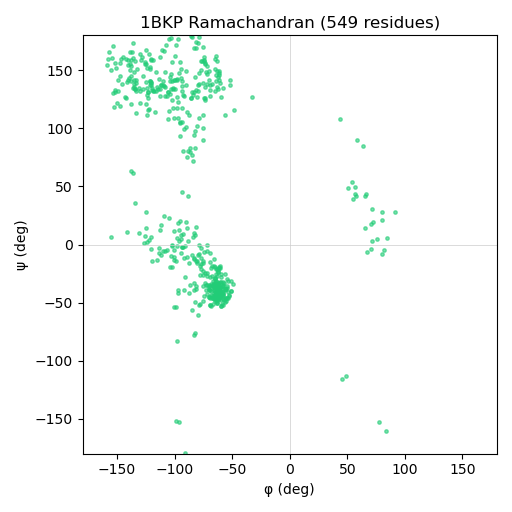. ASN B 1 136 ? 20.557 12.084 32.556 1.00 15.36 137 ASN B C 1
ATOM 3419 O O . ASN B 1 136 ? 20.053 11.194 31.865 1.00 16.60 137 ASN B O 1
ATOM 3424 N N . PRO B 1 137 ? 21.458 12.944 32.059 1.00 15.36 138 PRO B N 1
ATOM 3425 C CA . PRO B 1 137 ? 21.854 12.815 30.642 1.00 18.40 138 PRO B CA 1
ATOM 3426 C C . PRO B 1 137 ? 22.430 11.525 30.148 1.00 19.36 138 PRO B C 1
ATOM 3427 O O . PRO B 1 137 ? 22.211 11.216 28.997 1.00 18.55 138 PRO B O 1
ATOM 3431 N N . SER B 1 138 ? 23.184 10.790 30.985 1.00 19.96 139 SER B N 1
ATOM 3432 C CA . SER B 1 138 ? 23.841 9.578 30.470 1.00 18.37 139 SER B CA 1
ATOM 3433 C C . SER B 1 138 ? 22.930 8.355 30.420 1.00 19.43 139 SER B C 1
ATOM 3434 O O . SER B 1 138 ? 23.368 7.280 30.028 1.00 19.76 139 SER B O 1
ATOM 3437 N N . SER B 1 139 ? 21.652 8.538 30.675 1.00 17.42 140 SER B N 1
ATOM 3438 C CA . SER B 1 139 ? 20.725 7.424 30.702 1.00 18.73 140 SER B CA 1
ATOM 3439 C C . SER B 1 139 ? 20.663 6.611 29.393 1.00 15.94 140 SER B C 1
ATOM 3440 O O . SER B 1 139 ? 20.692 7.173 28.278 1.00 13.30 140 SER B O 1
ATOM 3443 N N . ARG B 1 140 ? 20.677 5.282 29.531 1.00 15.64 141 ARG B N 1
ATOM 3444 C CA . ARG B 1 140 ? 20.535 4.443 28.334 1.00 16.79 141 ARG B CA 1
ATOM 3445 C C . ARG B 1 140 ? 19.059 4.151 28.057 1.00 14.87 141 ARG B C 1
ATOM 3446 O O . ARG B 1 140 ? 18.753 3.201 27.306 1.00 15.76 141 ARG B O 1
ATOM 3454 N N . ARG B 1 141 ? 18.161 4.898 28.710 1.00 13.75 142 ARG B N 1
ATOM 3455 C CA . ARG B 1 141 ? 16.712 4.695 28.603 1.00 15.70 142 ARG B CA 1
ATOM 3456 C C . ARG B 1 141 ? 15.842 5.894 28.189 1.00 11.55 142 ARG B C 1
ATOM 3457 O O . ARG B 1 141 ? 14.676 5.963 28.647 1.00 12.36 142 ARG B O 1
ATOM 3465 N N . HIS B 1 142 ? 16.389 6.819 27.431 1.00 13.07 143 HIS B N 1
ATOM 3466 C CA . HIS B 1 142 ? 15.652 8.011 27.013 1.00 13.16 143 HIS B CA 1
ATOM 3467 C C . HIS B 1 142 ? 14.833 7.571 25.803 1.00 13.57 143 HIS B C 1
ATOM 3468 O O . HIS B 1 142 ? 15.177 7.836 24.615 1.00 13.37 143 HIS B O 1
ATOM 3475 N N . ILE B 1 143 ? 13.724 6.994 26.096 1.00 13.51 144 ILE B N 1
ATOM 3476 C CA . ILE B 1 143 ? 12.859 6.476 25.022 1.00 14.09 144 ILE B CA 1
ATOM 3477 C C . ILE B 1 143 ? 11.421 6.967 25.108 1.00 13.95 144 ILE B C 1
ATOM 3478 O O . ILE B 1 143 ? 10.913 7.118 26.248 1.00 14.56 144 ILE B O 1
ATOM 3483 N N . THR B 1 144 ? 10.734 7.211 23.956 1.00 12.73 145 THR B N 1
ATOM 3484 C CA . THR B 1 144 ? 9.318 7.508 24.039 1.00 11.39 145 THR B CA 1
ATOM 3485 C C . THR B 1 144 ? 8.705 6.383 23.178 1.00 12.82 145 THR B C 1
ATOM 3486 O O . THR B 1 144 ? 9.353 5.891 22.216 1.00 11.30 145 THR B O 1
ATOM 3490 N N . MET B 1 145 ? 7.474 6.015 23.459 1.00 14.98 146 MET B N 1
ATOM 3491 C CA . MET B 1 145 ? 6.842 4.867 22.789 1.00 15.22 146 MET B CA 1
ATOM 3492 C C . MET B 1 145 ? 5.390 5.173 22.554 1.00 13.04 146 MET B C 1
ATOM 3493 O O . MET B 1 145 ? 4.655 5.418 23.556 1.00 12.92 146 MET B O 1
ATOM 3498 N N . LEU B 1 146 ? 4.930 5.041 21.306 1.00 12.83 147 LEU B N 1
ATOM 3499 C CA . LEU B 1 146 ? 3.519 5.253 21.023 1.00 13.04 147 LEU B CA 1
ATOM 3500 C C . LEU B 1 146 ? 2.845 3.868 20.904 1.00 14.31 147 LEU B C 1
ATOM 3501 O O . LEU B 1 146 ? 1.634 3.808 20.899 1.00 11.88 147 LEU B O 1
ATOM 3506 N N . TRP B 1 147 ? 3.648 2.799 20.793 1.00 16.38 148 TRP B N 1
ATOM 3507 C CA . TRP B 1 147 ? 3.112 1.417 20.618 1.00 16.42 148 TRP B CA 1
ATOM 3508 C C . TRP B 1 147 ? 2.864 0.788 21.986 1.00 16.68 148 TRP B C 1
ATOM 3509 O O . TRP B 1 147 ? 3.711 0.094 22.509 1.00 17.69 148 TRP B O 1
ATOM 3520 N N . ASN B 1 148 ? 1.736 1.124 22.600 1.00 16.32 149 ASN B N 1
ATOM 3521 C CA . ASN B 1 148 ? 1.387 0.666 23.888 1.00 15.36 149 ASN B CA 1
ATOM 3522 C C . ASN B 1 148 ? 0.629 -0.647 23.608 1.00 16.83 149 ASN B C 1
ATOM 3523 O O . ASN B 1 148 ? -0.451 -0.620 23.151 1.00 15.35 149 ASN B O 1
ATOM 3528 N N . PRO B 1 149 ? 1.192 -1.804 24.034 1.00 19.15 150 PRO B N 1
ATOM 3529 C CA . PRO B 1 149 ? 0.531 -3.080 23.755 1.00 18.28 150 PRO B CA 1
ATOM 3530 C C . PRO B 1 149 ? -0.846 -3.281 24.422 1.00 17.58 150 PRO B C 1
ATOM 3531 O O . PRO B 1 149 ? -1.710 -3.939 23.856 1.00 20.69 150 PRO B O 1
ATOM 3535 N N . ASP B 1 150 ? -1.127 -2.533 25.498 1.00 15.36 151 ASP B N 1
ATOM 3536 C CA . ASP B 1 150 ? -2.400 -2.693 26.195 1.00 16.97 151 ASP B CA 1
ATOM 3537 C C . ASP B 1 150 ? -3.474 -1.872 25.479 1.00 21.38 151 ASP B C 1
ATOM 3538 O O . ASP B 1 150 ? -4.664 -2.049 25.747 1.00 24.14 151 ASP B O 1
ATOM 3543 N N . GLU B 1 151 ? -3.085 -1.005 24.546 1.00 20.17 152 GLU B N 1
ATOM 3544 C CA . GLU B 1 151 ? -4.125 -0.114 24.030 1.00 19.28 152 GLU B CA 1
ATOM 3545 C C . GLU B 1 151 ? -4.306 -0.103 22.571 1.00 18.44 152 GLU B C 1
ATOM 3546 O O . GLU B 1 151 ? -5.122 0.653 22.071 1.00 19.70 152 GLU B O 1
ATOM 3552 N N . LEU B 1 152 ? -3.630 -1.002 21.890 1.00 20.10 153 LEU B N 1
ATOM 3553 C CA . LEU B 1 152 ? -3.677 -1.134 20.440 1.00 20.55 153 LEU B CA 1
ATOM 3554 C C . LEU B 1 152 ? -5.127 -1.221 19.877 1.00 21.45 153 LEU B C 1
ATOM 3555 O O . LEU B 1 152 ? -5.405 -0.670 18.844 1.00 24.52 153 LEU B O 1
ATOM 3560 N N . ASP B 1 153 ? -6.009 -1.954 20.563 1.00 17.47 154 ASP B N 1
ATOM 3561 C CA . ASP B 1 153 ? -7.350 -2.179 20.082 1.00 20.45 154 ASP B CA 1
ATOM 3562 C C . ASP B 1 153 ? -8.167 -0.951 20.265 1.00 23.87 154 ASP B C 1
ATOM 3563 O O . ASP B 1 153 ? -9.237 -0.851 19.682 1.00 28.09 154 ASP B O 1
ATOM 3568 N N . ALA B 1 154 ? -7.687 -0.015 21.055 1.00 21.91 155 ALA B N 1
ATOM 3569 C CA . ALA B 1 154 ? -8.432 1.211 21.259 1.00 20.76 155 ALA B CA 1
ATOM 3570 C C . ALA B 1 154 ? -7.906 2.369 20.418 1.00 21.21 155 ALA B C 1
ATOM 3571 O O . ALA B 1 154 ? -8.236 3.507 20.682 1.00 23.70 155 ALA B O 1
ATOM 3573 N N . MET B 1 155 ? -7.030 2.079 19.456 1.00 19.07 156 MET B N 1
ATOM 3574 C CA . MET B 1 155 ? -6.480 3.100 18.619 1.00 19.68 156 MET B CA 1
ATOM 3575 C C . MET B 1 155 ? -7.209 3.104 17.239 1.00 22.92 156 MET B C 1
ATOM 3576 O O . MET B 1 155 ? -7.339 2.069 16.634 1.00 24.41 156 MET B O 1
ATOM 3581 N N . ALA B 1 156 ? -7.628 4.268 16.703 1.00 23.24 157 ALA B N 1
ATOM 3582 C CA . ALA B 1 156 ? -8.267 4.289 15.401 1.00 25.14 157 ALA B CA 1
ATOM 3583 C C . ALA B 1 156 ? -7.278 3.853 14.325 1.00 25.91 157 ALA B C 1
ATOM 3584 O O . ALA B 1 156 ? -7.661 3.440 13.225 1.00 27.28 157 ALA B O 1
ATOM 3586 N N . LEU B 1 157 ? -6.000 4.111 14.580 1.00 25.48 158 LEU B N 1
ATOM 3587 C CA . LEU B 1 157 ? -4.888 3.668 13.710 1.00 26.01 158 LEU B CA 1
ATOM 3588 C C . LEU B 1 157 ? -3.653 3.477 14.558 1.00 24.71 158 LEU B C 1
ATOM 3589 O O . LEU B 1 157 ? -3.477 4.142 15.652 1.00 22.43 158 LEU B O 1
ATOM 3594 N N . THR B 1 158 ? -2.808 2.580 14.101 1.00 24.22 159 THR B N 1
ATOM 3595 C CA . THR B 1 158 ? -1.570 2.363 14.824 1.00 23.52 159 THR B CA 1
ATOM 3596 C C . THR B 1 158 ? -0.485 3.262 14.179 1.00 21.16 159 THR B C 1
ATOM 3597 O O . THR B 1 158 ? -0.321 3.286 12.959 1.00 21.19 159 THR B O 1
ATOM 3601 N N . PRO B 1 159 ? 0.338 3.941 15.002 1.00 23.11 160 PRO B N 1
ATOM 3602 C CA . PRO B 1 159 ? 1.390 4.843 14.454 1.00 21.29 160 PRO B CA 1
ATOM 3603 C C . PRO B 1 159 ? 2.458 4.206 13.602 1.00 19.10 160 PRO B C 1
ATOM 3604 O O . PRO B 1 159 ? 2.821 3.051 13.849 1.00 17.03 160 PRO B O 1
ATOM 3608 N N . CYS B 1 160 ? 2.913 4.912 12.592 1.00 22.03 161 CYS B N 1
ATOM 3609 C CA . CYS B 1 160 ? 4.024 4.416 11.758 1.00 25.63 161 CYS B CA 1
ATOM 3610 C C . CYS B 1 160 ? 5.332 4.816 12.495 1.00 20.96 161 CYS B C 1
ATOM 3611 O O . CYS B 1 160 ? 6.162 3.985 12.652 1.00 18.06 161 CYS B O 1
ATOM 3614 N N . VAL B 1 161 ? 5.562 6.112 12.799 1.00 17.37 162 VAL B N 1
ATOM 3615 C CA . VAL B 1 161 ? 6.841 6.537 13.476 1.00 15.65 162 VAL B CA 1
ATOM 3616 C C . VAL B 1 161 ? 6.390 6.408 14.955 1.00 15.58 162 VAL B C 1
ATOM 3617 O O . VAL B 1 161 ? 5.693 7.303 15.489 1.00 15.27 162 VAL B O 1
ATOM 3621 N N . TYR B 1 162 ? 6.788 5.317 15.611 1.00 13.42 163 TYR B N 1
ATOM 3622 C CA . TYR B 1 162 ? 6.186 5.066 16.915 1.00 11.18 163 TYR B CA 1
ATOM 3623 C C . TYR B 1 162 ? 7.168 5.162 18.073 1.00 9.98 163 TYR B C 1
ATOM 3624 O O . TYR B 1 162 ? 6.748 4.979 19.207 1.00 11.00 163 TYR B O 1
ATOM 3633 N N . GLU B 1 163 ? 8.440 5.395 17.785 1.00 10.75 164 GLU B N 1
ATOM 3634 C CA . GLU B 1 163 ? 9.378 5.495 18.877 1.00 12.56 164 GLU B CA 1
ATOM 3635 C C . GLU B 1 163 ? 10.576 6.349 18.653 1.00 10.99 164 GLU B C 1
ATOM 3636 O O . GLU B 1 163 ? 11.074 6.535 17.501 1.00 10.17 164 GLU B O 1
ATOM 3642 N N . THR B 1 164 ? 11.141 6.832 19.773 1.00 12.37 165 THR B N 1
ATOM 3643 C CA . THR B 1 164 ? 12.413 7.580 19.645 1.00 13.57 165 THR B CA 1
ATOM 3644 C C . THR B 1 164 ? 13.351 7.156 20.800 1.00 13.48 165 THR B C 1
ATOM 3645 O O . THR B 1 164 ? 12.922 6.599 21.765 1.00 13.03 165 THR B O 1
ATOM 3649 N N . GLN B 1 165 ? 14.617 7.295 20.606 1.00 13.32 166 GLN B N 1
ATOM 3650 C CA . GLN B 1 165 ? 15.567 7.082 21.695 1.00 13.75 166 GLN B CA 1
ATOM 3651 C C . GLN B 1 165 ? 16.520 8.299 21.549 1.00 13.50 166 GLN B C 1
ATOM 3652 O O . GLN B 1 165 ? 17.008 8.636 20.428 1.00 13.02 166 GLN B O 1
ATOM 3658 N N . TRP B 1 166 ? 16.938 8.833 22.668 1.00 14.34 167 TRP B N 1
ATOM 3659 C CA . TRP B 1 166 ? 17.792 10.016 22.632 1.00 12.19 167 TRP B CA 1
ATOM 3660 C C . TRP B 1 166 ? 19.075 9.682 23.410 1.00 12.71 167 TRP B C 1
ATOM 3661 O O . TRP B 1 166 ? 19.058 8.892 24.350 1.00 12.10 167 TRP B O 1
ATOM 3672 N N . TYR B 1 167 ? 20.173 10.313 23.066 1.00 13.18 168 TYR B N 1
ATOM 3673 C CA . TYR B 1 167 ? 21.435 10.064 23.716 1.00 11.78 168 TYR B CA 1
ATOM 3674 C C . TYR B 1 167 ? 22.114 11.431 23.892 1.00 13.18 168 TYR B C 1
ATOM 3675 O O . TYR B 1 167 ? 22.082 12.319 23.022 1.00 13.63 168 TYR B O 1
ATOM 3684 N N . VAL B 1 168 ? 22.803 11.566 25.018 1.00 12.62 169 VAL B N 1
ATOM 3685 C CA . VAL B 1 168 ? 23.491 12.825 25.270 1.00 15.31 169 VAL B CA 1
ATOM 3686 C C . VAL B 1 168 ? 24.959 12.422 25.477 1.00 17.00 169 VAL B C 1
ATOM 3687 O O . VAL B 1 168 ? 25.255 11.628 26.364 1.00 16.57 169 VAL B O 1
ATOM 3691 N N . LYS B 1 169 ? 25.826 12.875 24.592 1.00 19.20 170 LYS B N 1
ATOM 3692 C CA . LYS B 1 169 ? 27.263 12.608 24.696 1.00 23.84 170 LYS B CA 1
ATOM 3693 C C . LYS B 1 169 ? 28.087 13.879 24.367 1.00 28.06 170 LYS B C 1
ATOM 3694 O O . LYS B 1 169 ? 27.922 14.434 23.265 1.00 27.78 170 LYS B O 1
ATOM 3700 N N . HIS B 1 170 ? 28.918 14.342 25.329 1.00 28.33 171 HIS B N 1
ATOM 3701 C CA . HIS B 1 170 ? 29.758 15.518 25.100 1.00 27.93 171 HIS B CA 1
ATOM 3702 C C . HIS B 1 170 ? 28.949 16.731 24.712 1.00 24.75 171 HIS B C 1
ATOM 3703 O O . HIS B 1 170 ? 29.301 17.409 23.769 1.00 22.73 171 HIS B O 1
ATOM 3710 N N . GLY B 1 171 ? 27.905 17.010 25.475 1.00 21.73 172 GLY B N 1
ATOM 3711 C CA . GLY B 1 171 ? 27.129 18.204 25.214 1.00 22.50 172 GLY B CA 1
ATOM 3712 C C . GLY B 1 171 ? 26.294 18.130 23.945 1.00 22.05 172 GLY B C 1
ATOM 3713 O O . GLY B 1 171 ? 25.674 19.144 23.609 1.00 23.44 172 GLY B O 1
ATOM 3714 N N . LYS B 1 172 ? 26.292 16.991 23.221 1.00 18.86 173 LYS B N 1
ATOM 3715 C CA . LYS B 1 172 ? 25.442 16.929 21.980 1.00 17.16 173 LYS B CA 1
ATOM 3716 C C . LYS B 1 172 ? 24.222 15.971 22.188 1.00 17.96 173 LYS B C 1
ATOM 3717 O O . LYS B 1 172 ? 24.347 14.916 22.839 1.00 19.55 173 LYS B O 1
ATOM 3723 N N . LEU B 1 173 ? 23.059 16.347 21.660 1.00 15.45 174 LEU B N 1
ATOM 3724 C CA . LEU B 1 173 ? 21.864 15.530 21.758 1.00 15.63 174 LEU B CA 1
ATOM 3725 C C . LEU B 1 173 ? 21.663 14.822 20.439 1.00 15.54 174 LEU B C 1
ATOM 3726 O O . LEU B 1 173 ? 21.442 15.466 19.422 1.00 13.52 174 LEU B O 1
ATOM 3731 N N . HIS B 1 174 ? 21.721 13.493 20.475 1.00 13.48 175 HIS B N 1
ATOM 3732 C CA . HIS B 1 174 ? 21.562 12.628 19.267 1.00 12.35 175 HIS B CA 1
ATOM 3733 C C . HIS B 1 174 ? 20.155 12.056 19.284 1.00 12.33 175 HIS B C 1
ATOM 3734 O O . HIS B 1 174 ? 19.581 11.817 20.352 1.00 11.29 175 HIS B O 1
ATOM 3741 N N . LEU B 1 175 ? 19.496 11.971 18.118 1.00 16.31 176 LEU B N 1
ATOM 3742 C CA . LEU B 1 175 ? 18.128 11.393 18.132 1.00 15.56 176 LEU B CA 1
ATOM 3743 C C . LEU B 1 175 ? 18.072 10.189 17.143 1.00 14.52 176 LEU B C 1
ATOM 3744 O O . LEU B 1 175 ? 18.540 10.267 16.005 1.00 14.33 176 LEU B O 1
ATOM 3749 N N . GLU B 1 176 ? 17.477 9.110 17.574 1.00 13.89 177 GLU B N 1
ATOM 3750 C CA . GLU B 1 176 ? 17.288 7.965 16.669 1.00 13.57 177 GLU B CA 1
ATOM 3751 C C . GLU B 1 176 ? 15.755 7.692 16.661 1.00 13.58 177 GLU B C 1
ATOM 3752 O O . GLU B 1 176 ? 15.130 7.570 17.749 1.00 13.44 177 GLU B O 1
ATOM 3758 N N . VAL B 1 177 ? 15.155 7.547 15.475 1.00 13.48 178 VAL B N 1
ATOM 3759 C CA . VAL B 1 177 ? 13.754 7.262 15.455 1.00 14.44 178 VAL B CA 1
ATOM 3760 C C . VAL B 1 177 ? 13.459 6.036 14.575 1.00 11.81 178 VAL B C 1
ATOM 3761 O O . VAL B 1 177 ? 14.334 5.640 13.757 1.00 10.54 178 VAL B O 1
ATOM 3765 N N . ARG B 1 178 ? 12.276 5.441 14.777 1.00 12.98 179 ARG B N 1
ATOM 3766 C CA . ARG B 1 178 ? 11.928 4.274 13.969 1.00 14.61 179 ARG B CA 1
ATOM 3767 C C . ARG B 1 178 ? 10.522 4.331 13.540 1.00 9.79 179 ARG B C 1
ATOM 3768 O O . ARG B 1 178 ? 9.610 4.534 14.367 1.00 9.20 179 ARG B O 1
ATOM 3776 N N . ALA B 1 179 ? 10.355 3.911 12.301 1.00 12.43 180 ALA B N 1
ATOM 3777 C CA . ALA B 1 179 ? 9.058 3.790 11.680 1.00 12.23 180 ALA B CA 1
ATOM 3778 C C . ALA B 1 179 ? 8.976 2.276 11.393 1.00 12.34 180 ALA B C 1
ATOM 3779 O O . ALA B 1 179 ? 9.851 1.736 10.668 1.00 11.56 180 ALA B O 1
ATOM 3781 N N . ARG B 1 180 ? 7.827 1.659 11.770 1.00 10.76 181 ARG B N 1
ATOM 3782 C CA . ARG B 1 180 ? 7.625 0.226 11.496 1.00 12.53 181 ARG B CA 1
ATOM 3783 C C . ARG B 1 180 ? 7.399 0.007 9.991 1.00 15.26 181 ARG B C 1
ATOM 3784 O O . ARG B 1 180 ? 7.764 -1.034 9.406 1.00 16.16 181 ARG B O 1
ATOM 3792 N N . SER B 1 181 ? 6.917 1.063 9.331 1.00 13.94 182 SER B N 1
ATOM 3793 C CA . SER B 1 181 ? 6.663 0.976 7.891 1.00 13.60 182 SER B CA 1
ATOM 3794 C C . SER B 1 181 ? 6.659 2.419 7.352 1.00 15.36 182 SER B C 1
ATOM 3795 O O . SER B 1 181 ? 6.324 3.338 8.095 1.00 13.49 182 SER B O 1
ATOM 3798 N N . ASN B 1 182 ? 6.970 2.591 6.064 1.00 15.79 183 ASN B N 1
ATOM 3799 C CA . ASN B 1 182 ? 6.896 3.919 5.493 1.00 16.58 183 ASN B CA 1
ATOM 3800 C C . ASN B 1 182 ? 6.633 3.816 4.001 1.00 15.77 183 ASN B C 1
ATOM 3801 O O . ASN B 1 182 ? 7.329 3.101 3.267 1.00 15.38 183 ASN B O 1
ATOM 3806 N N . ASP B 1 183 ? 5.635 4.565 3.546 1.00 14.89 184 ASP B N 1
ATOM 3807 C CA . ASP B 1 183 ? 5.417 4.703 2.083 1.00 13.76 184 ASP B CA 1
ATOM 3808 C C . ASP B 1 183 ? 6.488 5.717 1.737 1.00 14.09 184 ASP B C 1
ATOM 3809 O O . ASP B 1 183 ? 6.432 6.920 2.105 1.00 16.69 184 ASP B O 1
ATOM 3814 N N . MET B 1 184 ? 7.508 5.248 1.042 1.00 13.37 185 MET B N 1
ATOM 3815 C CA . MET B 1 184 ? 8.653 6.101 0.630 1.00 17.23 185 MET B CA 1
ATOM 3816 C C . MET B 1 184 ? 8.361 7.252 -0.292 1.00 19.21 185 MET B C 1
ATOM 3817 O O . MET B 1 184 ? 9.074 8.288 -0.211 1.00 18.73 185 MET B O 1
ATOM 3822 N N . ALA B 1 185 ? 7.278 7.207 -1.065 1.00 19.75 186 ALA B N 1
ATOM 3823 C CA . ALA B 1 185 ? 6.997 8.373 -1.960 1.00 20.00 186 ALA B CA 1
ATOM 3824 C C . ALA B 1 185 ? 6.312 9.471 -1.204 1.00 20.55 186 ALA B C 1
ATOM 3825 O O . ALA B 1 185 ? 6.718 10.596 -1.290 1.00 24.66 186 ALA B O 1
ATOM 3827 N N . LEU B 1 186 ? 5.259 9.127 -0.474 1.00 16.47 187 LEU B N 1
ATOM 3828 C CA . LEU B 1 186 ? 4.501 10.124 0.225 1.00 18.86 187 LEU B CA 1
ATOM 3829 C C . LEU B 1 186 ? 4.789 10.375 1.689 1.00 20.60 187 LEU B C 1
ATOM 3830 O O . LEU B 1 186 ? 4.797 11.545 2.105 1.00 23.86 187 LEU B O 1
ATOM 3835 N N . GLY B 1 187 ? 5.057 9.320 2.477 1.00 18.39 188 GLY B N 1
ATOM 3836 C CA . GLY B 1 187 ? 5.192 9.534 3.925 1.00 16.30 188 GLY B CA 1
ATOM 3837 C C . GLY B 1 187 ? 6.610 9.809 4.397 1.00 19.35 188 GLY B C 1
ATOM 3838 O O . GLY B 1 187 ? 6.852 10.734 5.188 1.00 20.74 188 GLY B O 1
ATOM 3839 N N . ASN B 1 188 ? 7.582 9.108 3.801 1.00 17.56 189 ASN B N 1
ATOM 3840 C CA . ASN B 1 188 ? 8.942 9.251 4.279 1.00 17.71 189 ASN B CA 1
ATOM 3841 C C . ASN B 1 188 ? 9.566 10.682 4.296 1.00 17.05 189 ASN B C 1
ATOM 3842 O O . ASN B 1 188 ? 10.141 11.109 5.320 1.00 14.44 189 ASN B O 1
ATOM 3847 N N . PRO B 1 189 ? 9.450 11.437 3.198 1.00 17.73 190 PRO B N 1
ATOM 3848 C CA . PRO B 1 189 ? 10.082 12.789 3.251 1.00 18.11 190 PRO B CA 1
ATOM 3849 C C . PRO B 1 189 ? 9.451 13.706 4.330 1.00 17.29 190 PRO B C 1
ATOM 3850 O O . PRO B 1 189 ? 10.143 14.432 5.060 1.00 18.48 190 PRO B O 1
ATOM 3854 N N . PHE B 1 190 ? 8.161 13.512 4.543 1.00 15.97 191 PHE B N 1
ATOM 3855 C CA . PHE B 1 190 ? 7.415 14.293 5.511 1.00 14.94 191 PHE B CA 1
ATOM 3856 C C . PHE B 1 190 ? 7.890 13.923 6.908 1.00 18.26 191 PHE B C 1
ATOM 3857 O O . PHE B 1 190 ? 8.131 14.816 7.715 1.00 18.62 191 PHE B O 1
ATOM 3865 N N . ASN B 1 191 ? 7.888 12.612 7.256 1.00 16.60 192 ASN B N 1
ATOM 3866 C CA . ASN B 1 191 ? 8.337 12.130 8.567 1.00 14.14 192 ASN B CA 1
ATOM 3867 C C . ASN B 1 191 ? 9.791 12.411 8.900 1.00 10.07 192 ASN B C 1
ATOM 3868 O O . ASN B 1 191 ? 10.131 12.780 10.039 1.00 12.51 192 ASN B O 1
ATOM 3873 N N . VAL B 1 192 ? 10.682 12.329 7.903 1.00 11.83 193 VAL B N 1
ATOM 3874 C CA . VAL B 1 192 ? 12.102 12.569 8.158 1.00 14.04 193 VAL B CA 1
ATOM 3875 C C . VAL B 1 192 ? 12.321 14.055 8.554 1.00 18.00 193 VAL B C 1
ATOM 3876 O O . VAL B 1 192 ? 13.017 14.363 9.529 1.00 15.27 193 VAL B O 1
ATOM 3880 N N . PHE B 1 193 ? 11.704 14.965 7.797 1.00 15.46 194 PHE B N 1
ATOM 3881 C CA . PHE B 1 193 ? 11.838 16.352 8.157 1.00 13.96 194 PHE B CA 1
ATOM 3882 C C . PHE B 1 193 ? 11.236 16.668 9.531 1.00 12.91 194 PHE B C 1
ATOM 3883 O O . PHE B 1 193 ? 11.906 17.346 10.360 1.00 17.33 194 PHE B O 1
ATOM 3891 N N . GLN B 1 194 ? 10.025 16.167 9.764 1.00 10.66 195 GLN B N 1
ATOM 3892 C CA . GLN B 1 194 ? 9.240 16.390 10.994 1.00 14.05 195 GLN B CA 1
ATOM 3893 C C . GLN B 1 194 ? 9.973 16.042 12.323 1.00 16.49 195 GLN B C 1
ATOM 3894 O O . GLN B 1 194 ? 10.069 16.869 13.227 1.00 13.95 195 GLN B O 1
ATOM 3900 N N . TYR B 1 195 ? 10.621 14.892 12.369 1.00 16.01 196 TYR B N 1
ATOM 3901 C CA . TYR B 1 195 ? 11.355 14.505 13.564 1.00 13.25 196 TYR B CA 1
ATOM 3902 C C . TYR B 1 195 ? 12.643 15.221 13.738 1.00 14.13 196 TYR B C 1
ATOM 3903 O O . TYR B 1 195 ? 13.159 15.303 14.845 1.00 12.75 196 TYR B O 1
ATOM 3912 N N . ASN B 1 196 ? 13.220 15.753 12.639 1.00 14.79 197 ASN B N 1
ATOM 3913 C CA . ASN B 1 196 ? 14.445 16.520 12.809 1.00 16.51 197 ASN B CA 1
ATOM 3914 C C . ASN B 1 196 ? 14.073 17.857 13.487 1.00 18.16 197 ASN B C 1
ATOM 3915 O O . ASN B 1 196 ? 14.816 18.377 14.306 1.00 17.19 197 ASN B O 1
ATOM 3920 N N . VAL B 1 197 ? 12.898 18.366 13.140 1.00 16.14 198 VAL B N 1
ATOM 3921 C CA . VAL B 1 197 ? 12.434 19.584 13.778 1.00 16.08 198 VAL B CA 1
ATOM 3922 C C . VAL B 1 197 ? 12.245 19.383 15.283 1.00 15.01 198 VAL B C 1
ATOM 3923 O O . VAL B 1 197 ? 12.692 20.201 16.064 1.00 13.22 198 VAL B O 1
ATOM 3927 N N . LEU B 1 198 ? 11.767 18.199 15.664 1.00 12.96 199 LEU B N 1
ATOM 3928 C CA . LEU B 1 198 ? 11.564 17.872 17.047 1.00 9.98 199 LEU B CA 1
ATOM 3929 C C . LEU B 1 198 ? 12.936 17.847 17.752 1.00 10.11 199 LEU B C 1
ATOM 3930 O O . LEU B 1 198 ? 13.052 18.344 18.861 1.00 10.79 199 LEU B O 1
ATOM 3935 N N . GLN B 1 199 ? 13.949 17.256 17.118 1.00 11.46 200 GLN B N 1
ATOM 3936 C CA . GLN B 1 199 ? 15.290 17.246 17.690 1.00 13.74 200 GLN B CA 1
ATOM 3937 C C . GLN B 1 199 ? 15.810 18.715 17.946 1.00 15.86 200 GLN B C 1
ATOM 3938 O O . GLN B 1 199 ? 16.458 18.984 18.972 1.00 14.32 200 GLN B O 1
ATOM 3944 N N . ARG B 1 200 ? 15.598 19.593 16.969 1.00 13.70 201 ARG B N 1
ATOM 3945 C CA . ARG B 1 200 ? 16.088 20.994 17.097 1.00 14.38 201 ARG B CA 1
ATOM 3946 C C . ARG B 1 200 ? 15.367 21.695 18.202 1.00 16.38 201 ARG B C 1
ATOM 3947 O O . ARG B 1 200 ? 15.971 22.402 18.943 1.00 18.09 201 ARG B O 1
ATOM 3955 N N . MET B 1 201 ? 14.065 21.436 18.332 1.00 16.71 202 MET B N 1
ATOM 3956 C CA . MET B 1 201 ? 13.257 22.013 19.430 1.00 15.43 202 MET B CA 1
ATOM 3957 C C . MET B 1 201 ? 13.731 21.643 20.837 1.00 17.34 202 MET B C 1
ATOM 3958 O O . MET B 1 201 ? 13.988 22.505 21.672 1.00 17.94 202 MET B O 1
ATOM 3963 N N . ILE B 1 202 ? 13.882 20.344 21.074 1.00 15.84 203 ILE B N 1
ATOM 3964 C CA . ILE B 1 202 ? 14.234 19.829 22.384 1.00 12.42 203 ILE B CA 1
ATOM 3965 C C . ILE B 1 202 ? 15.692 20.198 22.709 1.00 12.38 203 ILE B C 1
ATOM 3966 O O . ILE B 1 202 ? 16.023 20.533 23.853 1.00 10.80 203 ILE B O 1
ATOM 3971 N N . ALA B 1 203 ? 16.561 20.180 21.709 1.00 13.19 204 ALA B N 1
ATOM 3972 C CA . ALA B 1 203 ? 17.931 20.544 22.017 1.00 15.81 204 ALA B CA 1
ATOM 3973 C C . ALA B 1 203 ? 17.934 22.012 22.487 1.00 19.05 204 ALA B C 1
ATOM 3974 O O . ALA B 1 203 ? 18.660 22.356 23.403 1.00 20.79 204 ALA B O 1
ATOM 3976 N N . GLN B 1 204 ? 17.109 22.845 21.863 1.00 18.20 205 GLN B N 1
ATOM 3977 C CA . GLN B 1 204 ? 17.132 24.263 22.232 1.00 19.11 205 GLN B CA 1
ATOM 3978 C C . GLN B 1 204 ? 16.676 24.419 23.663 1.00 18.77 205 GLN B C 1
ATOM 3979 O O . GLN B 1 204 ? 17.293 25.166 24.395 1.00 19.59 205 GLN B O 1
ATOM 3985 N N . VAL B 1 205 ? 15.596 23.739 24.057 1.00 16.13 206 VAL B N 1
ATOM 3986 C CA . VAL B 1 205 ? 15.079 23.950 25.401 1.00 19.03 206 VAL B CA 1
ATOM 3987 C C . VAL B 1 205 ? 15.822 23.183 26.519 1.00 19.72 206 VAL B C 1
ATOM 3988 O O . VAL B 1 205 ? 15.656 23.480 27.669 1.00 20.72 206 VAL B O 1
ATOM 3992 N N . THR B 1 206 ? 16.647 22.198 26.161 1.00 19.23 207 THR B N 1
ATOM 3993 C CA . THR B 1 206 ? 17.390 21.453 27.173 1.00 17.32 207 THR B CA 1
ATOM 3994 C C . THR B 1 206 ? 18.818 21.938 27.280 1.00 23.70 207 THR B C 1
ATOM 3995 O O . THR B 1 206 ? 19.556 21.474 28.157 1.00 27.25 207 THR B O 1
ATOM 3999 N N . GLY B 1 207 ? 19.245 22.764 26.335 1.00 22.62 208 GLY B N 1
ATOM 4000 C CA . GLY B 1 207 ? 20.591 23.293 26.453 1.00 24.34 208 GLY B CA 1
ATOM 4001 C C . GLY B 1 207 ? 21.671 22.521 25.778 1.00 26.54 208 GLY B C 1
ATOM 4002 O O . GLY B 1 207 ? 22.809 22.583 26.244 1.00 30.52 208 GLY B O 1
ATOM 4003 N N . TYR B 1 208 ? 21.359 21.787 24.704 1.00 20.72 209 TYR B N 1
ATOM 4004 C CA . TYR B 1 208 ? 22.427 20.973 24.045 1.00 16.58 209 TYR B CA 1
ATOM 4005 C C . TYR B 1 208 ? 22.666 21.327 22.632 1.00 13.57 209 TYR B C 1
ATOM 4006 O O . TYR B 1 208 ? 21.823 21.907 21.991 1.00 16.47 209 TYR B O 1
ATOM 4015 N N . GLU B 1 209 ? 23.818 20.970 22.129 1.00 13.31 210 GLU B N 1
ATOM 4016 C CA . GLU B 1 209 ? 24.131 21.183 20.735 1.00 14.58 210 GLU B CA 1
ATOM 4017 C C . GLU B 1 209 ? 23.514 19.998 19.963 1.00 14.78 210 GLU B C 1
ATOM 4018 O O . GLU B 1 209 ? 23.228 18.968 20.552 1.00 14.11 210 GLU B O 1
ATOM 4024 N N . LEU B 1 210 ? 23.474 20.078 18.656 1.00 15.43 211 LEU B N 1
ATOM 4025 C CA . LEU B 1 210 ? 22.858 19.027 17.864 1.00 17.73 211 LEU B CA 1
ATOM 4026 C C . LEU B 1 210 ? 23.842 17.912 17.571 1.00 19.23 211 LEU B C 1
ATOM 4027 O O . LEU B 1 210 ? 24.933 18.183 17.013 1.00 19.03 211 LEU B O 1
ATOM 4032 N N . GLY B 1 211 ? 23.463 16.686 17.904 1.00 19.63 212 GLY B N 1
ATOM 4033 C CA . GLY B 1 211 ? 24.296 15.518 17.568 1.00 17.81 212 GLY B CA 1
ATOM 4034 C C . GLY B 1 211 ? 23.741 14.936 16.267 1.00 18.06 212 GLY B C 1
ATOM 4035 O O . GLY B 1 211 ? 23.101 15.607 15.487 1.00 18.69 212 GLY B O 1
ATOM 4036 N N . GLU B 1 212 ? 23.922 13.651 16.067 1.00 15.85 213 GLU B N 1
ATOM 4037 C CA . GLU B 1 212 ? 23.416 12.956 14.870 1.00 14.17 213 GLU B CA 1
ATOM 4038 C C . GLU B 1 212 ? 21.887 12.741 14.882 1.00 13.38 213 GLU B C 1
ATOM 4039 O O . GLU B 1 212 ? 21.256 12.775 15.964 1.00 11.85 213 GLU B O 1
ATOM 4045 N N . TYR B 1 213 ? 21.297 12.593 13.666 1.00 12.38 214 TYR B N 1
ATOM 4046 C CA . TYR B 1 213 ? 19.892 12.307 13.494 1.00 9.72 214 TYR B CA 1
ATOM 4047 C C . TYR B 1 213 ? 19.831 11.030 12.640 1.00 10.07 214 TYR B C 1
ATOM 4048 O O . TYR B 1 213 ? 20.341 10.999 11.528 1.00 10.61 214 TYR B O 1
ATOM 4057 N N . ILE B 1 214 ? 19.217 9.994 13.180 1.00 11.71 215 ILE B N 1
ATOM 4058 C CA . ILE B 1 214 ? 19.117 8.638 12.561 1.00 11.44 215 ILE B CA 1
ATOM 4059 C C . ILE B 1 214 ? 17.641 8.258 12.466 1.00 12.54 215 ILE B C 1
ATOM 4060 O O . ILE B 1 214 ? 16.842 8.324 13.466 1.00 13.48 215 ILE B O 1
ATOM 4065 N N . PHE B 1 215 ? 17.259 7.852 11.270 1.00 14.37 216 PHE B N 1
ATOM 4066 C CA . PHE B 1 215 ? 15.878 7.515 10.962 1.00 12.43 216 PHE B CA 1
ATOM 4067 C C . PHE B 1 215 ? 15.829 6.076 10.420 1.00 11.85 216 PHE B C 1
ATOM 4068 O O . PHE B 1 215 ? 16.448 5.807 9.390 1.00 11.04 216 PHE B O 1
ATOM 4076 N N . ASN B 1 216 ? 15.241 5.151 11.184 1.00 12.12 217 ASN B N 1
ATOM 4077 C CA . ASN B 1 216 ? 15.227 3.755 10.783 1.00 11.76 217 ASN B CA 1
ATOM 4078 C C . ASN B 1 216 ? 13.813 3.409 10.227 1.00 10.10 217 ASN B C 1
ATOM 4079 O O . ASN B 1 216 ? 12.822 3.910 10.758 1.00 10.43 217 ASN B O 1
ATOM 4084 N N . ILE B 1 217 ? 13.742 2.509 9.226 1.00 10.71 218 ILE B N 1
ATOM 4085 C CA . ILE B 1 217 ? 12.473 2.123 8.673 1.00 12.29 218 ILE B CA 1
ATOM 4086 C C . ILE B 1 217 ? 12.441 0.593 8.558 1.00 10.37 218 ILE B C 1
ATOM 4087 O O . ILE B 1 217 ? 13.356 0.036 8.007 1.00 11.87 218 ILE B O 1
ATOM 4092 N N . GLY B 1 218 ? 11.379 -0.047 9.017 1.00 10.17 219 GLY B N 1
ATOM 4093 C CA . GLY B 1 218 ? 11.254 -1.504 8.912 1.00 11.57 219 GLY B CA 1
ATOM 4094 C C . GLY B 1 218 ? 10.741 -1.901 7.524 1.00 11.36 219 GLY B C 1
ATOM 4095 O O . GLY B 1 218 ? 11.500 -2.276 6.679 1.00 14.36 219 GLY B O 1
ATOM 4096 N N . ASP B 1 219 ? 9.454 -1.741 7.250 1.00 14.14 220 ASP B N 1
ATOM 4097 C CA . ASP B 1 219 ? 8.989 -2.096 5.899 1.00 12.88 220 ASP B CA 1
ATOM 4098 C C . ASP B 1 219 ? 9.004 -0.833 4.972 1.00 11.55 220 ASP B C 1
ATOM 4099 O O . ASP B 1 219 ? 8.235 0.094 5.227 1.00 14.89 220 ASP B O 1
ATOM 4104 N N . CYS B 1 220 ? 9.988 -0.731 4.038 1.00 11.92 221 CYS B N 1
ATOM 4105 C CA . CYS B 1 220 ? 10.117 0.386 3.085 1.00 16.16 221 CYS B CA 1
ATOM 4106 C C . CYS B 1 220 ? 9.391 -0.037 1.783 1.00 15.61 221 CYS B C 1
ATOM 4107 O O . CYS B 1 220 ? 9.894 -0.902 1.055 1.00 15.67 221 CYS B O 1
ATOM 4110 N N . HIS B 1 221 ? 8.344 0.670 1.392 1.00 13.47 222 HIS B N 1
ATOM 4111 C CA . HIS B 1 221 ? 7.578 0.220 0.253 1.00 13.12 222 HIS B CA 1
ATOM 4112 C C . HIS B 1 221 ? 7.188 1.355 -0.637 1.00 17.17 222 HIS B C 1
ATOM 4113 O O . HIS B 1 221 ? 7.200 2.521 -0.181 1.00 16.82 222 HIS B O 1
ATOM 4120 N N . VAL B 1 222 ? 7.058 1.065 -1.938 1.00 19.31 223 VAL B N 1
ATOM 4121 C CA . VAL B 1 222 ? 6.566 2.134 -2.793 1.00 20.52 223 VAL B CA 1
ATOM 4122 C C . VAL B 1 222 ? 5.517 1.444 -3.680 1.00 19.53 223 VAL B C 1
ATOM 4123 O O . VAL B 1 222 ? 5.701 0.276 -4.043 1.00 15.35 223 VAL B O 1
ATOM 4127 N N . TYR B 1 223 ? 4.376 2.110 -3.847 1.00 20.15 224 TYR B N 1
ATOM 4128 C CA . TYR B 1 223 ? 3.312 1.648 -4.742 1.00 19.69 224 TYR B CA 1
ATOM 4129 C C . TYR B 1 223 ? 3.786 1.633 -6.213 1.00 19.88 224 TYR B C 1
ATOM 4130 O O . TYR B 1 223 ? 4.452 2.532 -6.690 1.00 20.44 224 TYR B O 1
ATOM 4139 N N . THR B 1 224 ? 3.385 0.624 -6.969 1.00 19.54 225 THR B N 1
ATOM 4140 C CA . THR B 1 224 ? 3.889 0.484 -8.347 1.00 18.79 225 THR B CA 1
ATOM 4141 C C . THR B 1 224 ? 3.615 1.642 -9.279 1.00 17.30 225 THR B C 1
ATOM 4142 O O . THR B 1 224 ? 4.505 2.050 -9.993 1.00 22.48 225 THR B O 1
ATOM 4146 N N . ARG B 1 225 ? 2.483 2.268 -9.142 1.00 16.79 226 ARG B N 1
ATOM 4147 C CA . ARG B 1 225 ? 2.174 3.390 -10.031 1.00 21.40 226 ARG B CA 1
ATOM 4148 C C . ARG B 1 225 ? 2.927 4.638 -9.708 1.00 23.99 226 ARG B C 1
ATOM 4149 O O . ARG B 1 225 ? 2.816 5.619 -10.459 1.00 27.86 226 ARG B O 1
ATOM 4157 N N . HIS B 1 226 ? 3.673 4.663 -8.601 1.00 19.14 227 HIS B N 1
ATOM 4158 C CA . HIS B 1 226 ? 4.395 5.893 -8.248 1.00 16.36 227 HIS B CA 1
ATOM 4159 C C . HIS B 1 226 ? 5.783 5.886 -8.813 1.00 17.01 227 HIS B C 1
ATOM 4160 O O . HIS B 1 226 ? 6.533 6.845 -8.747 1.00 19.03 227 HIS B O 1
ATOM 4167 N N . ILE B 1 227 ? 6.162 4.715 -9.284 1.00 17.94 228 ILE B N 1
ATOM 4168 C CA . ILE B 1 227 ? 7.506 4.529 -9.805 1.00 19.19 228 ILE B CA 1
ATOM 4169 C C . ILE B 1 227 ? 7.949 5.473 -10.950 1.00 20.17 228 ILE B C 1
ATOM 4170 O O . ILE B 1 227 ? 9.122 5.970 -10.978 1.00 17.88 228 ILE B O 1
ATOM 4175 N N . ASP B 1 228 ? 7.019 5.784 -11.874 1.00 22.21 229 ASP B N 1
ATOM 4176 C CA . ASP B 1 228 ? 7.392 6.664 -12.953 1.00 23.02 229 ASP B CA 1
ATOM 4177 C C . ASP B 1 228 ? 7.805 8.046 -12.440 1.00 20.70 229 ASP B C 1
ATOM 4178 O O . ASP B 1 228 ? 8.808 8.652 -12.877 1.00 20.57 229 ASP B O 1
ATOM 4183 N N . ASN B 1 229 ? 6.990 8.586 -11.534 1.00 21.07 230 ASN B N 1
ATOM 4184 C CA . ASN B 1 229 ? 7.253 9.888 -10.937 1.00 22.87 230 ASN B CA 1
ATOM 4185 C C . ASN B 1 229 ? 8.563 9.836 -10.147 1.00 23.93 230 ASN B C 1
ATOM 4186 O O . ASN B 1 229 ? 9.340 10.807 -10.140 1.00 22.24 230 ASN B O 1
ATOM 4191 N N . LEU B 1 230 ? 8.819 8.711 -9.448 1.00 23.31 231 LEU B N 1
ATOM 4192 C CA . LEU B 1 230 ? 10.050 8.666 -8.642 1.00 21.77 231 LEU B CA 1
ATOM 4193 C C . LEU B 1 230 ? 11.256 8.702 -9.565 1.00 21.58 231 LEU B C 1
ATOM 4194 O O . LEU B 1 230 ? 12.272 9.314 -9.217 1.00 22.98 231 LEU B O 1
ATOM 4199 N N . LYS B 1 231 ? 11.154 8.035 -10.732 1.00 21.76 232 LYS B N 1
ATOM 4200 C CA . LYS B 1 231 ? 12.281 8.015 -11.698 1.00 21.60 232 LYS B CA 1
ATOM 4201 C C . LYS B 1 231 ? 12.554 9.386 -12.246 1.00 23.12 232 LYS B C 1
ATOM 4202 O O . LYS B 1 231 ? 13.713 9.761 -12.471 1.00 25.12 232 LYS B O 1
ATOM 4208 N N . ILE B 1 232 ? 11.513 10.167 -12.409 1.00 24.09 233 ILE B N 1
ATOM 4209 C CA . ILE B 1 232 ? 11.721 11.564 -12.880 1.00 25.99 233 ILE B CA 1
ATOM 4210 C C . ILE B 1 232 ? 12.379 12.350 -11.815 1.00 24.77 233 ILE B C 1
ATOM 4211 O O . ILE B 1 232 ? 13.312 13.101 -12.042 1.00 25.71 233 ILE B O 1
ATOM 4216 N N . GLN B 1 233 ? 11.848 12.185 -10.619 1.00 23.93 234 GLN B N 1
ATOM 4217 C CA . GLN B 1 233 ? 12.324 12.878 -9.469 1.00 25.26 234 GLN B CA 1
ATOM 4218 C C . GLN B 1 233 ? 13.796 12.590 -9.222 1.00 29.30 234 GLN B C 1
ATOM 4219 O O . GLN B 1 233 ? 14.553 13.508 -8.976 1.00 31.61 234 GLN B O 1
ATOM 4225 N N . MET B 1 234 ? 14.257 11.361 -9.434 1.00 32.34 235 MET B N 1
ATOM 4226 C CA . MET B 1 234 ? 15.676 11.033 -9.256 1.00 33.33 235 MET B CA 1
ATOM 4227 C C . MET B 1 234 ? 16.665 11.684 -10.262 1.00 32.79 235 MET B C 1
ATOM 4228 O O . MET B 1 234 ? 17.848 11.786 -9.994 1.00 36.37 235 MET B O 1
ATOM 4233 N N . GLU B 1 235 ? 16.177 12.151 -11.391 1.00 28.62 236 GLU B N 1
ATOM 4234 C CA . GLU B 1 235 ? 17.036 12.793 -12.360 1.00 28.32 236 GLU B CA 1
ATOM 4235 C C . GLU B 1 235 ? 17.069 14.307 -12.172 1.00 27.45 236 GLU B C 1
ATOM 4236 O O . GLU B 1 235 ? 17.898 14.948 -12.725 1.00 28.49 236 GLU B O 1
ATOM 4242 N N . ARG B 1 236 ? 16.311 14.837 -11.229 1.00 26.45 237 ARG B N 1
ATOM 4243 C CA . ARG B 1 236 ? 16.298 16.279 -11.069 1.00 22.67 237 ARG B CA 1
ATOM 4244 C C . ARG B 1 236 ? 17.476 16.854 -10.385 1.00 23.20 237 ARG B C 1
ATOM 4245 O O . ARG B 1 236 ? 18.204 16.191 -9.665 1.00 23.35 237 ARG B O 1
ATOM 4253 N N . GLU B 1 237 ? 17.671 18.141 -10.654 1.00 23.17 238 GLU B N 1
ATOM 4254 C CA . GLU B 1 237 ? 18.732 18.887 -10.043 1.00 22.67 238 GLU B CA 1
ATOM 4255 C C . GLU B 1 237 ? 18.463 18.867 -8.537 1.00 21.26 238 GLU B C 1
ATOM 4256 O O . GLU B 1 237 ? 17.345 18.952 -8.136 1.00 23.06 238 GLU B O 1
ATOM 4262 N N . GLN B 1 238 ? 19.502 18.873 -7.705 1.00 20.46 239 GLN B N 1
ATOM 4263 C CA . GLN B 1 238 ? 19.346 18.922 -6.259 1.00 21.46 239 GLN B CA 1
ATOM 4264 C C . GLN B 1 238 ? 19.908 20.304 -5.854 1.00 22.45 239 GLN B C 1
ATOM 4265 O O . GLN B 1 2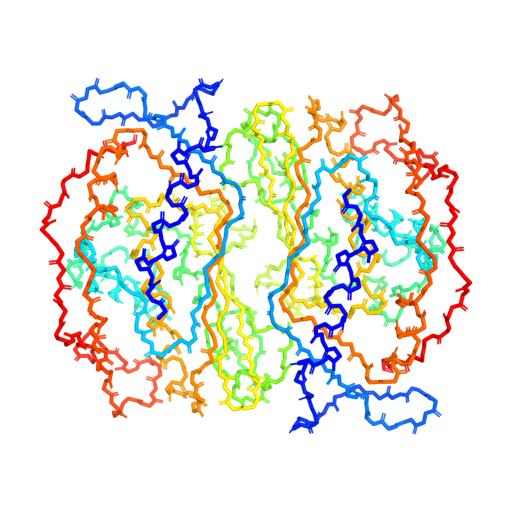38 ? 21.022 20.672 -6.254 1.00 25.86 239 GLN B O 1
ATOM 4271 N N . PHE B 1 239 ? 19.192 21.012 -5.021 1.00 19.76 240 PHE B N 1
ATOM 4272 C CA . PHE B 1 239 ? 19.607 22.291 -4.569 1.00 22.97 240 PHE B CA 1
ATOM 4273 C C . PHE B 1 239 ? 20.276 22.200 -3.251 1.00 24.87 240 PHE B C 1
ATOM 4274 O O . PHE B 1 239 ? 20.255 21.151 -2.607 1.00 23.67 240 PHE B O 1
ATOM 4282 N N . GLU B 1 240 ? 20.749 23.350 -2.791 1.00 25.02 241 GLU B N 1
ATOM 4283 C CA . GLU B 1 240 ? 21.426 23.454 -1.500 1.00 24.33 241 GLU B CA 1
ATOM 4284 C C . GLU B 1 240 ? 20.286 23.419 -0.505 1.00 22.36 241 GLU B C 1
ATOM 4285 O O . GLU B 1 240 ? 19.156 23.786 -0.826 1.00 20.65 241 GLU B O 1
ATOM 4291 N N . ALA B 1 241 ? 20.535 22.902 0.671 1.00 22.15 242 ALA B N 1
ATOM 4292 C CA . ALA B 1 241 ? 19.467 22.857 1.649 1.00 23.29 242 ALA B CA 1
ATOM 4293 C C . ALA B 1 241 ? 19.108 24.233 2.159 1.00 24.96 242 ALA B C 1
ATOM 4294 O O . ALA B 1 241 ? 19.940 25.116 2.282 1.00 28.50 242 ALA B O 1
ATOM 4296 N N . PRO B 1 242 ? 17.854 24.406 2.520 1.00 22.94 243 PRO B N 1
ATOM 4297 C CA . PRO B 1 242 ? 17.476 25.696 3.027 1.00 22.83 243 PRO B CA 1
ATOM 4298 C C . PRO B 1 242 ? 17.906 25.810 4.501 1.00 24.27 243 PRO B C 1
ATOM 4299 O O . PRO B 1 242 ? 18.339 24.822 5.119 1.00 22.40 243 PRO B O 1
ATOM 4303 N N . GLU B 1 243 ? 17.750 27.008 5.084 1.00 25.42 244 GLU B N 1
ATOM 4304 C CA . GLU B 1 243 ? 18.048 27.172 6.499 1.00 25.48 244 GLU B CA 1
ATOM 4305 C C . GLU B 1 243 ? 16.719 27.156 7.231 1.00 24.55 244 GLU B C 1
ATOM 4306 O O . GLU B 1 243 ? 15.718 27.659 6.705 1.00 25.11 244 GLU B O 1
ATOM 4312 N N . LEU B 1 244 ? 16.708 26.521 8.401 1.00 20.62 245 LEU B N 1
ATOM 4313 C CA . LEU B 1 244 ? 15.520 26.526 9.241 1.00 19.75 245 LEU B CA 1
ATOM 4314 C C . LEU B 1 244 ? 15.778 27.472 10.390 1.00 20.32 245 LEU B C 1
ATOM 4315 O O . LEU B 1 244 ? 16.684 27.263 11.203 1.00 20.17 245 LEU B O 1
ATOM 4320 N N . TRP B 1 245 ? 15.018 28.563 10.437 1.00 19.55 246 TRP B N 1
ATOM 4321 C CA . TRP B 1 245 ? 15.158 29.502 11.509 1.00 18.62 246 TRP B CA 1
ATOM 4322 C C . TRP B 1 245 ? 14.151 29.094 12.568 1.00 17.61 246 TRP B C 1
ATOM 4323 O O . TRP B 1 245 ? 13.025 28.748 12.206 1.00 20.43 246 TRP B O 1
ATOM 4334 N N . ILE B 1 246 ? 14.582 28.938 13.841 1.00 14.32 247 ILE B N 1
ATOM 4335 C CA . ILE B 1 246 ? 13.662 28.609 14.930 1.00 15.31 247 ILE B CA 1
ATOM 4336 C C . ILE B 1 246 ? 13.889 29.762 15.917 1.00 18.17 247 ILE B C 1
ATOM 4337 O O . ILE B 1 246 ? 15.051 30.065 16.275 1.00 19.78 247 ILE B O 1
ATOM 4342 N N . ASN B 1 247 ? 12.817 30.441 16.309 1.00 19.56 248 ASN B N 1
ATOM 4343 C CA . ASN B 1 247 ? 12.887 31.554 17.229 1.00 19.20 248 ASN B CA 1
ATOM 4344 C C . ASN B 1 247 ? 13.753 31.221 18.502 1.00 21.95 248 ASN B C 1
ATOM 4345 O O . ASN B 1 247 ? 13.373 30.475 19.386 1.00 19.88 248 ASN B O 1
ATOM 4350 N N . PRO B 1 248 ? 14.862 31.932 18.665 1.00 24.51 249 PRO B N 1
ATOM 4351 C CA . PRO B 1 248 ? 15.859 31.808 19.747 1.00 23.01 249 PRO B CA 1
ATOM 4352 C C . PRO B 1 248 ? 15.397 32.172 21.130 1.00 24.84 249 PRO B C 1
ATOM 4353 O O . PRO B 1 248 ? 16.119 31.900 22.124 1.00 28.14 249 PRO B O 1
ATOM 4357 N N . GLU B 1 249 ? 14.296 32.919 21.182 1.00 22.53 250 GLU B N 1
ATOM 4358 C CA . GLU B 1 249 ? 13.742 33.411 22.442 1.00 22.79 250 GLU B CA 1
ATOM 4359 C C . GLU B 1 249 ? 12.914 32.416 23.158 1.00 23.71 250 GLU B C 1
ATOM 4360 O O . GLU B 1 249 ? 12.596 32.583 24.360 1.00 24.81 250 GLU B O 1
ATOM 4366 N N . VAL B 1 250 ? 12.540 31.336 22.449 1.00 24.94 251 VAL B N 1
ATOM 4367 C CA . VAL B 1 250 ? 11.735 30.284 23.099 1.00 22.90 251 VAL B CA 1
ATOM 4368 C C . VAL B 1 250 ? 12.622 29.473 24.019 1.00 22.58 251 VAL B C 1
ATOM 4369 O O . VAL B 1 250 ? 13.584 28.866 23.575 1.00 22.16 251 VAL B O 1
ATOM 4373 N N . LYS B 1 251 ? 12.209 29.362 25.275 1.00 22.69 252 LYS B N 1
ATOM 4374 C CA . LYS B 1 251 ? 12.976 28.670 26.317 1.00 24.59 252 LYS B CA 1
ATOM 4375 C C . LYS B 1 251 ? 12.188 27.502 26.883 1.00 24.36 252 LYS B C 1
ATOM 4376 O O . LYS B 1 251 ? 12.731 26.756 27.689 1.00 27.03 252 LYS B O 1
ATOM 4382 N N . ASP B 1 252 ? 10.889 27.461 26.596 1.00 22.89 253 ASP B N 1
ATOM 4383 C CA . ASP B 1 252 ? 10.066 26.404 27.103 1.00 24.14 253 ASP B CA 1
ATOM 4384 C C . ASP B 1 252 ? 9.442 25.608 25.952 1.00 24.79 253 ASP B C 1
ATOM 4385 O O . ASP B 1 252 ? 8.923 26.172 25.011 1.00 23.70 253 ASP B O 1
ATOM 4390 N N . PHE B 1 253 ? 9.486 24.288 26.055 1.00 22.30 254 PHE B N 1
ATOM 4391 C CA . PHE B 1 253 ? 8.948 23.457 24.988 1.00 20.44 254 PHE B CA 1
ATOM 4392 C C . PHE B 1 253 ? 7.504 23.837 24.649 1.00 19.44 254 PHE B C 1
ATOM 4393 O O . PHE B 1 253 ? 7.144 23.843 23.487 1.00 21.94 254 PHE B O 1
ATOM 4401 N N . TYR B 1 254 ? 6.669 24.121 25.638 1.00 19.16 255 TYR B N 1
ATOM 4402 C CA . TYR B 1 254 ? 5.282 24.437 25.382 1.00 21.60 255 TYR B CA 1
ATOM 4403 C C . TYR B 1 254 ? 5.031 25.852 24.849 1.00 22.47 255 TYR B C 1
ATOM 4404 O O . TYR B 1 254 ? 3.906 26.174 24.622 1.00 22.82 255 TYR B O 1
ATOM 4413 N N . ASP B 1 255 ? 6.068 26.685 24.719 1.00 24.23 256 ASP B N 1
ATOM 4414 C CA . ASP B 1 255 ? 5.888 28.025 24.162 1.00 26.83 256 ASP B CA 1
ATOM 4415 C C . ASP B 1 255 ? 5.985 28.120 22.652 1.00 27.21 256 ASP B C 1
ATOM 4416 O O . ASP B 1 255 ? 5.597 29.140 22.094 1.00 27.54 256 ASP B O 1
ATOM 4421 N N . PHE B 1 256 ? 6.529 27.088 21.988 1.00 22.73 257 PHE B N 1
ATOM 4422 C CA . PHE B 1 256 ? 6.656 27.142 20.555 1.00 21.92 257 PHE B CA 1
ATOM 4423 C C . PHE B 1 256 ? 5.291 27.267 19.827 1.00 21.74 257 PHE B C 1
ATOM 4424 O O . PHE B 1 256 ? 4.280 26.712 20.300 1.00 21.36 257 PHE B O 1
ATOM 4432 N N . THR B 1 257 ? 5.251 27.989 18.689 1.00 20.01 258 THR B N 1
ATOM 4433 C CA . THR B 1 257 ? 4.063 28.074 17.900 1.00 17.30 258 THR B CA 1
ATOM 4434 C C . THR B 1 257 ? 4.544 27.983 16.500 1.00 18.35 258 THR B C 1
ATOM 4435 O O . THR B 1 257 ? 5.727 28.164 16.244 1.00 18.90 258 THR B O 1
ATOM 4439 N N . ILE B 1 258 ? 3.619 27.736 15.555 1.00 20.14 259 ILE B N 1
ATOM 4440 C CA . ILE B 1 258 ? 3.973 27.655 14.161 1.00 22.34 259 ILE B CA 1
ATOM 4441 C C . ILE B 1 258 ? 4.718 28.860 13.636 1.00 21.99 259 ILE B C 1
ATOM 4442 O O . ILE B 1 258 ? 5.582 28.720 12.767 1.00 21.34 259 ILE B O 1
ATOM 4447 N N . ASP B 1 259 ? 4.447 30.066 14.176 1.00 22.77 260 ASP B N 1
ATOM 4448 C CA . ASP B 1 259 ? 5.194 31.262 13.718 1.00 24.09 260 ASP B CA 1
ATOM 4449 C C . ASP B 1 259 ? 6.650 31.290 14.125 1.00 22.88 260 ASP B C 1
ATOM 4450 O O . ASP B 1 259 ? 7.388 32.100 13.645 1.00 23.40 260 ASP B O 1
ATOM 4455 N N . ASP B 1 260 ? 7.084 30.355 14.965 1.00 20.17 261 ASP B N 1
ATOM 4456 C CA . ASP B 1 260 ? 8.470 30.397 15.422 1.00 18.68 261 ASP B CA 1
ATOM 4457 C C . ASP B 1 260 ? 9.395 29.646 14.478 1.00 17.55 261 ASP B C 1
ATOM 4458 O O . ASP B 1 260 ? 10.548 29.407 14.814 1.00 18.56 261 ASP B O 1
ATOM 4463 N N . PHE B 1 261 ? 8.857 29.129 13.382 1.00 16.30 262 PHE B N 1
ATOM 4464 C CA . PHE B 1 261 ? 9.690 28.377 12.465 1.00 17.90 262 PHE B CA 1
ATOM 4465 C C . PHE B 1 261 ? 9.648 29.031 11.071 1.00 20.41 262 PHE B C 1
ATOM 4466 O O . PHE B 1 261 ? 8.569 29.390 10.593 1.00 23.80 262 PHE B O 1
ATOM 4474 N N . LYS B 1 262 ? 10.786 29.061 10.395 1.00 19.93 263 LYS B N 1
ATOM 4475 C CA . LYS B 1 262 ? 10.835 29.605 9.051 1.00 20.96 263 LYS B CA 1
ATOM 4476 C C . LYS B 1 262 ? 11.900 28.928 8.202 1.00 18.62 263 LYS B C 1
ATOM 4477 O O . LYS B 1 262 ? 12.995 28.707 8.660 1.00 18.87 263 LYS B O 1
ATOM 4483 N N . LEU B 1 263 ? 11.541 28.516 6.984 1.00 20.38 264 LEU B N 1
ATOM 4484 C CA . LEU B 1 263 ? 12.495 27.889 6.054 1.00 22.67 264 LEU B CA 1
ATOM 4485 C C . LEU B 1 263 ? 12.928 29.009 5.148 1.00 23.73 264 LEU B C 1
ATOM 4486 O O . LEU B 1 263 ? 12.087 29.727 4.613 1.00 27.18 264 LEU B O 1
ATOM 4491 N N . ILE B 1 264 ? 14.214 29.219 5.024 1.00 22.87 265 ILE B N 1
ATOM 4492 C CA . ILE B 1 264 ? 14.748 30.286 4.225 1.00 23.41 265 ILE B CA 1
ATOM 4493 C C . ILE B 1 264 ? 15.481 29.751 3.022 1.00 22.33 265 ILE B C 1
ATOM 4494 O O . ILE B 1 264 ? 16.349 28.914 3.107 1.00 24.72 265 ILE B O 1
ATOM 4499 N N . ASN B 1 265 ? 15.088 30.271 1.897 1.00 20.68 266 ASN B N 1
ATOM 4500 C CA . ASN B 1 265 ? 15.707 29.947 0.607 1.00 20.44 266 ASN B CA 1
ATOM 4501 C C . ASN B 1 265 ? 15.463 28.457 0.195 1.00 18.11 266 ASN B C 1
ATOM 4502 O O . ASN B 1 265 ? 16.407 27.763 -0.266 1.00 19.72 266 ASN B O 1
ATOM 4507 N N . TYR B 1 266 ? 14.216 27.995 0.393 1.00 17.19 267 TYR B N 1
ATOM 4508 C CA . TYR B 1 266 ? 13.866 26.634 -0.011 1.00 17.93 267 TYR B CA 1
ATOM 4509 C C . TYR B 1 266 ? 13.581 26.566 -1.532 1.00 20.62 267 TYR B C 1
ATOM 4510 O O . TYR B 1 266 ? 12.512 26.951 -1.976 1.00 22.75 267 TYR B O 1
ATOM 4519 N N . LYS B 1 267 ? 14.541 26.066 -2.303 1.00 20.66 268 LYS B N 1
ATOM 4520 C CA . LYS B 1 267 ? 14.365 25.860 -3.699 1.00 23.31 268 LYS B CA 1
ATOM 4521 C C . LYS B 1 267 ? 14.055 24.342 -3.861 1.00 24.77 268 LYS B C 1
ATOM 4522 O O . LYS B 1 267 ? 14.643 23.465 -3.180 1.00 23.82 268 LYS B O 1
ATOM 4528 N N . HIS B 1 268 ? 13.137 24.038 -4.778 1.00 21.04 269 HIS B N 1
ATOM 4529 C CA . HIS B 1 268 ? 12.771 22.670 -5.001 1.00 20.81 269 HIS B CA 1
ATOM 4530 C C . HIS B 1 268 ? 12.263 22.496 -6.455 1.00 21.79 269 HIS B C 1
ATOM 4531 O O . HIS B 1 268 ? 11.936 23.496 -7.133 1.00 22.13 269 HIS B O 1
ATOM 4538 N N . GLY B 1 269 ? 12.083 21.255 -6.839 1.00 18.93 270 GLY B N 1
ATOM 4539 C CA . GLY B 1 269 ? 11.599 20.901 -8.181 1.00 15.79 270 GLY B CA 1
ATOM 4540 C C . GLY B 1 269 ? 10.105 21.016 -8.262 1.00 15.21 270 GLY B C 1
ATOM 4541 O O . GLY B 1 269 ? 9.431 21.270 -7.191 1.00 14.02 270 GLY B O 1
ATOM 4542 N N . ASP B 1 270 ? 9.581 20.946 -9.497 1.00 19.92 271 ASP B N 1
ATOM 4543 C CA . ASP B 1 270 ? 8.122 21.099 -9.772 1.00 19.96 271 ASP B CA 1
ATOM 4544 C C . ASP B 1 270 ? 7.255 19.980 -9.172 1.00 21.93 271 ASP B C 1
ATOM 4545 O O . ASP B 1 270 ? 7.726 18.863 -8.964 1.00 23.29 271 ASP B O 1
ATOM 4550 N N . LYS B 1 271 ? 5.968 20.256 -9.018 1.00 21.31 272 LYS B N 1
ATOM 4551 C CA . LYS B 1 271 ? 5.038 19.367 -8.405 1.00 22.06 272 LYS B CA 1
ATOM 4552 C C . LYS B 1 271 ? 4.771 18.147 -9.267 1.00 25.61 272 LYS B C 1
ATOM 4553 O O . LYS B 1 271 ? 4.662 18.257 -10.505 1.00 26.55 272 LYS B O 1
ATOM 4559 N N . LEU B 1 272 ? 4.819 16.984 -8.632 1.00 27.94 273 LEU B N 1
ATOM 4560 C CA . LEU B 1 272 ? 4.504 15.685 -9.251 1.00 28.47 273 LEU B CA 1
ATOM 4561 C C . LEU B 1 272 ? 3.207 15.242 -8.561 1.00 27.05 273 LEU B C 1
ATOM 4562 O O . LEU B 1 272 ? 3.036 15.483 -7.367 1.00 26.84 273 LEU B O 1
ATOM 4567 N N . LEU B 1 273 ? 2.237 14.702 -9.318 1.00 26.12 274 LEU B N 1
ATOM 4568 C CA . LEU B 1 273 ? 1.003 14.274 -8.683 1.00 27.69 274 LEU B CA 1
ATOM 4569 C C . LEU B 1 273 ? 1.105 12.766 -8.614 1.00 26.23 274 LEU B C 1
ATOM 4570 O O . LEU B 1 273 ? 1.392 12.101 -9.589 1.00 25.89 274 LEU B O 1
ATOM 4575 N N . PHE B 1 274 ? 0.856 12.247 -7.432 1.00 25.42 275 PHE B N 1
ATOM 4576 C CA . PHE B 1 274 ? 0.939 10.812 -7.126 1.00 23.87 275 PHE B CA 1
ATOM 4577 C C . PHE B 1 274 ? -0.460 10.295 -6.950 1.00 24.47 275 PHE B C 1
ATOM 4578 O O . PHE B 1 274 ? -1.211 10.826 -6.138 1.00 22.70 275 PHE B O 1
ATOM 4586 N N . GLU B 1 275 ? -0.787 9.223 -7.663 1.00 28.36 276 GLU B N 1
ATOM 4587 C CA . GLU B 1 275 ? -2.110 8.637 -7.558 1.00 30.11 276 GLU B CA 1
ATOM 4588 C C . GLU B 1 275 ? -2.405 8.172 -6.149 1.00 31.86 276 GLU B C 1
ATOM 4589 O O . GLU B 1 275 ? -1.528 7.631 -5.445 1.00 32.37 276 GLU B O 1
ATOM 4595 N N . VAL B 1 276 ? -3.622 8.423 -5.721 1.00 36.13 277 VAL B N 1
ATOM 4596 C CA . VAL B 1 276 ? -4.055 8.033 -4.393 1.00 41.29 277 VAL B CA 1
ATOM 4597 C C . VAL B 1 276 ? -4.428 6.528 -4.334 1.00 45.75 277 VAL B C 1
ATOM 4598 O O . VAL B 1 276 ? -5.172 5.985 -5.219 1.00 45.47 277 VAL B O 1
ATOM 4602 N N . ALA B 1 277 ? -3.986 5.897 -3.243 1.00 50.54 278 ALA B N 1
ATOM 4603 C CA . ALA B 1 277 ? -4.275 4.491 -2.997 1.00 54.63 278 ALA B CA 1
ATOM 4604 C C . ALA B 1 277 ? -5.457 4.349 -2.060 1.00 58.62 278 ALA B C 1
ATOM 4605 O O . ALA B 1 277 ? -6.559 4.182 -2.524 1.00 60.87 278 ALA B O 1
ATOM 4607 N N . VAL B 1 278 ? -5.245 4.449 -0.757 1.00 64.33 279 VAL B N 1
ATOM 4608 C CA . VAL B 1 278 ? -6.337 4.288 0.221 1.00 69.07 279 VAL B CA 1
ATOM 4609 C C . VAL B 1 278 ? -7.547 3.478 -0.282 1.00 68.43 279 VAL B C 1
ATOM 4610 O O . VAL B 1 278 ? -8.472 4.121 -0.885 1.00 69.16 279 VAL B O 1
#

Organism: Bacillus subtilis (strain 168) (NCBI:txid224308)

Solvent-accessible surface area: 23059 Å² total; per-residue (Å²): 62,19,0,0,128,50,1,20,75,12,1,117,34,0,32,94,97,20,53,24,20,125,88,33,152,38,99,37,113,8,90,98,72,42,59,79,1,34,2,31,5,13,13,6,53,65,0,75,3,85,16,88,48,5,1,0,0,0,0,25,110,5,50,32,112,36,0,0,43,11,0,7,0,3,4,19,90,34,15,28,39,0,65,40,0,37,169,44,54,8,106,88,17,51,149,110,86,64,181,102,6,22,0,6,65,0,24,0,60,0,0,20,58,115,19,23,64,32,132,91,123,128,17,0,12,0,43,34,5,20,50,24,0,111,96,54,30,48,19,68,91,5,18,3,0,6,5,0,0,41,27,11,71,47,18,37,33,22,0,45,8,2,9,4,4,1,5,6,26,111,36,87,0,25,0,9,2,13,0,19,4,4,30,0,0,84,21,0,1,34,19,0,0,3,6,1,0,0,0,37,0,0,3,60,24,15,65,46,118,54,4,49,0,0,0,20,2,0,6,0,9,0,20,53,88,2,29,97,19,1,97,67,1,40,157,60,129,63,66,150,24,4,112,17,93,23,31,97,145,14,175,61,3,81,86,3,73,42,119,14,7,119,19,60,98,34,124,62,15,116,175,25,140,33,76,90,37,126,60,22,0,0,133,48,2,21,73,12,0,132,34,0,35,97,96,20,50,24,18,127,87,32,154,36,217,25,122,5,96,83,69,46,58,75,1,34,2,32,5,14,14,7,55,64,0,76,3,90,16,87,43,6,1,0,0,0,0,24,102,4,53,32,102,33,0,0,39,13,1,5,0,5,3,19,91,36,14,28,42,0,61,37,0,39,162,46,54,7,112,103,17,53,131,110,80,63,185,99,7,24,0,6,67,0,24,0,56,1,0,23,55,131,17,33,58,29,126,85,111,116,15,1,14,0,49,48,5,19,54,25,0,114,94,60,31,51,23,65,136,5,16,2,0,5,6,0,1,43,25,14,76,48,17,31,32,20,0,44,8,1,9,4,3,1,4,7,28,108,36,79,0,25,0,8,2,12,0,22,4,5,28,0,0,84,22,0,2,34,20,0,1,2,7,1,0,0,0,42,0,0,3,62,23,16,66,44,108,55,7,48,0,0,0,21,2,0,5,0,9,0,20,53,93,2,28,107,28,1,113,92,2,39,150,54,119,56,46,145,24,6,127,25,110,23,28,96,122,14,160,65,4,84,90,4,69,42,120,14,9,118,20,64,105,35,110,69,14,112,183,26,148,32,58,82,12,114

B-factor: mean 25.6, std 15.12, range [6.78, 100.0]

CATH classification: 3.30.572.10

GO terms:
  GO:0004799 thymidylate synthase activity (F, IDA)

InterPro domains:
  IPR000398 Thymidylate synthase [MF_00008] (5-279)
  IPR000398 Thymidylate synthase [PR00108] (55-76)
  IPR000398 Thymidylate synthase [PR00108] (130-149)
  IPR000398 Thymidylate synthase [PR00108] (156-171)
  IPR000398 Thymidylate synthase [PR00108] (174-200)
  IPR000398 Thymidylate synthase [PR00108] (212-229)
  IPR000398 Thymidylate synthase [TIGR03284] (99-279)
  IPR020940 Thymidylate synthase, active site [PS00091] (141-169)
  IPR023451 Thymidylate synthase/dCMP hydroxymethylase domain [PF00303] (6-279)
  IPR023451 Thymidylate synthase/dCMP hydroxymethylase domain [cd00351] (7-232)
  IPR036926 Thymidylate synthase/dCMP hydroxymethylase superfamily [G3DSA:3.30.572.10] (2-279)
  IPR036926 Thymidylate synthase/dCMP hydroxymethylase superfamily [SSF55831] (3-279)
  IPR045097 Thymidylate synthase/dCMP hydroxymethylase [PTHR11548] (4-279)

Sequence (556 aa):
TQFDKQYNSIIKDIINNGISDEEFDVRTKWDSDGTPAHTLSVISKQMRFDNSEVPILTTKKVAWKTAIKELLWIWQLKSNDVNDLNMMGVHIWDQWKQEDGTIGHAYGFQLGKKNRSLNGEKVDQVDYLLHQLKNNPSSRRHITMLWNPDELDAMALTPCVYETQWYVKHGKLHLEVRARSNDMALGNPFNVFQYNVLQRMIAQVTGYELGEYIFNIGDCCHVYTRHIDNLKIQMEREQFEAPELWINPEVKDFYDFTIDDFKLINYKHGDKLLFEVAVTQFDKQYNSIIKDIINNGISDEEFDVRTKWDSDGTPAHTLSVISKQMRFDNSEVPILTTKKVAWKTAIKELLWIWQLKSNDVNDLNMMGVHIWDQWKQEDGTIGHAYGFQLGKKNRSLNGEKVDQVDYLLHQLKNNPSSRRHITMLWNPDELDAMALTPCVYETQWYVKHGKLHLEVRARSNDMALGNPFNVFQYNVLQRMIAQVTGYELGEYIFNIGDCHVYTRHIDNLKIQMEREQFEAPELWINPEVKDFYDFTIDDFKLINYKHGDKLLFEVAV